Protein AF-A0A6C0B9Q9-F1 (afdb_monomer_lite)

Radius of gyration: 38.22 Å; chains: 1; bounding box: 101×55×111 Å

pLDDT: mean 83.58, std 9.98, range [48.03, 96.94]

Organism: NCBI:txid1070528

Sequence (387 aa):
MEIVSNLHEKYKLNPYMHDKLTQYLNNLPMLMQSVENHHIQKTQQLLELSDKKEKYVQNFLSTHSIFYIPQTELFIEYKDQNYAIVSDDDIAHYVLSELYDNDLKIWKYKIKKHIIKRIKENLFTTSIPDSSTIKSVLQSLTMFSSKNHIKYFLTILGDTLLGKKESFIYFIDASYKKMIRKCVEQIYAMTNKSVSDIFKYKFWDHKYEQCRMITGKCPELYLFPTKILNVISVATYLSTKYTNAEGFLTQCKEDEFIQKTLYLNQHTPENIITMFVDETMHKKGTTSYKNFYFLWRSYLKQKELPLVISDANFKTILTNLQLIQDDVIPLTSKQVYIHNVKLFLDKNPYLEDQYDVSELVDMYNESQPDETKMNEEMLRDIILLLQ

Foldseek 3Di:
DVVLVVLCVVCVPPPVSNVVSVVCVVCVVVVVVVVVVVVVVVVVVVVVLVVVLVVLLVVLCVVWVWAAQVQQRWIWTDDPQDIDTDDLVNLLVSLVVPPPDPSCVVVSVVSSVVSSVVRHVGHLLPDDGDPVLLVVQLVLPVQAPDSLLSLLVLLLVLCQLVVPDQLAAEEEAPQCVVVLVVLQVVCCVRHVGGPPPRYDNAADPDQLLRYWYNFGHGDNPRDNDDDSSSSNNSSSNSNVVQVGSVSSLVVDPPVVNSCLGSVSSVDDPLRVVVVLCVVWKDLAAKDFLVLVVLSVLLVCVVSRHHPHADPVRVVVSCVVVVQDDPRMGSIDTPPVVLSLLVVVCVVPVPDPVPDDLQVSQVVSCVVCVPDDRDDSVNSVSSVVSVD

Secondary structure (DSSP, 8-state):
-HHHHHHHHHTTT-HHHHHHHHHHHHHHHHHHHHHHHHHHHHHHHHHHHHHHHHHHHHHHHHHSEEEEETTTTEEEEEETTEEEEE-HHHHHHHHHHH---HHHHTTHHHHHHHHHHHHHHSBGGG----HHHHHHHHHH-TTSSSHHHHHHHHHHHHHHHTT-----EEEE-GGGHHHHHHHHHHHHHHH-----TTEESS--S--GGGEEEE-S---TT----S-HHHHHHHHHHHHHHTSSHHHHHHH---HHHHHHHTHHHH--HHHHHHHHHHHHEESSS-EEHHHHHHHHHHHHHHTT----S-HHHHHHHHHHTT--BTTEES-EES-HHHHHHHHHHHH-TTSTTTS-HHHHHHHHHHH-TTSPPP-HHHHHHHHHHH-

Structure (mmCIF, N/CA/C/O backbone):
data_AF-A0A6C0B9Q9-F1
#
_entry.id   AF-A0A6C0B9Q9-F1
#
loop_
_atom_site.group_PDB
_atom_site.id
_atom_site.type_symbol
_atom_site.label_atom_id
_atom_site.label_alt_id
_atom_site.label_comp_id
_atom_site.label_asym_id
_atom_site.label_entity_id
_atom_site.label_seq_id
_atom_site.pdbx_PDB_ins_code
_atom_site.Cartn_x
_atom_site.Cartn_y
_atom_site.Cartn_z
_atom_site.occupancy
_atom_site.B_iso_or_equiv
_atom_site.auth_seq_id
_atom_site.auth_comp_id
_atom_site.auth_asym_id
_atom_site.auth_atom_id
_atom_site.pdbx_PDB_model_num
ATOM 1 N N . MET A 1 1 ? -49.724 29.034 49.276 1.00 54.81 1 MET A N 1
ATOM 2 C CA . MET A 1 1 ? -50.356 29.245 50.598 1.00 54.81 1 MET A CA 1
ATOM 3 C C . MET A 1 1 ? -51.872 29.062 50.561 1.00 54.81 1 MET A C 1
ATOM 5 O O . MET A 1 1 ? -52.384 28.491 51.510 1.00 54.81 1 MET A O 1
ATOM 9 N N . GLU A 1 2 ? -52.572 29.415 49.471 1.00 66.75 2 GLU A N 1
ATOM 10 C CA . GLU A 1 2 ? -54.040 29.254 49.346 1.00 66.75 2 GLU A CA 1
ATOM 11 C C . GLU A 1 2 ? -54.577 27.853 49.677 1.00 66.75 2 GLU A C 1
ATOM 13 O O . GLU A 1 2 ? -55.586 27.737 50.356 1.00 66.75 2 GLU A O 1
ATOM 18 N N . ILE A 1 3 ? -53.901 26.775 49.265 1.00 72.44 3 ILE A N 1
ATOM 19 C CA . ILE A 1 3 ? -54.385 25.399 49.502 1.00 72.44 3 ILE A CA 1
ATOM 20 C C . ILE A 1 3 ? -54.411 25.050 51.000 1.00 72.44 3 ILE A C 1
ATOM 22 O O . ILE A 1 3 ? -55.360 24.431 51.475 1.00 72.44 3 ILE A O 1
ATOM 26 N N . VAL A 1 4 ? -53.388 25.464 51.752 1.00 72.44 4 VAL A N 1
ATOM 27 C CA . VAL A 1 4 ? -53.290 25.207 53.200 1.00 72.44 4 VAL A CA 1
ATOM 28 C C . VAL A 1 4 ? -54.299 26.070 53.956 1.00 72.44 4 VAL A C 1
ATOM 30 O O . VAL A 1 4 ? -54.987 25.568 54.842 1.00 72.44 4 VAL A O 1
ATOM 33 N N . SER A 1 5 ? -54.454 27.334 53.552 1.00 73.44 5 SER A N 1
ATOM 34 C CA . SER A 1 5 ? -55.462 28.248 54.100 1.00 73.44 5 SER A CA 1
ATOM 35 C C . SER A 1 5 ? -56.891 27.742 53.857 1.00 73.44 5 SER A C 1
ATOM 37 O O . SER A 1 5 ? -57.678 27.674 54.797 1.00 73.44 5 SER A O 1
ATOM 39 N N . ASN A 1 6 ? -57.197 27.270 52.644 1.00 77.38 6 ASN A N 1
ATOM 40 C CA . ASN A 1 6 ? -58.503 26.702 52.292 1.00 77.38 6 ASN A CA 1
ATOM 41 C C . ASN A 1 6 ? -58.812 25.408 53.065 1.00 77.38 6 ASN A C 1
ATOM 43 O O . ASN A 1 6 ? -59.960 25.161 53.436 1.00 77.38 6 ASN A O 1
ATOM 47 N N . LEU A 1 7 ? -57.805 24.568 53.333 1.00 75.75 7 LEU A N 1
ATOM 48 C CA . LEU A 1 7 ? -57.972 23.355 54.143 1.00 75.75 7 LEU A CA 1
ATOM 49 C C . LEU A 1 7 ? -58.190 23.673 55.628 1.00 75.75 7 LEU A C 1
ATOM 51 O O . LEU A 1 7 ? -59.012 23.015 56.268 1.00 75.75 7 LEU A O 1
ATOM 55 N N . HIS A 1 8 ? -57.513 24.695 56.161 1.00 75.62 8 HIS A N 1
ATOM 56 C CA . HIS A 1 8 ? -57.760 25.187 57.517 1.00 75.62 8 HIS A CA 1
ATOM 57 C C . HIS A 1 8 ? -59.175 25.751 57.675 1.00 75.62 8 HIS A C 1
ATOM 59 O O . HIS A 1 8 ? -59.837 25.444 58.665 1.00 75.62 8 HIS A O 1
ATOM 65 N N . GLU A 1 9 ? -59.675 26.518 56.700 1.00 75.44 9 GLU A N 1
ATOM 66 C CA . GLU A 1 9 ? -61.055 27.017 56.738 1.00 75.44 9 GLU A CA 1
ATOM 67 C C . GLU A 1 9 ? -62.087 25.887 56.638 1.00 75.44 9 GLU A C 1
ATOM 69 O O . GLU A 1 9 ? -63.039 25.852 57.420 1.00 75.44 9 GLU A O 1
ATOM 74 N N . LYS A 1 10 ? -61.872 24.911 55.744 1.00 78.25 10 LYS A N 1
ATOM 75 C CA . LYS A 1 10 ? -62.792 23.781 55.530 1.00 78.25 10 LYS A CA 1
ATOM 76 C C . LYS A 1 10 ? -62.972 22.891 56.767 1.00 78.25 10 LYS A C 1
ATOM 78 O O . LYS A 1 10 ? -64.062 22.363 56.976 1.00 78.25 10 LYS A O 1
ATOM 83 N N . TYR A 1 11 ? -61.930 22.708 57.580 1.00 78.50 11 TYR A N 1
ATOM 84 C CA . TYR A 1 11 ? -61.967 21.832 58.761 1.00 78.50 11 TYR A CA 1
ATOM 85 C C . TYR A 1 11 ? -62.053 22.581 60.101 1.00 78.50 11 TYR A C 1
ATOM 87 O O . TYR A 1 11 ? -62.001 21.951 61.155 1.00 78.50 11 TYR A O 1
ATOM 95 N N . LYS A 1 12 ? -62.270 23.903 60.082 1.00 75.25 12 LYS A N 1
ATOM 96 C CA . LYS A 1 12 ? -62.289 24.778 61.269 1.00 75.25 12 LYS A CA 1
ATOM 97 C C . LYS A 1 12 ? -63.290 24.366 62.359 1.00 75.25 12 LYS A C 1
ATOM 99 O O . LYS A 1 12 ? -63.026 24.576 63.537 1.00 75.25 12 LYS A O 1
ATOM 104 N N . LEU A 1 13 ? -64.430 23.786 61.976 1.00 74.75 13 LEU A N 1
ATOM 105 C CA . LEU A 1 13 ? -65.507 23.371 62.891 1.00 74.75 13 LEU A CA 1
ATOM 106 C C . LEU A 1 13 ? -65.422 21.895 63.321 1.00 74.75 13 LEU A C 1
ATOM 108 O O . LEU A 1 13 ? -66.260 21.444 64.096 1.00 74.75 13 LEU A O 1
ATOM 112 N N . ASN A 1 14 ? -64.442 21.133 62.823 1.00 81.50 14 ASN A N 1
ATOM 113 C CA . ASN A 1 14 ? -64.256 19.723 63.163 1.00 81.50 14 ASN A CA 1
ATOM 114 C C . ASN A 1 14 ? -62.919 19.543 63.911 1.00 81.50 14 ASN A C 1
ATOM 116 O O . ASN A 1 14 ? -61.877 19.438 63.258 1.00 81.50 14 ASN A O 1
ATOM 120 N N . PRO A 1 15 ? -62.936 19.481 65.259 1.00 76.81 15 PRO A N 1
ATOM 121 C CA . PRO A 1 15 ? -61.726 19.434 66.083 1.00 76.81 15 PRO A CA 1
ATOM 122 C C . PRO A 1 15 ? -60.788 18.280 65.713 1.00 76.81 15 PRO A C 1
ATOM 124 O O . PRO A 1 15 ? -59.582 18.469 65.595 1.00 76.81 15 PRO A O 1
ATOM 127 N N . TYR A 1 16 ? -61.350 17.099 65.435 1.00 81.38 16 TYR A N 1
ATOM 128 C CA . TYR A 1 16 ? -60.584 15.910 65.057 1.00 81.38 16 TYR A CA 1
ATOM 129 C C . TYR A 1 16 ? -59.839 16.096 63.727 1.00 81.38 16 TYR A C 1
ATOM 131 O O . TYR A 1 16 ? -58.659 15.762 63.606 1.00 81.38 16 TYR A O 1
ATOM 139 N N . MET A 1 17 ? -60.524 16.642 62.716 1.00 77.75 17 MET A N 1
ATOM 140 C CA . MET A 1 17 ? -59.931 16.873 61.395 1.00 77.75 17 MET A CA 1
ATOM 141 C C . MET A 1 17 ? -58.926 18.027 61.410 1.00 77.75 17 MET A C 1
ATOM 143 O O . MET A 1 17 ? -57.927 17.959 60.694 1.00 77.75 17 MET A O 1
ATOM 147 N N . HIS A 1 18 ? -59.155 19.053 62.235 1.00 79.00 18 HIS A N 1
ATOM 148 C CA . HIS A 1 18 ? -58.199 20.137 62.429 1.00 79.00 18 HIS A CA 1
ATOM 149 C C . HIS A 1 18 ? -56.908 19.626 63.080 1.00 79.00 18 HIS A C 1
ATOM 151 O O . HIS A 1 18 ? -55.828 19.934 62.579 1.00 79.00 18 HIS A O 1
ATOM 157 N N . ASP A 1 19 ? -56.983 18.815 64.137 1.00 79.19 19 ASP A N 1
ATOM 158 C CA . ASP A 1 19 ? -55.789 18.251 64.782 1.00 79.19 19 ASP A CA 1
ATOM 159 C C . ASP A 1 19 ? -55.001 17.341 63.835 1.00 79.19 19 ASP A C 1
ATOM 161 O O . ASP A 1 19 ? -53.776 17.444 63.739 1.00 79.19 19 ASP A O 1
ATOM 165 N N . LYS A 1 20 ? -55.699 16.507 63.053 1.00 79.81 20 LYS A N 1
ATOM 166 C CA . LYS A 1 20 ? -55.086 15.705 61.984 1.00 79.81 20 LYS A CA 1
ATOM 167 C C . LYS A 1 20 ? -54.379 16.580 60.948 1.00 79.81 20 LYS A C 1
ATOM 169 O O . LYS A 1 20 ? -53.249 16.269 60.576 1.00 79.81 20 LYS A O 1
ATOM 174 N N . LEU A 1 21 ? -55.010 17.664 60.488 1.00 80.56 21 LEU A N 1
ATOM 175 C CA . LEU A 1 21 ? -54.418 18.603 59.530 1.00 80.56 21 LEU A CA 1
ATOM 176 C C . LEU A 1 21 ? -53.139 19.237 60.095 1.00 80.56 21 LEU A C 1
ATOM 178 O O . LEU A 1 21 ? -52.105 19.213 59.430 1.00 80.56 21 LEU A O 1
ATOM 182 N N . THR A 1 22 ? -53.188 19.739 61.331 1.00 79.56 22 THR A N 1
ATOM 183 C CA . THR A 1 22 ? -52.029 20.326 62.017 1.00 79.56 22 THR A CA 1
ATOM 184 C C . THR A 1 22 ? -50.906 19.297 62.176 1.00 79.56 22 THR A C 1
ATOM 186 O O . THR A 1 22 ? -49.745 19.609 61.925 1.00 79.56 22 THR A O 1
ATOM 189 N N . GLN A 1 23 ? -51.232 18.044 62.510 1.00 81.94 23 GLN A N 1
ATOM 190 C CA . GLN A 1 23 ? -50.257 16.956 62.611 1.00 81.94 23 GLN A CA 1
ATOM 191 C C . GLN A 1 23 ? -49.585 16.647 61.262 1.00 81.94 23 GLN A C 1
ATOM 193 O O . GLN A 1 23 ? -48.368 16.474 61.207 1.00 81.94 23 GLN A O 1
ATOM 198 N N . TYR A 1 24 ? -50.344 16.610 60.161 1.00 82.00 24 TYR A N 1
ATOM 199 C CA . TYR A 1 24 ? -49.778 16.415 58.822 1.00 82.00 24 TYR A CA 1
ATOM 200 C C . TYR A 1 24 ? -48.910 17.595 58.378 1.00 82.00 24 TYR A C 1
ATOM 202 O O . TYR A 1 24 ? -47.845 17.367 57.812 1.00 82.00 24 TYR A O 1
ATOM 210 N N . LEU A 1 25 ? -49.324 18.834 58.661 1.00 81.69 25 LEU A N 1
ATOM 211 C CA . LEU A 1 25 ? -48.539 20.034 58.358 1.00 81.69 25 LEU A CA 1
ATOM 212 C C . LEU A 1 25 ? -47.241 20.086 59.171 1.00 81.69 25 LEU A C 1
ATOM 214 O O . LEU A 1 25 ? -46.200 20.411 58.613 1.00 81.69 25 LEU A O 1
ATOM 218 N N . ASN A 1 26 ? -47.272 19.683 60.443 1.00 82.50 26 ASN A N 1
ATOM 219 C CA . ASN A 1 26 ? -46.077 19.584 61.284 1.00 82.50 26 ASN A CA 1
ATOM 220 C C . ASN A 1 26 ? -45.117 18.474 60.819 1.00 82.50 26 ASN A C 1
ATOM 222 O O . ASN A 1 26 ? -43.904 18.618 60.947 1.00 82.50 26 ASN A O 1
ATOM 226 N N . ASN A 1 27 ? -45.638 17.386 60.240 1.00 85.75 27 ASN A N 1
ATOM 227 C CA . ASN A 1 27 ? -44.831 16.294 59.685 1.00 85.75 27 ASN A CA 1
ATOM 228 C C . ASN A 1 27 ? -44.360 16.549 58.240 1.00 85.75 27 ASN A C 1
ATOM 230 O O . ASN A 1 27 ? -43.467 15.854 57.752 1.00 85.75 27 ASN A O 1
ATOM 234 N N . LEU A 1 28 ? -44.942 17.529 57.543 1.00 86.19 28 LEU A N 1
ATOM 235 C CA . LEU A 1 28 ? -44.640 17.830 56.144 1.00 86.19 28 LEU A CA 1
ATOM 236 C C . LEU A 1 28 ? -43.171 18.235 55.912 1.00 86.19 28 LEU A C 1
ATOM 238 O O . LEU A 1 28 ? -42.593 17.714 54.959 1.00 86.19 28 LEU A O 1
ATOM 242 N N . PRO A 1 29 ? -42.523 19.073 56.752 1.00 87.62 29 PRO A N 1
ATOM 243 C CA . PRO A 1 29 ? -41.101 19.385 56.605 1.00 87.62 29 PRO A CA 1
ATOM 244 C C . PRO A 1 29 ? -40.214 18.141 56.681 1.00 87.62 29 PRO A C 1
ATOM 246 O O . PRO A 1 29 ? -39.352 17.958 55.829 1.00 87.62 29 PRO A O 1
ATOM 249 N N . MET A 1 30 ? -40.473 17.245 57.641 1.00 85.44 30 MET A N 1
ATOM 250 C CA . MET A 1 30 ? -39.747 15.973 57.769 1.00 85.44 30 MET A CA 1
ATOM 251 C C . MET A 1 30 ? -39.948 15.074 56.545 1.00 85.44 30 MET A C 1
ATOM 253 O O . MET A 1 30 ? -39.002 14.446 56.070 1.00 85.44 30 MET A O 1
ATOM 257 N N . LEU A 1 31 ? -41.170 15.019 56.008 1.00 87.19 31 LEU A N 1
ATOM 258 C CA . LEU A 1 31 ? -41.463 14.247 54.804 1.00 87.19 31 LEU A CA 1
ATOM 259 C C . LEU A 1 31 ? -40.753 14.833 53.575 1.00 87.19 31 LEU A C 1
ATOM 261 O O . LEU A 1 31 ? -40.146 14.084 52.816 1.00 87.19 31 LEU A O 1
ATOM 265 N N . MET A 1 32 ? -40.769 16.157 53.408 1.00 87.62 32 MET A N 1
ATOM 266 C CA . MET A 1 32 ? -40.069 16.843 52.316 1.00 87.62 32 MET A CA 1
ATOM 267 C C . MET A 1 32 ? -38.554 16.668 52.418 1.00 87.62 32 MET A C 1
ATOM 269 O O . MET A 1 32 ? -37.921 16.345 51.418 1.00 87.62 32 MET A O 1
ATOM 273 N N . GLN A 1 33 ? -37.989 16.763 53.622 1.00 87.81 33 GLN A N 1
ATOM 274 C CA . GLN A 1 33 ? -36.570 16.511 53.863 1.00 87.81 33 GLN A CA 1
ATOM 275 C C . GLN A 1 33 ? -36.194 15.048 53.576 1.00 87.81 33 GLN A C 1
ATOM 277 O O . GLN A 1 33 ? -35.143 14.774 53.007 1.00 87.81 33 GLN A O 1
ATOM 282 N N . SER A 1 34 ? -37.063 14.089 53.909 1.00 85.56 34 SER A N 1
ATOM 283 C CA . SER A 1 34 ? -36.870 12.676 53.557 1.00 85.56 34 SER A CA 1
ATOM 284 C C . SER A 1 34 ? -36.905 12.441 52.042 1.00 85.56 34 SER A C 1
ATOM 286 O O . SER A 1 34 ? -36.067 11.708 51.512 1.00 85.56 34 SER A O 1
ATOM 288 N N . VAL A 1 35 ? -37.834 13.091 51.330 1.00 86.75 35 VAL A N 1
ATOM 289 C CA . VAL A 1 35 ? -37.931 13.037 49.861 1.00 86.75 35 VAL A CA 1
ATOM 290 C C . VAL A 1 35 ? -36.699 13.666 49.207 1.00 86.75 35 VAL A C 1
ATOM 292 O O . VAL A 1 35 ? -36.136 13.083 48.280 1.00 86.75 35 VAL A O 1
ATOM 295 N N . GLU A 1 36 ? -36.246 14.815 49.707 1.00 87.94 36 GLU A N 1
ATOM 296 C CA . GLU A 1 36 ? -35.035 15.495 49.247 1.00 87.94 36 GLU A CA 1
ATOM 297 C C . GLU A 1 36 ? -33.789 14.630 49.472 1.00 87.94 36 GLU A C 1
ATOM 299 O O . GLU A 1 36 ? -33.034 14.384 48.531 1.00 87.94 36 GLU A O 1
ATOM 304 N N . ASN A 1 37 ? -33.618 14.074 50.674 1.00 88.69 37 ASN A N 1
ATOM 305 C CA . ASN A 1 37 ? -32.512 13.171 50.990 1.00 88.69 37 ASN A CA 1
ATOM 306 C C . ASN A 1 37 ? -32.513 11.930 50.085 1.00 88.69 37 ASN A C 1
ATOM 308 O O . ASN A 1 37 ? -31.462 11.551 49.568 1.00 88.69 37 ASN A O 1
ATOM 312 N N . HIS A 1 38 ? -33.680 11.329 49.824 1.00 82.31 38 HIS A N 1
ATOM 313 C CA . HIS A 1 38 ? -33.805 10.220 48.872 1.00 82.31 38 HIS A CA 1
ATOM 314 C C . HIS A 1 38 ? -33.414 10.627 47.449 1.00 82.31 38 HIS A C 1
ATOM 316 O O . HIS A 1 38 ? -32.749 9.863 46.746 1.00 82.31 38 HIS A O 1
ATOM 322 N N . HIS A 1 39 ? -33.819 11.818 47.005 1.00 85.69 39 HIS A N 1
ATOM 323 C CA . HIS A 1 39 ? -33.457 12.328 45.687 1.00 85.69 39 HIS A CA 1
ATOM 324 C C . HIS A 1 39 ? -31.943 12.559 45.570 1.00 85.69 39 HIS A C 1
ATOM 326 O O . HIS A 1 39 ? -31.333 12.146 44.580 1.00 85.69 39 HIS A O 1
ATOM 332 N N . ILE A 1 40 ? -31.321 13.165 46.587 1.00 87.06 40 ILE A N 1
ATOM 333 C CA . ILE A 1 40 ? -29.870 13.391 46.650 1.00 87.06 40 ILE A CA 1
ATOM 334 C C . ILE A 1 40 ? -29.118 12.057 46.625 1.00 87.06 40 ILE A C 1
ATOM 336 O O . ILE A 1 40 ? -28.251 11.871 45.773 1.00 87.06 40 ILE A O 1
ATOM 340 N N . GLN A 1 41 ? -29.492 11.100 47.481 1.00 83.88 41 GLN A N 1
ATOM 341 C CA . GLN A 1 41 ? -28.866 9.774 47.532 1.00 83.88 41 GLN A CA 1
ATOM 342 C C . GLN A 1 41 ? -28.988 9.031 46.200 1.00 83.88 41 GLN A C 1
ATOM 344 O O . GLN A 1 41 ? -28.007 8.491 45.695 1.00 83.88 41 GLN A O 1
ATOM 349 N N . LYS A 1 42 ? -30.172 9.046 45.578 1.00 79.69 42 LYS A N 1
ATOM 350 C CA . LYS A 1 42 ? -30.386 8.424 44.265 1.00 79.69 42 LYS A CA 1
ATOM 351 C C . LYS A 1 42 ? -29.531 9.078 43.178 1.00 79.69 42 LYS A C 1
ATOM 353 O O . LYS A 1 42 ? -29.005 8.386 42.311 1.00 79.69 42 LYS A O 1
ATOM 358 N N . THR A 1 43 ? -29.378 10.399 43.228 1.00 81.50 43 THR A N 1
ATOM 359 C CA . THR A 1 43 ? -28.532 11.147 42.289 1.00 81.50 43 THR A CA 1
ATOM 360 C C . THR A 1 43 ? -27.055 10.794 42.479 1.00 81.50 43 THR A C 1
ATOM 362 O O . THR A 1 43 ? -26.368 10.526 41.497 1.00 81.50 43 THR A O 1
ATOM 365 N N . GLN A 1 44 ? -26.577 10.713 43.725 1.00 84.12 44 GLN A N 1
ATOM 366 C CA . GLN A 1 44 ? -25.208 10.295 44.048 1.00 84.12 44 GLN A CA 1
ATOM 367 C C . GLN A 1 44 ? -24.923 8.860 43.589 1.00 84.12 44 GLN A C 1
ATOM 369 O O . GLN A 1 44 ? -23.938 8.632 42.893 1.00 84.12 44 GLN A O 1
ATOM 374 N N . GLN A 1 45 ? -25.826 7.915 43.862 1.00 79.31 45 GLN A N 1
ATOM 375 C CA . GLN A 1 45 ? -25.691 6.530 43.393 1.00 79.31 45 GLN A CA 1
ATOM 376 C C . GLN A 1 45 ? -25.627 6.438 41.862 1.00 79.31 45 GLN A C 1
ATOM 378 O O . GLN A 1 45 ? -24.843 5.664 41.315 1.00 79.31 45 GLN A O 1
ATOM 383 N N . LEU A 1 46 ? -26.426 7.235 41.143 1.00 81.12 46 LEU A N 1
ATOM 384 C CA . LEU A 1 46 ? -26.376 7.279 39.678 1.00 81.12 46 LEU A CA 1
ATOM 385 C C . LEU A 1 46 ? -25.035 7.810 39.153 1.00 81.12 46 LEU A C 1
ATOM 387 O O . LEU A 1 46 ? -24.543 7.294 38.146 1.00 81.12 46 LEU A O 1
ATOM 391 N N . LEU A 1 47 ? -24.450 8.808 39.821 1.00 84.38 47 LEU A N 1
ATOM 392 C CA . LEU A 1 47 ? -23.126 9.338 39.485 1.00 84.38 47 LEU A CA 1
ATOM 393 C C . LEU A 1 47 ? -22.036 8.287 39.725 1.00 84.38 47 LEU A C 1
ATOM 395 O O . LEU A 1 47 ? -21.291 7.971 38.802 1.00 84.38 47 LEU A O 1
ATOM 399 N N . GLU A 1 48 ? -22.011 7.664 40.905 1.00 83.81 48 GLU A N 1
ATOM 400 C CA . GLU A 1 48 ? -21.042 6.613 41.247 1.00 83.81 48 GLU A CA 1
ATOM 401 C C . GLU A 1 48 ? -21.107 5.425 40.277 1.00 83.81 48 GLU A C 1
ATOM 403 O O . GLU A 1 48 ? -20.078 4.931 39.809 1.00 83.81 48 GLU A O 1
ATOM 408 N N . LEU A 1 49 ? -22.316 4.981 39.918 1.00 80.50 49 LEU A N 1
ATOM 409 C CA . LEU A 1 49 ? -22.515 3.925 38.925 1.00 80.50 49 LEU A CA 1
ATOM 410 C C . LEU A 1 49 ? -22.033 4.346 37.534 1.00 80.50 49 LEU A C 1
ATOM 412 O O . LEU A 1 49 ? -21.452 3.531 36.814 1.00 80.50 49 LEU A O 1
ATOM 416 N N . SER A 1 50 ? -22.255 5.603 37.143 1.00 82.69 50 SER A N 1
ATOM 417 C CA . SER A 1 50 ? -21.753 6.133 35.873 1.00 82.69 50 SER A CA 1
ATOM 418 C C . SER A 1 50 ? -20.223 6.156 35.838 1.00 82.69 50 SER A C 1
ATOM 420 O O . SER A 1 50 ? -19.638 5.768 34.825 1.00 82.69 50 SER A O 1
ATOM 422 N N . ASP A 1 51 ? -19.578 6.518 36.946 1.00 85.44 51 ASP A N 1
ATOM 423 C CA . ASP A 1 51 ? -18.119 6.525 37.071 1.00 85.44 51 ASP A CA 1
ATOM 424 C C . ASP A 1 51 ? -17.538 5.109 37.049 1.00 85.44 51 ASP A C 1
ATOM 426 O O . ASP A 1 51 ? -16.566 4.848 36.336 1.00 85.44 51 ASP A O 1
ATOM 430 N N . LYS A 1 52 ? -18.152 4.160 37.770 1.00 84.88 52 LYS A N 1
ATOM 431 C CA . LYS A 1 52 ? -17.785 2.734 37.702 1.00 84.88 52 LYS A CA 1
ATOM 432 C C . LYS A 1 52 ? -17.898 2.203 36.271 1.00 84.88 52 LYS A C 1
ATOM 434 O O . LYS A 1 52 ? -16.992 1.526 35.787 1.00 84.88 52 LYS A O 1
ATOM 439 N N . LYS A 1 53 ? -18.994 2.537 35.582 1.00 84.50 53 LYS A N 1
ATOM 440 C CA . LYS A 1 53 ? -19.244 2.155 34.187 1.00 84.50 53 LYS A CA 1
ATOM 441 C C . LYS A 1 53 ? -18.156 2.701 33.262 1.00 84.50 53 LYS A C 1
ATOM 443 O O . LYS A 1 53 ? -17.654 1.959 32.426 1.00 84.50 53 LYS A O 1
ATOM 448 N N . GLU A 1 54 ? -17.787 3.972 33.404 1.00 86.56 54 GLU A N 1
ATOM 449 C CA . GLU A 1 54 ? -16.751 4.586 32.570 1.00 86.56 54 GLU A CA 1
ATOM 450 C C . GLU A 1 54 ? -15.374 3.968 32.834 1.00 86.56 54 GLU A C 1
ATOM 452 O O . GLU A 1 54 ? -14.682 3.601 31.888 1.00 86.56 54 GLU A O 1
ATOM 457 N N . LYS A 1 55 ? -15.012 3.748 34.105 1.00 87.56 55 LYS A N 1
ATOM 458 C CA . LYS A 1 55 ? -13.771 3.049 34.480 1.00 87.56 55 LYS A CA 1
ATOM 459 C C . LYS A 1 55 ? -13.699 1.648 33.878 1.00 87.56 55 LYS A C 1
ATOM 461 O O . LYS A 1 55 ? -12.666 1.279 33.327 1.00 87.56 55 LYS A O 1
ATOM 466 N N . TYR A 1 56 ? -14.793 0.890 33.944 1.00 88.25 56 TYR A N 1
ATOM 467 C CA . TYR A 1 56 ? -14.871 -0.437 33.335 1.00 88.25 56 TYR A CA 1
ATOM 468 C C . TYR A 1 56 ? -14.666 -0.379 31.815 1.00 88.25 56 TYR A C 1
ATOM 470 O O . TYR A 1 56 ? -13.859 -1.131 31.278 1.00 88.25 56 TYR A O 1
ATOM 478 N N . VAL A 1 57 ? -15.344 0.544 31.124 1.00 86.38 57 VAL A N 1
ATOM 479 C CA . VAL A 1 57 ? -15.221 0.720 29.665 1.00 86.38 57 VAL A CA 1
ATOM 480 C C . VAL A 1 57 ? -13.788 1.076 29.272 1.00 86.38 57 VAL A C 1
ATOM 482 O O . VAL A 1 57 ? -13.262 0.490 28.332 1.00 86.38 57 VAL A O 1
ATOM 485 N N . GLN A 1 58 ? -13.136 1.989 29.998 1.00 87.12 58 GLN A N 1
ATOM 486 C CA . GLN A 1 58 ? -11.735 2.342 29.742 1.00 87.12 58 GLN A CA 1
ATOM 487 C C . GLN A 1 58 ? -10.801 1.146 29.952 1.00 87.12 58 GLN A C 1
ATOM 489 O O . GLN A 1 58 ? -9.957 0.871 29.102 1.00 87.12 58 GLN A O 1
ATOM 494 N N . ASN A 1 59 ? -10.989 0.392 31.040 1.00 89.19 59 ASN A N 1
ATOM 495 C CA . ASN A 1 59 ? -10.190 -0.798 31.316 1.00 89.19 59 ASN A CA 1
ATOM 496 C C . ASN A 1 59 ? -10.358 -1.865 30.220 1.00 89.19 59 ASN A C 1
ATOM 498 O O . ASN A 1 59 ? -9.369 -2.412 29.731 1.00 89.19 59 ASN A O 1
ATOM 502 N N . PHE A 1 60 ? -11.597 -2.100 29.777 1.00 90.19 60 PHE A N 1
ATOM 503 C CA . PHE A 1 60 ? -11.907 -3.030 28.692 1.00 90.19 60 PHE A CA 1
ATOM 504 C C . PHE A 1 60 ? -11.208 -2.628 27.386 1.00 90.19 60 PHE A C 1
ATOM 506 O O . PHE A 1 60 ? -10.500 -3.438 26.798 1.00 90.19 60 PHE A O 1
ATOM 513 N N . LEU A 1 61 ? -11.340 -1.363 26.965 1.00 87.19 61 LEU A N 1
ATOM 514 C CA . LEU A 1 61 ? -10.722 -0.854 25.731 1.00 87.19 61 LEU A CA 1
ATOM 515 C C . LEU A 1 61 ? -9.187 -0.825 25.792 1.00 87.19 61 LEU A C 1
ATOM 517 O O . LEU A 1 61 ? -8.535 -0.918 24.758 1.00 87.19 61 LEU A O 1
ATOM 521 N N . SER A 1 62 ? -8.604 -0.690 26.987 1.00 86.38 62 SER A N 1
ATOM 522 C CA . SER A 1 62 ? -7.149 -0.770 27.171 1.00 86.38 62 SER A CA 1
ATOM 523 C C . SER A 1 62 ? -6.615 -2.205 27.129 1.00 86.38 62 SER A C 1
ATOM 525 O O . SER A 1 62 ? -5.469 -2.422 26.748 1.00 86.38 62 SER A O 1
ATOM 527 N N . THR A 1 63 ? -7.451 -3.177 27.504 1.00 88.75 63 THR A N 1
ATOM 528 C CA . THR A 1 63 ? -7.102 -4.605 27.521 1.00 88.75 63 THR A CA 1
ATOM 529 C C . THR A 1 63 ? -7.275 -5.223 26.136 1.00 88.75 63 THR A C 1
ATOM 531 O O . THR A 1 63 ? -6.396 -5.935 25.657 1.00 88.75 63 THR A O 1
ATOM 534 N N . HIS A 1 64 ? -8.389 -4.907 25.473 1.00 89.31 64 HIS A N 1
ATOM 535 C CA . HIS A 1 64 ? -8.754 -5.434 24.161 1.00 89.31 64 HIS A CA 1
ATOM 536 C C . HIS A 1 64 ? -8.555 -4.363 23.096 1.00 89.31 64 HIS A C 1
ATOM 538 O O . HIS A 1 64 ? -9.358 -3.437 22.958 1.00 89.31 64 HIS A O 1
ATOM 544 N N . SER A 1 65 ? -7.486 -4.499 22.312 1.00 92.50 65 SER A N 1
ATOM 545 C CA . SER A 1 65 ? -7.182 -3.586 21.204 1.00 92.50 65 SER A CA 1
ATOM 546 C C . SER A 1 65 ? -8.083 -3.873 20.001 1.00 92.50 65 SER A C 1
ATOM 548 O O . SER A 1 65 ? -7.669 -4.522 19.040 1.00 92.50 65 SER A O 1
ATOM 550 N N . ILE A 1 66 ? -9.331 -3.401 20.072 1.00 94.75 66 ILE A N 1
ATOM 551 C CA . ILE A 1 66 ? -10.351 -3.595 19.036 1.00 94.75 66 ILE A CA 1
ATOM 552 C C . ILE A 1 66 ? -10.536 -2.310 18.223 1.00 94.75 66 ILE A C 1
ATOM 554 O O . ILE A 1 66 ? -10.660 -1.205 18.760 1.00 94.75 66 ILE A O 1
ATOM 558 N N . PHE A 1 67 ? -10.596 -2.483 16.909 1.00 95.44 67 PHE A N 1
ATOM 559 C CA . PHE A 1 67 ? -10.776 -1.445 15.908 1.00 95.44 67 PHE A CA 1
ATOM 560 C C . PHE A 1 67 ? -11.989 -1.741 15.028 1.00 95.44 67 PHE A C 1
ATOM 562 O O . PHE A 1 67 ? -12.489 -2.865 14.987 1.00 95.44 67 PHE A O 1
ATOM 569 N N . TYR A 1 68 ? -12.432 -0.736 14.279 1.00 96.12 68 TYR A N 1
ATOM 570 C CA . TYR A 1 68 ? -13.603 -0.827 13.418 1.00 96.12 68 TYR A CA 1
ATOM 571 C C . TYR A 1 68 ? -13.300 -0.421 11.972 1.00 96.12 68 TYR A C 1
ATOM 573 O O . TYR A 1 68 ? -12.588 0.558 11.721 1.00 96.12 68 TYR A O 1
ATOM 581 N N . ILE A 1 69 ? -13.871 -1.156 11.014 1.00 94.94 69 ILE A N 1
ATOM 582 C CA . ILE A 1 69 ? -13.883 -0.803 9.590 1.00 94.94 69 ILE A CA 1
ATOM 583 C C . ILE A 1 69 ? -15.311 -0.383 9.206 1.00 94.94 69 ILE A C 1
ATOM 585 O O . ILE A 1 69 ? -16.171 -1.244 9.022 1.00 94.94 69 ILE A O 1
ATOM 589 N N . PRO A 1 70 ? -15.591 0.925 9.040 1.00 92.25 70 PRO A N 1
ATOM 590 C CA . PRO A 1 70 ? -16.946 1.405 8.766 1.00 92.25 70 PRO A CA 1
ATOM 591 C C . PRO A 1 70 ? -17.569 0.882 7.474 1.00 92.25 70 PRO A C 1
ATOM 593 O O . PRO A 1 70 ? -18.778 0.707 7.417 1.00 92.25 70 PRO A O 1
ATOM 596 N N . GLN A 1 71 ? -16.763 0.655 6.436 1.00 91.25 71 GLN A N 1
ATOM 597 C CA . GLN A 1 71 ? -17.252 0.298 5.101 1.00 91.25 71 GLN A CA 1
ATOM 598 C C . GLN A 1 71 ? -17.829 -1.119 5.025 1.00 91.25 71 GLN A C 1
ATOM 600 O O . GLN A 1 71 ? -18.679 -1.382 4.179 1.00 91.25 71 GLN A O 1
ATOM 605 N N . THR A 1 72 ? -17.334 -2.021 5.869 1.00 92.81 72 THR A N 1
ATOM 606 C CA . THR A 1 72 ? -17.703 -3.444 5.905 1.00 92.81 72 THR A CA 1
ATOM 607 C C . THR A 1 72 ? -18.324 -3.849 7.240 1.00 92.81 72 THR A C 1
ATOM 609 O O . THR A 1 72 ? -18.667 -5.010 7.425 1.00 92.81 72 THR A O 1
ATOM 612 N N . GLU A 1 73 ? -18.464 -2.895 8.166 1.00 93.19 73 GLU A N 1
ATOM 613 C CA . GLU A 1 73 ? -18.950 -3.090 9.536 1.00 93.19 73 GLU A CA 1
ATOM 614 C C . GLU A 1 73 ? -18.182 -4.162 10.332 1.00 93.19 73 GLU A C 1
ATOM 616 O O . GLU A 1 73 ? -18.709 -4.752 11.272 1.00 93.19 73 GLU A O 1
ATOM 621 N N . LEU A 1 74 ? -16.912 -4.396 9.982 1.00 94.44 74 LEU A N 1
ATOM 622 C CA . LEU A 1 74 ? -16.070 -5.398 10.631 1.00 94.44 74 LEU A CA 1
ATOM 623 C C . LEU A 1 74 ? -15.398 -4.845 11.890 1.00 94.44 74 LEU A C 1
ATOM 625 O O . LEU A 1 74 ? -14.889 -3.719 11.902 1.00 94.44 74 LEU A O 1
ATOM 629 N N . PHE A 1 75 ? -15.317 -5.688 12.918 1.00 95.94 75 PHE A N 1
ATOM 630 C CA . PHE A 1 75 ? -14.485 -5.460 14.093 1.00 95.94 75 PHE A CA 1
ATOM 631 C C . PHE A 1 75 ? -13.185 -6.242 13.960 1.00 95.94 75 PHE A C 1
ATOM 633 O O . PHE A 1 75 ? -13.189 -7.421 13.608 1.00 95.94 75 PHE A O 1
ATOM 640 N N . ILE A 1 76 ? -12.070 -5.575 14.239 1.00 96.06 76 ILE A N 1
ATOM 641 C CA . ILE A 1 76 ? -10.730 -6.135 14.106 1.00 96.06 76 ILE A CA 1
ATOM 642 C C . ILE A 1 76 ? -10.042 -6.073 15.462 1.00 96.06 76 ILE A C 1
ATOM 644 O O . ILE A 1 76 ? -9.817 -4.987 15.986 1.00 96.06 76 ILE A O 1
ATOM 648 N N . GLU A 1 77 ? -9.678 -7.221 16.012 1.00 95.25 77 GLU A N 1
ATOM 649 C CA . GLU A 1 77 ? -8.900 -7.315 17.243 1.00 95.25 77 GLU A CA 1
ATOM 650 C C . GLU A 1 77 ? -7.417 -7.493 16.912 1.00 95.25 77 GLU A C 1
ATOM 652 O O . GLU A 1 77 ? -7.048 -8.263 16.019 1.00 95.25 77 GLU A O 1
ATOM 657 N N . TYR A 1 78 ? -6.561 -6.777 17.636 1.00 94.94 78 TYR A N 1
ATOM 658 C CA . TYR A 1 78 ? -5.123 -6.995 17.620 1.00 94.94 78 TYR A CA 1
ATOM 659 C C . TYR A 1 78 ? -4.693 -7.845 18.814 1.00 94.94 78 TYR A C 1
ATOM 661 O O . TYR A 1 78 ? -4.765 -7.397 19.959 1.00 94.94 78 TYR A O 1
ATOM 669 N N . LYS A 1 79 ? -4.211 -9.059 18.537 1.00 91.38 79 LYS A N 1
ATOM 670 C CA . LYS A 1 79 ? -3.761 -10.016 19.550 1.00 91.38 79 LYS A CA 1
ATOM 671 C C . LYS A 1 79 ? -2.606 -10.862 19.025 1.00 91.38 79 LYS A C 1
ATOM 673 O O . LYS A 1 79 ? -2.565 -11.211 17.847 1.00 91.38 79 LYS A O 1
ATOM 678 N N . ASP A 1 80 ? -1.644 -11.174 19.893 1.00 87.81 80 ASP A N 1
ATOM 679 C CA . ASP A 1 80 ? -0.491 -12.027 19.571 1.00 87.81 80 ASP A CA 1
ATOM 680 C C . ASP A 1 80 ? 0.222 -11.606 18.271 1.00 87.81 80 ASP A C 1
ATOM 682 O O . ASP A 1 80 ? 0.530 -12.427 17.405 1.00 87.81 80 ASP A O 1
ATOM 686 N N . GLN A 1 81 ? 0.462 -10.297 18.119 1.00 89.00 81 GLN A N 1
ATOM 687 C CA . GLN A 1 81 ? 1.150 -9.695 16.965 1.00 89.00 81 GLN A CA 1
ATOM 688 C C . GLN A 1 81 ? 0.400 -9.855 15.632 1.00 89.00 81 GLN A C 1
ATOM 690 O O . GLN A 1 81 ? 1.004 -9.865 14.557 1.00 89.00 81 GLN A O 1
ATOM 695 N N . ASN A 1 82 ? -0.921 -10.035 15.679 1.00 92.31 82 ASN A N 1
ATOM 696 C CA . ASN A 1 82 ? -1.744 -10.249 14.500 1.00 92.31 82 ASN A CA 1
ATOM 697 C C . ASN A 1 82 ? -3.109 -9.582 14.627 1.00 92.31 82 ASN A C 1
ATOM 699 O O . ASN A 1 82 ? -3.699 -9.532 15.700 1.00 92.31 82 ASN A O 1
ATOM 703 N N . TYR A 1 83 ? -3.620 -9.111 13.495 1.00 94.81 83 TYR A N 1
ATOM 704 C CA . TYR A 1 83 ? -4.983 -8.620 13.380 1.00 94.81 83 TYR A CA 1
ATOM 705 C C . TYR A 1 83 ? -5.904 -9.736 12.889 1.00 94.81 83 TYR A C 1
ATOM 707 O O . TYR A 1 83 ? -5.600 -10.409 11.897 1.00 94.81 83 TYR A O 1
ATOM 715 N N . ALA A 1 84 ? -7.033 -9.910 13.568 1.00 94.44 84 ALA A N 1
ATOM 716 C CA . ALA A 1 84 ? -8.062 -10.882 13.226 1.00 94.44 84 ALA A CA 1
ATOM 717 C C . ALA A 1 84 ? -9.454 -10.246 13.293 1.00 94.44 84 ALA A C 1
ATOM 719 O O . ALA A 1 84 ? -9.679 -9.299 14.042 1.00 94.44 84 ALA A O 1
ATOM 720 N N . ILE A 1 85 ? -10.384 -10.765 12.491 1.00 94.75 85 ILE A N 1
ATOM 721 C CA . ILE A 1 85 ? -11.792 -10.367 12.566 1.00 94.75 85 ILE A CA 1
ATOM 722 C C . ILE A 1 85 ? -12.384 -10.977 13.836 1.00 94.75 85 ILE A C 1
ATOM 724 O O . ILE A 1 85 ? -12.197 -12.167 14.085 1.00 94.75 85 ILE A O 1
ATOM 728 N N . VAL A 1 86 ? -13.112 -10.168 14.597 1.00 94.56 86 VAL A N 1
ATOM 729 C CA . VAL A 1 86 ? -13.857 -10.581 15.789 1.00 94.56 86 VAL A CA 1
ATOM 730 C C . VAL A 1 86 ? -15.344 -10.299 15.570 1.00 94.56 86 VAL A C 1
ATOM 732 O O . VAL A 1 86 ? -15.701 -9.311 14.924 1.00 94.56 86 VAL A O 1
ATOM 735 N N . SER A 1 87 ? -16.227 -11.177 16.044 1.00 92.62 87 SER A N 1
ATOM 736 C CA . SER A 1 87 ? -17.672 -10.983 15.888 1.00 92.62 87 SER A CA 1
ATOM 737 C C . SER A 1 87 ? -18.266 -10.125 17.011 1.00 92.62 87 SER A C 1
ATOM 739 O O . SER A 1 87 ? -17.712 -10.015 18.105 1.00 92.62 87 SER A O 1
ATOM 741 N N . ASP A 1 88 ? -19.447 -9.549 16.772 1.00 88.19 88 ASP A N 1
ATOM 742 C CA . ASP A 1 88 ? -20.221 -8.845 17.807 1.00 88.19 88 ASP A CA 1
ATOM 743 C C . ASP A 1 88 ? -20.555 -9.736 19.019 1.00 88.19 88 ASP A C 1
ATOM 745 O O . ASP A 1 88 ? -20.711 -9.234 20.141 1.00 88.19 88 ASP A O 1
ATOM 749 N N . ASP A 1 89 ? -20.688 -11.047 18.799 1.00 89.31 89 ASP A N 1
ATOM 750 C CA . ASP A 1 89 ? -20.973 -12.032 19.842 1.00 89.31 89 ASP A CA 1
ATOM 751 C C . ASP A 1 89 ? -19.731 -12.338 20.682 1.00 89.31 89 ASP A C 1
ATOM 753 O O . ASP A 1 89 ? -19.837 -12.406 21.907 1.00 89.31 89 ASP A O 1
ATOM 757 N N . ASP A 1 90 ? -18.548 -12.410 20.065 1.00 90.31 90 ASP A N 1
ATOM 758 C CA . ASP A 1 90 ? -17.276 -12.550 20.785 1.00 90.31 90 ASP A CA 1
ATOM 759 C C . ASP A 1 90 ? -17.032 -11.338 21.694 1.00 90.31 90 ASP A C 1
ATOM 761 O O . ASP A 1 90 ? -16.751 -11.490 22.885 1.00 90.31 90 ASP A O 1
ATOM 765 N N . ILE A 1 91 ? -17.249 -10.121 21.174 1.00 89.88 91 ILE A N 1
ATOM 766 C CA . ILE A 1 91 ? -17.152 -8.890 21.972 1.00 89.88 91 ILE A CA 1
ATOM 767 C C . ILE A 1 91 ? -18.166 -8.927 23.120 1.00 89.88 91 ILE A C 1
ATOM 769 O O . ILE A 1 91 ? -17.849 -8.567 24.256 1.00 89.88 91 ILE A O 1
ATOM 773 N N . ALA A 1 92 ? -19.396 -9.380 22.859 1.00 87.19 92 ALA A N 1
ATOM 774 C CA . ALA A 1 92 ? -20.407 -9.525 23.902 1.00 87.19 92 ALA A CA 1
ATOM 775 C C . ALA A 1 92 ? -19.970 -10.513 24.987 1.00 87.19 92 ALA A C 1
ATOM 777 O O . ALA A 1 92 ? -20.168 -10.242 26.172 1.00 87.19 92 ALA A O 1
ATOM 778 N N . HIS A 1 93 ? -19.373 -11.634 24.589 1.00 89.25 93 HIS A N 1
ATOM 779 C CA . HIS A 1 93 ? -18.856 -12.641 25.497 1.00 89.25 93 HIS A CA 1
ATOM 780 C C . HIS A 1 93 ? -17.716 -12.087 26.362 1.00 89.25 93 HIS A C 1
ATOM 782 O O . HIS A 1 93 ? -17.737 -12.302 27.575 1.00 89.25 93 HIS A O 1
ATOM 788 N N . TYR A 1 94 ? -16.775 -11.324 25.792 1.00 89.69 94 TYR A N 1
ATOM 789 C CA . TYR A 1 94 ? -15.699 -10.669 26.553 1.00 89.69 94 TYR A CA 1
ATOM 790 C C . TYR A 1 94 ? -16.257 -9.713 27.605 1.00 89.69 94 TYR A C 1
ATOM 792 O O . TYR A 1 94 ? -15.928 -9.824 28.785 1.00 89.69 94 TYR A O 1
ATOM 800 N N . VAL A 1 95 ? -17.191 -8.845 27.204 1.00 87.00 95 VAL A N 1
ATOM 801 C CA . VAL A 1 95 ? -17.845 -7.907 28.125 1.00 87.00 95 VAL A CA 1
ATOM 802 C C . VAL A 1 95 ? -18.553 -8.654 29.258 1.00 87.00 95 VAL A C 1
ATOM 804 O O . VAL A 1 95 ? -18.405 -8.307 30.424 1.00 87.00 95 VAL A O 1
ATOM 807 N N . LEU A 1 96 ? -19.320 -9.701 28.949 1.00 84.31 96 LEU A N 1
ATOM 808 C CA . LEU A 1 96 ? -20.070 -10.445 29.965 1.00 84.31 96 LEU A CA 1
ATOM 809 C C . LEU A 1 96 ? -19.173 -11.265 30.898 1.00 84.31 96 LEU A C 1
ATOM 811 O O . LEU A 1 96 ? -19.492 -11.369 32.082 1.00 84.31 96 LEU A O 1
ATOM 815 N N . SER A 1 97 ? -18.074 -11.819 30.386 1.00 84.00 97 SER A N 1
ATOM 816 C CA . SER A 1 97 ? -17.132 -12.629 31.168 1.00 84.00 97 SER A CA 1
ATOM 817 C C . SER A 1 97 ? -16.319 -11.785 32.150 1.00 84.00 97 SER A C 1
ATOM 819 O O . SER A 1 97 ? -16.014 -12.242 33.246 1.00 84.00 97 SER A O 1
ATOM 821 N N . GLU A 1 98 ? -16.001 -10.541 31.786 1.00 82.69 98 GLU A N 1
ATOM 822 C CA . GLU A 1 98 ? -15.225 -9.617 32.624 1.00 82.69 98 GLU A CA 1
ATOM 823 C C . GLU A 1 98 ? -16.092 -8.746 33.550 1.00 82.69 98 GLU A C 1
ATOM 825 O O . GLU A 1 98 ? -15.579 -8.041 34.423 1.00 82.69 98 GLU A O 1
ATOM 830 N N . LEU A 1 99 ? -17.419 -8.781 33.391 1.00 80.44 99 LEU A N 1
ATOM 831 C CA . LEU A 1 99 ? -18.367 -8.099 34.274 1.00 80.44 99 LEU A CA 1
ATOM 832 C C . LEU A 1 99 ? -18.554 -8.883 35.583 1.00 80.44 99 LEU A C 1
ATOM 834 O O . LEU A 1 99 ? -19.532 -9.609 35.768 1.00 80.44 99 LEU A O 1
ATOM 838 N N . TYR A 1 100 ? -17.630 -8.700 36.526 1.00 72.56 100 TYR A N 1
ATOM 839 C CA . TYR A 1 100 ? -17.712 -9.324 37.853 1.00 72.56 100 TYR A CA 1
ATOM 840 C C . TYR A 1 100 ? -18.640 -8.571 38.826 1.00 72.56 100 TYR A C 1
ATOM 842 O O . TYR A 1 100 ? -19.309 -9.214 39.638 1.00 72.56 100 TYR A O 1
ATOM 850 N N . ASP A 1 101 ? -18.739 -7.240 38.717 1.00 75.75 101 ASP A N 1
ATOM 851 C CA . ASP A 1 101 ? -19.529 -6.389 39.623 1.00 75.75 101 ASP A CA 1
ATOM 852 C C . ASP A 1 101 ? -21.045 -6.575 39.407 1.00 75.75 101 ASP A C 1
ATOM 854 O O . ASP A 1 101 ? -21.576 -6.354 38.313 1.00 75.75 101 ASP A O 1
ATOM 858 N N . ASN A 1 102 ? -21.752 -6.975 40.467 1.00 72.44 102 ASN A N 1
ATOM 859 C CA . ASN A 1 102 ? -23.195 -7.208 40.443 1.00 72.44 102 ASN A CA 1
ATOM 860 C C . ASN A 1 102 ? -24.001 -5.935 40.148 1.00 72.44 102 ASN A C 1
ATOM 862 O O . ASN A 1 102 ? -25.036 -6.035 39.487 1.00 72.44 102 ASN A O 1
ATOM 866 N N . ASP A 1 103 ? -23.511 -4.757 40.544 1.00 73.06 103 ASP A N 1
ATOM 867 C CA . ASP A 1 103 ? -24.165 -3.478 40.249 1.00 73.06 103 ASP A CA 1
ATOM 868 C C . ASP A 1 103 ? -24.131 -3.187 38.739 1.00 73.06 103 ASP A C 1
ATOM 870 O O . ASP A 1 103 ? -25.126 -2.784 38.128 1.00 73.06 103 ASP A O 1
ATOM 874 N N . LEU A 1 104 ? -22.986 -3.457 38.103 1.00 77.06 104 LEU A N 1
ATOM 875 C CA . LEU A 1 104 ? -22.780 -3.240 36.670 1.00 77.06 104 LEU A CA 1
ATOM 876 C C . LEU A 1 104 ? -23.491 -4.294 35.810 1.00 77.06 104 LEU A C 1
ATOM 878 O O . LEU A 1 104 ? -23.933 -3.979 34.701 1.00 77.06 104 LEU A O 1
ATOM 882 N N . LYS A 1 105 ? -23.685 -5.521 36.317 1.00 79.00 105 LYS A N 1
ATOM 883 C CA . LYS A 1 105 ? -24.434 -6.583 35.613 1.00 79.00 105 LYS A CA 1
ATOM 884 C C . LYS A 1 105 ? -25.868 -6.178 35.279 1.00 79.00 105 LYS A C 1
ATOM 886 O O . LYS A 1 105 ? -26.369 -6.554 34.217 1.00 79.00 105 LYS A O 1
ATOM 891 N N . ILE A 1 106 ? -26.515 -5.372 36.124 1.00 78.00 106 ILE A N 1
ATOM 892 C CA . ILE A 1 106 ? -27.866 -4.843 35.863 1.00 78.00 106 ILE A CA 1
ATOM 893 C C . ILE A 1 106 ? -27.863 -4.000 34.576 1.00 78.00 106 ILE A C 1
ATOM 895 O O . ILE A 1 106 ? -28.835 -3.982 33.820 1.00 78.00 106 ILE A O 1
ATOM 899 N N . TRP A 1 107 ? -26.749 -3.324 34.285 1.00 80.50 107 TRP A N 1
ATOM 900 C CA . TRP A 1 107 ? -26.576 -2.452 33.122 1.00 80.50 107 TRP A CA 1
ATOM 901 C C . TRP A 1 107 ? -25.799 -3.107 31.974 1.00 80.50 107 TRP A C 1
ATOM 903 O O . TRP A 1 107 ? -25.435 -2.406 31.028 1.00 80.50 107 TRP A O 1
ATOM 913 N N . LYS A 1 108 ? -25.614 -4.436 31.979 1.00 82.38 108 LYS A N 1
ATOM 914 C CA . LYS A 1 108 ? -24.823 -5.174 30.973 1.00 82.38 108 LYS A CA 1
ATOM 915 C C . LYS A 1 108 ? -25.131 -4.787 29.521 1.00 82.38 108 LYS A C 1
ATOM 917 O O . LYS A 1 108 ? -24.222 -4.561 28.731 1.00 82.38 108 LYS A O 1
ATOM 922 N N . TYR A 1 109 ? -26.409 -4.614 29.177 1.00 83.31 109 TYR A N 1
ATOM 923 C CA . TYR A 1 109 ? -26.824 -4.219 27.826 1.00 83.31 109 TYR A CA 1
ATOM 924 C C . TYR A 1 109 ? -26.442 -2.772 27.485 1.00 83.31 109 TYR A C 1
ATOM 926 O O . TYR A 1 109 ? -25.999 -2.493 26.370 1.00 83.31 109 TYR A O 1
ATOM 934 N N . LYS A 1 110 ? -26.581 -1.845 28.444 1.00 84.19 110 LYS A N 1
ATOM 935 C CA . LYS A 1 110 ? -26.167 -0.443 28.274 1.00 84.19 110 LYS A CA 1
ATOM 936 C C . LYS A 1 110 ? -24.648 -0.338 28.150 1.00 84.19 110 LYS A C 1
ATOM 938 O O . LYS A 1 110 ? -24.173 0.420 27.311 1.00 84.19 110 LYS A O 1
ATOM 943 N N . ILE A 1 111 ? -23.912 -1.119 28.943 1.00 85.56 111 ILE A N 1
ATOM 944 C CA . ILE A 1 111 ? -22.448 -1.196 28.909 1.00 85.56 111 ILE A CA 1
ATOM 945 C C . ILE A 1 111 ? -21.981 -1.737 27.559 1.00 85.56 111 ILE A C 1
ATOM 947 O O . ILE A 1 111 ? -21.234 -1.037 26.882 1.00 85.56 111 ILE A O 1
ATOM 951 N N . LYS A 1 112 ? -22.499 -2.891 27.104 1.00 88.19 112 LYS A N 1
ATOM 952 C CA . LYS A 1 112 ? -22.198 -3.444 25.769 1.00 88.19 112 LYS A CA 1
ATOM 953 C C . LYS A 1 112 ? -22.421 -2.397 24.678 1.00 88.19 112 LYS A C 1
ATOM 955 O O . LYS A 1 112 ? -21.531 -2.139 23.876 1.00 88.19 112 LYS A O 1
ATOM 960 N N . LYS A 1 113 ? -23.593 -1.750 24.667 1.00 88.19 113 LYS A N 1
ATOM 961 C CA . LYS A 1 113 ? -23.919 -0.723 23.664 1.00 88.19 113 LYS A CA 1
ATOM 962 C C . LYS A 1 113 ? -22.944 0.456 23.708 1.00 88.19 113 LYS A C 1
ATOM 964 O O . LYS A 1 113 ? -22.593 0.994 22.662 1.00 88.19 113 LYS A O 1
ATOM 969 N N . HIS A 1 114 ? -22.516 0.862 24.902 1.00 89.31 114 HIS A N 1
ATOM 970 C CA . HIS A 1 114 ? -21.544 1.937 25.065 1.00 89.31 114 HIS A CA 1
ATOM 971 C C . HIS A 1 114 ? -20.147 1.530 24.576 1.00 89.31 114 HIS A C 1
ATOM 973 O O . HIS A 1 114 ? -19.526 2.303 23.855 1.00 89.31 114 HIS A O 1
ATOM 979 N N . ILE A 1 115 ? -19.699 0.309 24.882 1.00 90.94 115 ILE A N 1
ATOM 980 C CA . ILE A 1 115 ? -18.426 -0.250 24.403 1.00 90.94 115 ILE A CA 1
ATOM 981 C C . ILE A 1 115 ? -18.410 -0.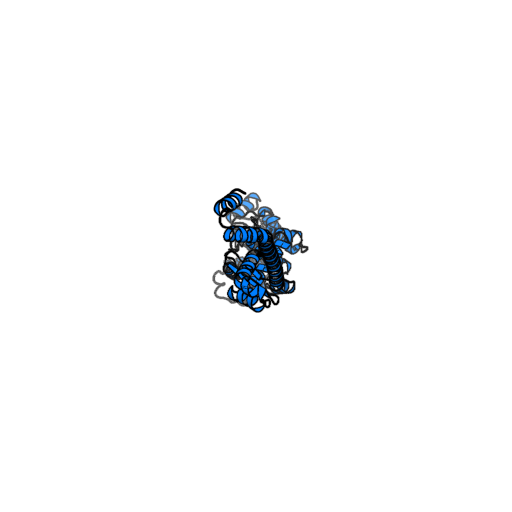320 22.878 1.00 90.94 115 ILE A C 1
ATOM 983 O O . ILE A 1 115 ? -17.509 0.238 22.265 1.00 90.94 115 ILE A O 1
ATOM 987 N N . ILE A 1 116 ? -19.439 -0.899 22.251 1.00 90.75 116 ILE A N 1
ATOM 988 C CA . ILE A 1 116 ? -19.532 -0.963 20.783 1.00 90.75 116 ILE A CA 1
ATOM 989 C C . ILE A 1 116 ? -19.496 0.438 20.170 1.00 90.75 116 ILE A C 1
ATOM 991 O O . ILE A 1 116 ? -18.811 0.653 19.175 1.00 90.75 116 ILE A O 1
ATOM 995 N N . LYS A 1 117 ? -20.185 1.417 20.774 1.00 91.88 117 LYS A N 1
ATOM 996 C CA . LYS A 1 117 ? -20.130 2.805 20.302 1.00 91.88 117 LYS A CA 1
ATOM 997 C C . LYS A 1 117 ? -18.697 3.354 20.337 1.00 91.88 117 LYS A C 1
ATOM 999 O O . LYS A 1 117 ? -18.262 3.918 19.342 1.00 91.88 117 LYS A O 1
ATOM 1004 N N . ARG A 1 118 ? -17.971 3.149 21.440 1.00 91.19 118 ARG A N 1
ATOM 1005 C CA . ARG A 1 118 ? -16.568 3.573 21.585 1.00 91.19 118 ARG A CA 1
ATOM 1006 C C . ARG A 1 118 ? -15.635 2.847 20.611 1.00 91.19 118 ARG A C 1
ATOM 1008 O O . ARG A 1 118 ? -14.766 3.480 20.030 1.00 91.19 118 ARG A O 1
ATOM 1015 N N . ILE A 1 119 ? -15.835 1.547 20.380 1.00 92.75 119 ILE A N 1
ATOM 1016 C CA . ILE A 1 119 ? -15.051 0.776 19.400 1.00 92.75 119 ILE A CA 1
ATOM 1017 C C . ILE A 1 119 ? -15.275 1.321 17.985 1.00 92.75 119 ILE A C 1
ATOM 1019 O O . ILE A 1 119 ? -14.317 1.488 17.239 1.00 92.75 119 ILE A O 1
ATOM 1023 N N . LYS A 1 120 ? -16.517 1.663 17.619 1.00 92.62 120 LYS A N 1
ATOM 1024 C CA . LYS A 1 120 ? -16.834 2.246 16.303 1.00 92.62 120 LYS A CA 1
ATOM 1025 C C . LYS A 1 120 ? -16.190 3.619 16.065 1.00 92.62 120 LYS A C 1
ATOM 1027 O O . LYS A 1 120 ? -16.042 4.015 14.913 1.00 92.62 120 LYS A O 1
ATOM 1032 N N . GLU A 1 121 ? -15.798 4.326 17.126 1.00 91.69 121 GLU A N 1
ATOM 1033 C CA . GLU A 1 121 ? -15.020 5.572 17.047 1.00 91.69 121 GLU A CA 1
ATOM 1034 C C . GLU A 1 121 ? -13.518 5.303 16.792 1.00 91.69 121 GLU A C 1
ATOM 1036 O O . GLU A 1 121 ? -12.819 6.182 16.290 1.00 91.69 121 GLU A O 1
ATOM 1041 N N . ASN A 1 122 ? -13.022 4.092 17.078 1.00 92.50 122 ASN A N 1
ATOM 1042 C CA . ASN A 1 122 ? -11.629 3.687 16.879 1.00 92.50 122 ASN A CA 1
ATOM 1043 C C . ASN A 1 122 ? -11.434 2.999 15.517 1.00 92.50 122 ASN A C 1
ATOM 1045 O O . ASN A 1 122 ? -11.668 1.799 15.353 1.00 92.50 122 ASN A O 1
ATOM 1049 N N . LEU A 1 123 ? -11.009 3.763 14.514 1.00 94.00 123 LEU A N 1
ATOM 1050 C CA . LEU A 1 123 ? -10.868 3.267 13.147 1.00 94.00 123 LEU A CA 1
ATOM 1051 C C . LEU A 1 123 ? -9.672 2.319 12.992 1.00 94.00 123 LEU A C 1
ATOM 1053 O O . LEU A 1 123 ? -8.590 2.542 13.525 1.00 94.00 123 LEU A O 1
ATOM 1057 N N . PHE A 1 124 ? -9.814 1.291 12.160 1.00 94.81 124 PHE A N 1
ATOM 1058 C CA . PHE A 1 124 ? -8.710 0.366 11.885 1.00 94.81 124 PHE A CA 1
ATOM 1059 C C . PHE A 1 124 ? -7.493 1.038 11.237 1.00 94.81 124 PHE A C 1
ATOM 1061 O O . PHE A 1 124 ? -6.347 0.680 11.511 1.00 94.81 124 PHE A O 1
ATOM 1068 N N . THR A 1 125 ? -7.725 2.065 10.423 1.00 90.19 125 THR A N 1
ATOM 1069 C CA . THR A 1 125 ? -6.664 2.821 9.748 1.00 90.19 125 THR A CA 1
ATOM 1070 C C . THR A 1 125 ? -5.772 3.617 10.704 1.00 90.19 125 THR A C 1
ATOM 1072 O O . THR A 1 125 ? -4.677 4.002 10.304 1.00 90.19 125 THR A O 1
ATOM 1075 N N . THR A 1 126 ? -6.215 3.867 11.945 1.00 91.50 126 THR A N 1
ATOM 1076 C CA . THR A 1 126 ? -5.421 4.538 12.992 1.00 91.50 126 THR A CA 1
ATOM 1077 C C . THR A 1 126 ? -4.651 3.559 13.880 1.00 91.50 126 THR A C 1
ATOM 1079 O O . THR A 1 126 ? -3.990 3.987 14.823 1.00 91.50 126 THR A O 1
ATOM 1082 N N . SER A 1 127 ? -4.722 2.253 13.598 1.00 92.81 127 SER A N 1
ATOM 1083 C CA . SER A 1 127 ? -3.950 1.241 14.322 1.00 92.81 127 SER A CA 1
ATOM 1084 C C . SER A 1 127 ? -2.438 1.483 14.224 1.00 92.81 127 SER A C 1
ATOM 1086 O O . SER A 1 127 ? -1.910 1.886 13.185 1.00 92.81 127 SER A O 1
ATOM 1088 N N . ILE A 1 128 ? -1.738 1.220 15.329 1.00 92.94 128 ILE A N 1
ATOM 1089 C CA . ILE A 1 128 ? -0.277 1.282 15.413 1.00 92.94 128 ILE A CA 1
ATOM 1090 C C . ILE A 1 128 ? 0.224 -0.151 15.627 1.00 92.94 128 ILE A C 1
ATOM 1092 O O . ILE A 1 128 ? 0.106 -0.666 16.739 1.00 92.94 128 ILE A O 1
ATOM 1096 N N . PRO A 1 129 ? 0.739 -0.821 14.583 1.00 92.81 129 PRO A N 1
ATOM 1097 C CA . PRO A 1 129 ? 1.232 -2.186 14.699 1.00 92.81 129 PRO A CA 1
ATOM 1098 C C . PRO A 1 129 ? 2.575 -2.237 15.435 1.00 92.81 129 PRO A C 1
ATOM 1100 O O . PRO A 1 129 ? 3.424 -1.354 15.275 1.00 92.81 129 PRO A O 1
ATOM 1103 N N . ASP A 1 130 ? 2.815 -3.321 16.176 1.00 93.00 130 ASP A N 1
ATOM 1104 C CA . ASP A 1 130 ? 4.103 -3.532 16.836 1.00 93.00 130 ASP A CA 1
ATOM 1105 C C . ASP A 1 130 ? 5.241 -3.760 15.837 1.00 93.00 130 ASP A C 1
ATOM 1107 O O . ASP A 1 130 ? 5.067 -4.188 14.691 1.00 93.00 130 ASP A O 1
ATOM 1111 N N . SER A 1 131 ? 6.468 -3.566 16.322 1.00 93.44 131 SER A N 1
ATOM 1112 C CA . SER A 1 131 ? 7.685 -3.792 15.537 1.00 93.44 131 SER A CA 1
ATOM 1113 C C . SER A 1 131 ? 7.806 -5.220 14.989 1.00 93.44 131 SER A C 1
ATOM 1115 O O . SER A 1 131 ? 8.391 -5.411 13.923 1.00 93.44 131 SER A O 1
ATOM 1117 N N . SER A 1 132 ? 7.285 -6.227 15.694 1.00 93.00 132 SER A N 1
ATOM 1118 C CA . SER A 1 132 ? 7.239 -7.622 15.233 1.00 93.00 132 SER A CA 1
ATOM 1119 C C . SER A 1 132 ? 6.301 -7.791 14.038 1.00 93.00 132 SER A C 1
ATOM 1121 O O . SER A 1 132 ? 6.704 -8.365 13.028 1.00 93.00 132 SER A O 1
ATOM 1123 N N . THR A 1 133 ? 5.104 -7.211 14.109 1.00 93.75 133 THR A N 1
ATOM 1124 C CA . THR A 1 133 ? 4.104 -7.208 13.034 1.00 93.75 133 THR A CA 1
ATOM 1125 C C . THR A 1 133 ? 4.645 -6.519 11.785 1.00 93.75 133 THR A C 1
ATOM 1127 O O . THR A 1 133 ? 4.583 -7.082 10.692 1.00 93.75 133 THR A O 1
ATOM 1130 N N . ILE A 1 134 ? 5.286 -5.354 11.945 1.00 94.00 134 ILE A N 1
ATOM 1131 C CA . ILE A 1 134 ? 5.955 -4.649 10.841 1.00 94.00 134 ILE A CA 1
ATOM 1132 C C . ILE A 1 134 ? 7.029 -5.545 10.209 1.00 94.00 134 ILE A C 1
ATOM 1134 O O . ILE A 1 134 ? 7.064 -5.702 8.991 1.00 94.00 134 ILE A O 1
ATOM 1138 N N . LYS A 1 135 ? 7.899 -6.166 11.017 1.00 92.50 135 LYS A N 1
ATOM 1139 C CA . LYS A 1 135 ? 8.946 -7.070 10.512 1.00 92.50 135 LYS A CA 1
ATOM 1140 C C . LYS A 1 135 ? 8.359 -8.272 9.772 1.00 92.50 135 LYS A C 1
ATOM 1142 O O . LYS A 1 135 ? 8.875 -8.605 8.711 1.00 92.50 135 LYS A O 1
ATOM 1147 N N . SER A 1 136 ? 7.291 -8.877 10.292 1.00 92.50 136 SER A N 1
ATOM 1148 C CA . SER A 1 136 ? 6.611 -10.015 9.666 1.00 92.50 136 SER A CA 1
ATOM 1149 C C . SER A 1 136 ? 6.051 -9.649 8.289 1.00 92.50 136 SER A C 1
ATOM 1151 O O . SER A 1 136 ? 6.304 -10.362 7.318 1.00 92.50 136 SER A O 1
ATOM 1153 N N . VAL A 1 137 ? 5.384 -8.495 8.166 1.00 93.44 137 VAL A N 1
ATOM 1154 C CA . VAL A 1 137 ? 4.886 -8.000 6.872 1.00 93.44 137 VAL A CA 1
ATOM 1155 C C . VAL A 1 137 ? 6.042 -7.738 5.905 1.00 93.44 137 VAL A C 1
ATOM 1157 O O . VAL A 1 137 ? 6.005 -8.212 4.771 1.00 93.44 137 VAL A O 1
ATOM 1160 N N . LEU A 1 138 ? 7.109 -7.063 6.345 1.00 92.38 138 LEU A N 1
ATOM 1161 C CA . LEU A 1 138 ? 8.276 -6.816 5.490 1.00 92.38 138 LEU A CA 1
ATOM 1162 C C . LEU A 1 138 ? 8.960 -8.117 5.040 1.00 92.38 138 LEU A C 1
ATOM 1164 O O . LEU A 1 138 ? 9.415 -8.205 3.908 1.00 92.38 138 LEU A O 1
ATOM 1168 N N . GLN A 1 139 ? 9.027 -9.132 5.900 1.00 89.94 139 GLN A N 1
ATOM 1169 C CA . GLN A 1 139 ? 9.594 -10.439 5.556 1.00 89.94 139 GLN A CA 1
ATOM 1170 C C . GLN A 1 139 ? 8.696 -11.256 4.628 1.00 89.94 139 GLN A C 1
ATOM 1172 O O . GLN A 1 139 ? 9.200 -12.129 3.936 1.00 89.94 139 GLN A O 1
ATOM 1177 N N . SER A 1 140 ? 7.389 -10.991 4.598 1.00 88.25 140 SER A N 1
ATOM 1178 C CA . SER A 1 140 ? 6.473 -11.681 3.688 1.00 88.25 140 SER A CA 1
ATOM 1179 C C . SER A 1 140 ? 6.619 -11.217 2.236 1.00 88.25 140 SER A C 1
ATOM 1181 O O . SER A 1 140 ? 6.442 -12.013 1.316 1.00 88.25 140 SER A O 1
ATOM 1183 N N . LEU A 1 141 ? 6.997 -9.954 2.024 1.00 87.88 141 LEU A N 1
ATOM 1184 C CA . LEU A 1 141 ? 7.099 -9.304 0.716 1.00 87.88 141 LEU A CA 1
ATOM 1185 C C . LEU A 1 141 ? 8.517 -9.424 0.122 1.00 87.88 141 LEU A C 1
ATOM 1187 O O . LEU A 1 141 ? 9.147 -8.431 -0.234 1.00 87.88 141 LEU A O 1
ATOM 1191 N N . THR A 1 142 ? 9.028 -10.654 0.012 1.00 85.88 142 THR A N 1
ATOM 1192 C CA . THR A 1 142 ? 10.403 -10.951 -0.448 1.00 85.88 142 THR A CA 1
ATOM 1193 C C . THR A 1 142 ? 10.665 -10.706 -1.936 1.00 85.88 142 THR A C 1
ATOM 1195 O O . THR A 1 142 ? 11.812 -10.765 -2.364 1.00 85.88 142 THR A O 1
ATOM 1198 N N . MET A 1 143 ? 9.631 -10.431 -2.732 1.00 85.25 143 MET A N 1
ATOM 1199 C CA . MET A 1 143 ? 9.740 -10.152 -4.170 1.00 85.25 143 MET A CA 1
ATOM 1200 C C . MET A 1 143 ? 10.406 -8.810 -4.496 1.00 85.25 143 MET A C 1
ATOM 1202 O O . MET A 1 143 ? 10.726 -8.558 -5.652 1.00 85.25 143 MET A O 1
ATOM 1206 N N . PHE A 1 144 ? 10.542 -7.914 -3.519 1.00 87.81 144 PHE A N 1
ATOM 1207 C CA . PHE A 1 144 ? 11.183 -6.620 -3.720 1.00 87.81 144 PHE A CA 1
ATOM 1208 C C . PHE A 1 144 ? 12.647 -6.673 -3.283 1.00 87.81 144 PHE A C 1
ATOM 1210 O O . PHE A 1 144 ? 12.975 -7.223 -2.232 1.00 87.81 144 PHE A O 1
ATOM 1217 N N . SER A 1 145 ? 13.521 -6.029 -4.056 1.00 84.94 145 SER A N 1
ATOM 1218 C CA . SER A 1 145 ? 14.977 -6.114 -3.887 1.00 84.94 145 SER A CA 1
ATOM 1219 C C . SER A 1 145 ? 15.501 -5.518 -2.575 1.00 84.94 145 SER A C 1
ATOM 1221 O O . SER A 1 145 ? 16.572 -5.902 -2.111 1.00 84.94 145 SER A O 1
ATOM 1223 N N . SER A 1 146 ? 14.775 -4.575 -1.959 1.00 89.50 146 SER A N 1
ATOM 1224 C CA . SER A 1 146 ? 15.212 -3.913 -0.725 1.00 89.50 146 SER A CA 1
ATOM 1225 C C . SER A 1 146 ? 14.065 -3.652 0.252 1.00 89.50 146 SER A C 1
ATOM 1227 O O . SER A 1 146 ? 12.900 -3.507 -0.119 1.00 89.50 146 SER A O 1
ATOM 1229 N N . LYS A 1 147 ? 14.399 -3.515 1.542 1.00 91.25 147 LYS A N 1
ATOM 1230 C CA . LYS A 1 147 ? 13.423 -3.135 2.581 1.00 91.25 147 LYS A CA 1
ATOM 1231 C C . LYS A 1 147 ? 12.811 -1.756 2.325 1.00 91.25 147 LYS A C 1
ATOM 1233 O O . LYS A 1 147 ? 11.674 -1.526 2.727 1.00 91.25 147 LYS A O 1
ATOM 1238 N N . ASN A 1 148 ? 13.561 -0.840 1.710 1.00 93.12 148 ASN A N 1
ATOM 1239 C CA . ASN A 1 148 ? 13.061 0.491 1.371 1.00 93.12 148 ASN A CA 1
ATOM 1240 C C . ASN A 1 148 ? 12.033 0.413 0.247 1.00 93.12 148 ASN A C 1
ATOM 1242 O O . ASN A 1 148 ? 10.994 1.056 0.349 1.00 93.12 148 ASN A O 1
ATOM 1246 N N . HIS A 1 149 ? 12.254 -0.465 -0.730 1.00 92.62 149 HIS A N 1
ATOM 1247 C CA . HIS A 1 149 ? 11.283 -0.754 -1.775 1.00 92.62 149 HIS A CA 1
ATOM 1248 C C . HIS A 1 149 ? 9.958 -1.269 -1.191 1.00 92.62 149 HIS A C 1
ATOM 1250 O O . HIS A 1 149 ? 8.893 -0.732 -1.488 1.00 92.62 149 HIS A O 1
ATOM 1256 N N . ILE A 1 150 ? 10.019 -2.236 -0.268 1.00 93.69 150 ILE A N 1
ATOM 1257 C CA . ILE A 1 150 ? 8.820 -2.760 0.403 1.00 93.69 150 ILE A CA 1
ATOM 1258 C C . ILE A 1 150 ? 8.095 -1.652 1.178 1.00 93.69 150 ILE A C 1
ATOM 1260 O O . ILE A 1 150 ? 6.877 -1.517 1.082 1.00 93.69 150 ILE A O 1
ATOM 1264 N N . LYS A 1 151 ? 8.831 -0.837 1.945 1.00 94.88 151 LYS A N 1
ATOM 1265 C CA . LYS A 1 151 ? 8.249 0.292 2.688 1.00 94.88 151 LYS A CA 1
ATOM 1266 C C . LYS A 1 151 ? 7.609 1.315 1.759 1.00 94.88 151 LYS A C 1
ATOM 1268 O O . LYS A 1 151 ? 6.532 1.799 2.088 1.00 94.88 151 LYS A O 1
ATOM 1273 N N . TYR A 1 152 ? 8.232 1.622 0.625 1.00 95.88 152 TYR A N 1
ATOM 1274 C CA . TYR A 1 152 ? 7.677 2.538 -0.364 1.00 95.88 152 TYR A CA 1
ATOM 1275 C C . TYR A 1 152 ? 6.366 1.994 -0.934 1.00 95.88 152 TYR A C 1
ATOM 1277 O O . TYR A 1 152 ? 5.342 2.667 -0.856 1.00 95.88 152 TYR A O 1
ATOM 1285 N N . PHE A 1 153 ? 6.357 0.732 -1.375 1.00 94.38 153 PHE A N 1
ATOM 1286 C CA . PHE A 1 153 ? 5.155 0.050 -1.858 1.00 94.38 153 PHE A CA 1
ATOM 1287 C C . PHE A 1 153 ? 4.018 0.053 -0.821 1.00 94.38 153 PHE A C 1
ATOM 1289 O O . PHE A 1 153 ? 2.880 0.398 -1.139 1.00 94.38 153 PHE A O 1
ATOM 1296 N N . LEU A 1 154 ? 4.318 -0.270 0.441 1.00 94.81 154 LEU A N 1
ATOM 1297 C CA . LEU A 1 154 ? 3.333 -0.234 1.527 1.00 94.81 154 LEU A CA 1
ATOM 1298 C C . LEU A 1 154 ? 2.838 1.188 1.823 1.00 94.81 154 LEU A C 1
ATOM 1300 O O . LEU A 1 154 ? 1.659 1.368 2.115 1.00 94.81 154 LEU A O 1
ATOM 1304 N N . THR A 1 155 ? 3.707 2.196 1.728 1.00 95.94 155 THR A N 1
ATOM 1305 C CA . THR A 1 155 ? 3.326 3.608 1.892 1.00 95.94 155 THR A CA 1
ATOM 1306 C C . THR A 1 155 ? 2.340 4.035 0.797 1.00 95.94 155 THR A C 1
ATOM 1308 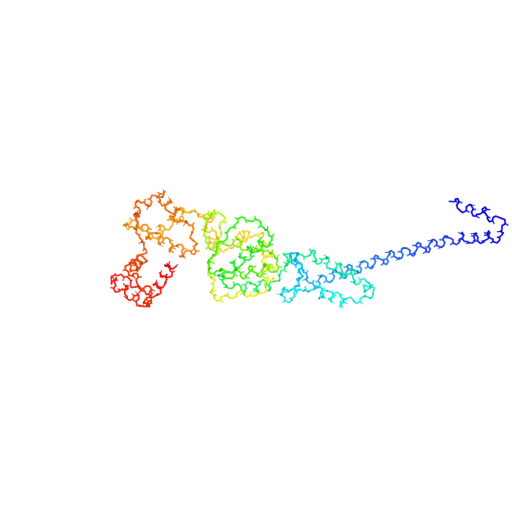O O . THR A 1 155 ? 1.307 4.610 1.126 1.00 95.94 155 THR A O 1
ATOM 1311 N N . ILE A 1 156 ? 2.576 3.652 -0.467 1.00 95.12 156 ILE A N 1
ATOM 1312 C CA . ILE A 1 156 ? 1.661 3.907 -1.602 1.00 95.12 156 ILE A CA 1
ATOM 1313 C C . ILE A 1 156 ? 0.286 3.261 -1.373 1.00 95.12 156 ILE A C 1
ATOM 1315 O O . ILE A 1 156 ? -0.761 3.890 -1.568 1.00 95.12 156 ILE A O 1
ATOM 1319 N N . LEU A 1 157 ? 0.269 1.997 -0.930 1.00 94.06 157 LEU A N 1
ATOM 1320 C CA . LEU A 1 157 ? -0.979 1.319 -0.573 1.00 94.06 157 LEU A CA 1
ATOM 1321 C C . LEU A 1 157 ? -1.704 2.059 0.556 1.00 94.06 157 LEU A C 1
ATOM 1323 O O . LEU A 1 157 ? -2.914 2.266 0.479 1.00 94.06 157 LEU A O 1
ATOM 1327 N N . GLY A 1 158 ? -0.968 2.488 1.581 1.00 94.56 158 GLY A N 1
ATOM 1328 C CA . GLY A 1 158 ? -1.504 3.250 2.702 1.00 94.56 158 GLY A CA 1
ATOM 1329 C C . GLY A 1 158 ? -2.105 4.590 2.282 1.00 94.56 158 GLY A C 1
ATOM 1330 O O . GLY A 1 158 ? -3.201 4.919 2.729 1.00 94.56 158 GLY A O 1
ATOM 1331 N N . ASP A 1 159 ? -1.451 5.327 1.382 1.00 94.25 159 ASP A N 1
ATOM 1332 C CA . ASP A 1 159 ? -1.955 6.602 0.856 1.00 94.25 159 ASP A CA 1
ATOM 1333 C C . ASP A 1 159 ? -3.306 6.419 0.169 1.00 94.25 159 ASP A C 1
ATOM 1335 O O . ASP A 1 159 ? -4.265 7.146 0.445 1.00 94.25 159 ASP A O 1
ATOM 1339 N N . THR A 1 160 ? -3.409 5.373 -0.649 1.00 92.75 160 THR A N 1
ATOM 1340 C CA . THR A 1 160 ? -4.641 5.035 -1.366 1.00 92.75 160 THR A CA 1
ATOM 1341 C C . THR A 1 160 ? -5.746 4.599 -0.400 1.00 92.75 160 THR A C 1
ATOM 1343 O O . THR A 1 160 ? -6.886 5.055 -0.498 1.00 92.75 160 THR A O 1
ATOM 1346 N N . LEU A 1 161 ? -5.413 3.779 0.602 1.00 92.69 161 LEU A N 1
ATOM 1347 C CA . LEU A 1 161 ? -6.349 3.338 1.641 1.00 92.69 161 LEU A CA 1
ATOM 1348 C C . LEU A 1 161 ? -6.842 4.484 2.526 1.00 92.69 161 LEU A C 1
ATOM 1350 O O . LEU A 1 161 ? -7.991 4.459 2.969 1.00 92.69 161 LEU A O 1
ATOM 1354 N N . LEU A 1 162 ? -6.012 5.496 2.768 1.00 92.94 162 LEU A N 1
ATOM 1355 C CA . LEU A 1 162 ? -6.379 6.704 3.508 1.00 92.94 162 LEU A CA 1
ATOM 1356 C C . LEU A 1 162 ? -7.070 7.755 2.625 1.00 92.94 162 LEU A C 1
ATOM 1358 O O . LEU A 1 162 ? -7.555 8.757 3.143 1.00 92.94 162 LEU A O 1
ATOM 1362 N N . GLY A 1 163 ? -7.176 7.520 1.313 1.00 89.44 163 GLY A N 1
ATOM 1363 C CA . GLY A 1 163 ? -7.814 8.440 0.372 1.00 89.44 163 GLY A CA 1
ATOM 1364 C C . GLY A 1 163 ? -7.016 9.726 0.145 1.00 89.44 163 GLY A C 1
ATOM 1365 O O . GLY A 1 163 ? -7.606 10.764 -0.161 1.00 89.44 163 GLY A O 1
ATOM 1366 N N . LYS A 1 164 ? -5.688 9.679 0.311 1.00 89.19 164 LYS A N 1
ATOM 1367 C CA . LYS A 1 164 ? -4.808 10.811 0.013 1.00 89.19 164 LYS A CA 1
ATOM 1368 C C . LYS A 1 164 ? -4.800 11.024 -1.498 1.00 89.19 164 LYS A C 1
ATOM 1370 O O . LYS A 1 164 ? -4.468 10.126 -2.266 1.00 89.19 164 LYS A O 1
ATOM 1375 N N . LYS A 1 165 ? -5.247 12.201 -1.932 1.00 66.25 165 LYS A N 1
ATOM 1376 C CA . LYS A 1 165 ? -5.379 12.538 -3.353 1.00 66.25 165 LYS A CA 1
ATOM 1377 C C . LYS A 1 165 ? -4.047 13.031 -3.897 1.00 66.25 165 LYS A C 1
ATOM 1379 O O . LYS A 1 165 ? -3.846 14.231 -4.050 1.00 66.25 165 LYS A O 1
ATOM 1384 N N . GLU A 1 166 ? -3.160 12.100 -4.207 1.00 71.62 166 GLU A N 1
ATOM 1385 C CA . GLU A 1 166 ? -1.973 12.395 -5.001 1.00 71.62 166 GLU A CA 1
ATOM 1386 C C . GLU A 1 166 ? -2.207 11.942 -6.439 1.00 71.62 166 GLU A C 1
ATOM 1388 O O . GLU A 1 166 ? -2.692 10.842 -6.689 1.00 71.62 166 GLU A O 1
ATOM 1393 N N . SER A 1 167 ? -1.916 12.814 -7.404 1.00 79.31 167 SER A N 1
ATOM 1394 C CA . SER A 1 167 ? -2.128 12.533 -8.833 1.00 79.31 167 SER A CA 1
ATOM 1395 C C . SER A 1 167 ? -0.944 11.771 -9.439 1.00 79.31 167 SER A C 1
ATOM 1397 O O . SER A 1 167 ? -0.527 12.078 -10.555 1.00 79.31 167 SER A O 1
ATOM 1399 N N . PHE A 1 168 ? -0.360 10.836 -8.685 1.00 89.69 168 PHE A N 1
ATOM 1400 C CA . PHE A 1 168 ? 0.787 10.047 -9.125 1.00 89.69 168 PHE A CA 1
ATOM 1401 C C . PHE A 1 168 ? 0.357 8.726 -9.750 1.00 89.69 168 PHE A C 1
ATOM 1403 O O . PHE A 1 168 ? -0.654 8.126 -9.383 1.00 89.69 168 PHE A O 1
ATOM 1410 N N . ILE A 1 169 ? 1.159 8.279 -10.709 1.00 91.00 169 ILE A N 1
ATOM 1411 C CA . ILE A 1 169 ? 0.978 7.026 -11.429 1.00 91.00 169 ILE A CA 1
ATOM 1412 C C . ILE A 1 169 ? 2.210 6.172 -11.180 1.00 91.00 169 ILE A C 1
ATOM 1414 O O . ILE A 1 169 ? 3.333 6.601 -11.450 1.00 91.00 169 ILE A O 1
ATOM 1418 N N . TYR A 1 170 ? 1.993 4.956 -10.690 1.00 92.62 170 TYR A N 1
ATOM 1419 C CA . TYR A 1 170 ? 3.067 4.037 -10.347 1.00 92.62 170 TYR A CA 1
ATOM 1420 C C . TYR A 1 170 ? 3.191 2.977 -11.431 1.00 92.62 170 TYR A C 1
ATOM 1422 O O . TYR A 1 170 ? 2.311 2.127 -11.601 1.00 92.62 170 TYR A O 1
ATOM 1430 N N . PHE A 1 171 ? 4.286 3.029 -12.179 1.00 91.81 171 PHE A N 1
ATOM 1431 C CA . PHE A 1 171 ? 4.612 2.005 -13.152 1.00 91.81 171 PHE A CA 1
ATOM 1432 C C . PHE A 1 171 ? 5.309 0.841 -12.485 1.00 91.81 171 PHE A C 1
ATOM 1434 O O . PHE A 1 171 ? 6.287 1.018 -11.763 1.00 91.81 171 PHE A O 1
ATOM 1441 N N . ILE A 1 172 ? 4.803 -0.349 -12.767 1.00 91.38 172 ILE A N 1
ATOM 1442 C CA . ILE A 1 172 ? 5.337 -1.593 -12.241 1.00 91.38 172 ILE A CA 1
ATOM 1443 C C . ILE A 1 172 ? 5.364 -2.646 -13.343 1.00 91.38 172 ILE A C 1
ATOM 1445 O O . ILE A 1 172 ? 4.500 -2.665 -14.226 1.00 91.38 172 ILE A O 1
ATOM 1449 N N . ASP A 1 173 ? 6.362 -3.523 -13.290 1.00 89.75 173 ASP A N 1
ATOM 1450 C CA . ASP A 1 173 ? 6.518 -4.594 -14.264 1.00 89.75 173 ASP A CA 1
ATOM 1451 C C . ASP A 1 173 ? 5.289 -5.525 -14.310 1.00 89.75 173 ASP A C 1
ATOM 1453 O O . ASP A 1 173 ? 4.599 -5.773 -13.313 1.00 89.75 173 ASP A O 1
ATOM 1457 N N . ALA A 1 174 ? 5.000 -6.066 -15.497 1.00 89.12 174 ALA A N 1
ATOM 1458 C CA . ALA A 1 174 ? 3.834 -6.917 -15.719 1.00 89.12 174 ALA A CA 1
ATOM 1459 C C . ALA A 1 174 ? 3.860 -8.219 -14.898 1.00 89.12 174 ALA A C 1
ATOM 1461 O O . ALA A 1 174 ? 2.786 -8.770 -14.632 1.00 89.12 174 ALA A O 1
ATOM 1462 N N . SER A 1 175 ? 5.034 -8.677 -14.448 1.00 88.81 175 SER A N 1
ATOM 1463 C CA . SER A 1 175 ? 5.178 -9.827 -13.545 1.00 88.81 175 SER A CA 1
ATOM 1464 C C . SER A 1 175 ? 4.388 -9.666 -12.240 1.00 88.81 175 SER A C 1
ATOM 1466 O O . SER A 1 175 ? 3.869 -10.644 -11.702 1.00 88.81 175 SER A O 1
ATOM 1468 N N . TYR A 1 176 ? 4.178 -8.434 -11.760 1.00 90.19 176 TYR A N 1
ATOM 1469 C CA . TYR A 1 176 ? 3.434 -8.173 -10.524 1.00 90.19 176 TYR A CA 1
ATOM 1470 C C . TYR A 1 176 ? 1.910 -8.282 -10.673 1.00 90.19 176 TYR A C 1
ATOM 1472 O O . TYR A 1 176 ? 1.211 -8.326 -9.659 1.00 90.19 176 TYR A O 1
ATOM 1480 N N . LYS A 1 177 ? 1.360 -8.371 -11.897 1.00 89.44 177 LYS A N 1
ATOM 1481 C CA . LYS A 1 177 ? -0.099 -8.358 -12.150 1.00 89.44 177 LYS A CA 1
ATOM 1482 C C . LYS A 1 177 ? -0.877 -9.342 -11.283 1.00 89.44 177 LYS A C 1
ATOM 1484 O O . LYS A 1 177 ? -1.887 -8.983 -10.678 1.00 89.44 177 LYS A O 1
ATOM 1489 N N . LYS A 1 178 ? -0.409 -10.592 -11.225 1.00 88.94 178 LYS A N 1
ATOM 1490 C CA . LYS A 1 178 ? -1.068 -11.675 -10.479 1.00 88.94 178 LYS A CA 1
ATOM 1491 C C . LYS A 1 178 ? -1.066 -11.395 -8.976 1.00 88.94 178 LYS A C 1
ATOM 1493 O O . LYS A 1 178 ? -2.072 -11.628 -8.309 1.00 88.94 178 LYS A O 1
ATOM 1498 N N . MET A 1 179 ? 0.045 -10.875 -8.457 1.00 89.44 179 MET A N 1
ATOM 1499 C CA . MET A 1 179 ? 0.184 -10.513 -7.049 1.00 89.44 179 MET A CA 1
ATOM 1500 C C . MET A 1 179 ? -0.699 -9.315 -6.697 1.00 89.44 179 MET A C 1
ATOM 1502 O O . MET A 1 179 ? -1.465 -9.394 -5.737 1.00 89.44 179 MET A O 1
ATOM 1506 N N . ILE A 1 180 ? -0.638 -8.237 -7.490 1.00 91.00 180 ILE A N 1
ATOM 1507 C CA . ILE A 1 180 ? -1.414 -7.009 -7.251 1.00 91.00 180 ILE A CA 1
ATOM 1508 C C . ILE A 1 180 ? -2.894 -7.332 -7.255 1.00 91.00 180 ILE A C 1
ATOM 1510 O O . ILE A 1 180 ? -3.597 -6.925 -6.340 1.00 91.00 180 ILE A O 1
ATOM 1514 N N . ARG A 1 181 ? -3.356 -8.129 -8.222 1.00 90.50 181 ARG A N 1
ATOM 1515 C CA . ARG A 1 181 ? -4.750 -8.562 -8.282 1.00 90.50 181 ARG A CA 1
ATOM 1516 C C . ARG A 1 181 ? -5.195 -9.257 -6.993 1.00 90.50 181 ARG A C 1
ATOM 1518 O O . ARG A 1 181 ? -6.195 -8.848 -6.418 1.00 90.50 181 ARG A O 1
ATOM 1525 N N . LYS A 1 182 ? -4.436 -10.243 -6.502 1.00 89.75 182 LYS A N 1
ATOM 1526 C CA . LYS A 1 182 ? -4.759 -10.938 -5.242 1.00 89.75 182 LYS A CA 1
ATOM 1527 C C . LYS A 1 182 ? -4.757 -9.997 -4.036 1.00 89.75 182 LYS A C 1
ATOM 1529 O O . LYS A 1 182 ? -5.633 -10.095 -3.183 1.00 89.75 182 LYS A O 1
ATOM 1534 N N . CYS A 1 183 ? -3.782 -9.092 -3.963 1.00 90.31 183 CYS A N 1
ATOM 1535 C CA . CYS A 1 183 ? -3.698 -8.094 -2.899 1.00 90.31 183 CYS A CA 1
ATOM 1536 C C . CYS A 1 183 ? -4.921 -7.160 -2.921 1.00 90.31 183 CYS A C 1
ATOM 1538 O O . CYS A 1 183 ? -5.583 -6.992 -1.901 1.00 90.31 183 CYS A O 1
ATOM 1540 N N . VAL A 1 184 ? -5.280 -6.631 -4.096 1.00 90.94 184 VAL A N 1
ATOM 1541 C CA . VAL A 1 184 ? -6.464 -5.781 -4.302 1.00 90.94 184 VAL A CA 1
ATOM 1542 C C . VAL A 1 184 ? -7.746 -6.524 -3.927 1.00 90.94 184 VAL A C 1
ATOM 1544 O O . VAL A 1 184 ? -8.565 -5.962 -3.212 1.00 90.94 184 VAL A O 1
ATOM 1547 N N . GLU A 1 185 ? -7.914 -7.778 -4.358 1.00 91.62 185 GLU A N 1
ATOM 1548 C CA . GLU A 1 185 ? -9.085 -8.605 -4.030 1.00 91.62 185 GLU A CA 1
ATOM 1549 C C . GLU A 1 185 ? -9.257 -8.757 -2.507 1.00 91.62 185 GLU A C 1
ATOM 1551 O O . GLU A 1 185 ? -10.353 -8.552 -1.983 1.00 91.62 185 GLU A O 1
ATOM 1556 N N . GLN A 1 186 ? -8.175 -9.040 -1.773 1.00 91.44 186 GLN A N 1
ATOM 1557 C CA . GLN A 1 186 ? -8.222 -9.172 -0.311 1.00 91.44 186 GLN A CA 1
ATOM 1558 C C . GLN A 1 186 ? -8.445 -7.831 0.403 1.00 91.44 186 GLN A C 1
ATOM 1560 O O . GLN A 1 186 ? -9.198 -7.767 1.373 1.00 91.44 186 GLN A O 1
ATOM 1565 N N . ILE A 1 187 ? -7.822 -6.749 -0.073 1.00 92.00 187 ILE A N 1
ATOM 1566 C CA . ILE A 1 187 ? -8.036 -5.396 0.462 1.00 92.00 187 ILE A CA 1
ATOM 1567 C C . ILE A 1 187 ? -9.489 -4.970 0.270 1.00 92.00 187 ILE A C 1
ATOM 1569 O O . ILE A 1 187 ? -10.109 -4.448 1.201 1.00 92.00 187 ILE A O 1
ATOM 1573 N N . TYR A 1 188 ? -10.035 -5.207 -0.920 1.00 92.62 188 TYR A N 1
ATOM 1574 C CA . TYR A 1 188 ? -11.409 -4.874 -1.257 1.00 92.62 188 TYR A CA 1
ATOM 1575 C C . TYR A 1 188 ? -12.393 -5.656 -0.383 1.00 92.62 188 TYR A C 1
ATOM 1577 O O . TYR A 1 188 ? -13.300 -5.054 0.184 1.00 92.62 188 TYR A O 1
ATOM 1585 N N . ALA A 1 189 ? -12.161 -6.956 -0.174 1.00 91.88 189 ALA A N 1
ATOM 1586 C CA . ALA A 1 189 ? -12.986 -7.776 0.713 1.00 91.88 189 ALA A CA 1
ATOM 1587 C C . ALA A 1 189 ? -13.047 -7.236 2.155 1.00 91.88 189 ALA A C 1
ATOM 1589 O O . ALA A 1 189 ? -14.083 -7.339 2.804 1.00 91.88 189 ALA A O 1
ATOM 1590 N N . MET A 1 190 ? -11.959 -6.636 2.654 1.00 91.06 190 MET A N 1
ATOM 1591 C CA . MET A 1 190 ? -11.897 -6.111 4.024 1.00 91.06 190 MET A CA 1
ATOM 1592 C C . MET A 1 190 ? -12.389 -4.668 4.150 1.00 91.06 190 MET A C 1
ATOM 1594 O O . MET A 1 190 ? -12.978 -4.316 5.167 1.00 91.06 190 MET A O 1
ATOM 1598 N N . THR A 1 191 ? -12.124 -3.819 3.154 1.00 90.00 191 THR A N 1
ATOM 1599 C CA . THR A 1 191 ? -12.277 -2.353 3.269 1.00 90.00 191 THR A CA 1
ATOM 1600 C C . THR A 1 191 ? -13.248 -1.734 2.266 1.00 90.00 191 THR A C 1
ATOM 1602 O O . THR A 1 191 ? -13.555 -0.548 2.382 1.00 90.00 191 THR A O 1
ATOM 1605 N N . ASN A 1 192 ? -13.711 -2.500 1.273 1.00 90.31 192 ASN A N 1
ATOM 1606 C CA . ASN A 1 192 ? -14.501 -2.026 0.133 1.00 90.31 192 ASN A CA 1
ATOM 1607 C C . ASN A 1 192 ? -13.833 -0.866 -0.646 1.00 90.31 192 ASN A C 1
ATOM 1609 O O . ASN A 1 192 ? -14.504 -0.037 -1.259 1.00 90.31 192 ASN A O 1
ATOM 1613 N N . LYS A 1 193 ? -12.495 -0.773 -0.601 1.00 87.06 193 LYS A N 1
ATOM 1614 C CA . LYS A 1 193 ? -11.700 0.213 -1.348 1.00 87.06 193 LYS A CA 1
ATOM 1615 C C . LYS A 1 193 ? -10.919 -0.473 -2.458 1.00 87.06 193 LYS A C 1
ATOM 1617 O O . LYS A 1 193 ? -10.266 -1.489 -2.224 1.00 87.06 193 LYS A O 1
ATOM 1622 N N . SER A 1 194 ? -10.966 0.104 -3.656 1.00 83.56 194 SER A N 1
ATOM 1623 C CA . SER A 1 194 ? -10.101 -0.312 -4.757 1.00 83.56 194 SER A CA 1
ATOM 1624 C C . SER A 1 194 ? -8.760 0.412 -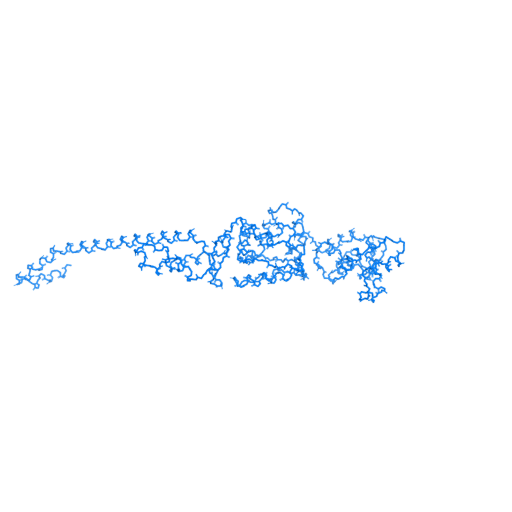4.672 1.00 83.56 194 SER A C 1
ATOM 1626 O O . SER A 1 194 ? -8.719 1.625 -4.476 1.00 83.56 194 SER A O 1
ATOM 1628 N N . VAL A 1 195 ? -7.668 -0.335 -4.839 1.00 84.00 195 VAL A N 1
ATOM 1629 C CA . VAL A 1 195 ? -6.297 0.197 -4.933 1.00 84.00 195 VAL A CA 1
ATOM 1630 C C . VAL A 1 195 ? -5.638 -0.142 -6.277 1.00 84.00 195 VAL A C 1
ATOM 1632 O O . VAL A 1 195 ? -4.434 0.015 -6.436 1.00 84.00 195 VAL A O 1
ATOM 1635 N N . SER A 1 196 ? -6.408 -0.622 -7.264 1.00 81.00 196 SER A N 1
ATOM 1636 C CA . SER A 1 196 ? -5.872 -1.052 -8.566 1.00 81.00 196 SER A CA 1
ATOM 1637 C C . SER A 1 196 ? -5.426 0.098 -9.459 1.00 81.00 196 SER A C 1
ATOM 1639 O O . SER A 1 196 ? -4.482 -0.050 -10.231 1.00 81.00 196 SER A O 1
ATOM 1641 N N . ASP A 1 197 ? -6.119 1.232 -9.388 1.00 82.88 197 ASP A N 1
ATOM 1642 C CA . ASP A 1 197 ? -6.101 2.214 -10.477 1.00 82.88 197 ASP A CA 1
ATOM 1643 C C . ASP A 1 197 ? -4.792 3.002 -10.561 1.00 82.88 197 ASP A C 1
ATOM 1645 O O . ASP A 1 197 ? -4.448 3.513 -11.631 1.00 82.88 197 ASP A O 1
ATOM 1649 N N . ILE A 1 198 ? -4.049 3.026 -9.454 1.00 88.88 198 ILE A N 1
ATOM 1650 C CA . ILE A 1 198 ? -2.762 3.706 -9.289 1.00 88.88 198 ILE A CA 1
ATOM 1651 C C . ILE A 1 198 ? -1.607 2.962 -9.974 1.00 88.88 198 ILE A C 1
ATOM 1653 O O . ILE A 1 198 ? -0.620 3.589 -10.357 1.00 88.88 198 ILE A O 1
ATOM 1657 N N . PHE A 1 199 ? -1.725 1.637 -10.141 1.00 90.88 199 PHE A N 1
ATOM 1658 C CA . PHE A 1 199 ? -0.679 0.803 -10.727 1.00 90.88 199 PHE A CA 1
ATOM 1659 C C . PHE A 1 199 ? -0.914 0.623 -12.225 1.00 90.88 199 PHE A C 1
ATOM 1661 O O . PHE A 1 199 ? -1.963 0.138 -12.659 1.00 90.88 199 PHE A O 1
ATOM 1668 N N . LYS A 1 200 ? 0.083 0.980 -13.036 1.00 90.50 200 LYS A N 1
ATOM 1669 C CA . LYS A 1 200 ? 0.053 0.821 -14.493 1.00 90.50 200 LYS A CA 1
ATOM 1670 C C . LYS A 1 200 ? 1.197 -0.077 -14.950 1.00 90.50 200 LYS A C 1
ATOM 1672 O O . LYS A 1 200 ? 2.319 0.028 -14.476 1.00 90.50 200 LYS A O 1
ATOM 1677 N N . TYR A 1 201 ? 0.908 -0.943 -15.917 1.00 88.38 201 TYR A N 1
ATOM 1678 C CA . TYR A 1 201 ? 1.884 -1.891 -16.482 1.00 88.38 201 TYR A CA 1
ATOM 1679 C C . TYR A 1 201 ? 2.416 -1.460 -17.851 1.00 88.38 201 TYR A C 1
ATOM 1681 O O . TYR A 1 201 ? 3.299 -2.095 -18.416 1.00 88.38 201 TYR A O 1
ATOM 1689 N N . LYS A 1 202 ? 1.802 -0.429 -18.435 1.00 84.06 202 LYS A N 1
ATOM 1690 C CA . LYS A 1 202 ? 2.160 0.159 -19.722 1.00 84.06 202 LYS A CA 1
ATOM 1691 C C . LYS A 1 202 ? 1.963 1.660 -19.625 1.00 84.06 202 LYS A C 1
ATOM 1693 O O . LYS A 1 202 ? 1.027 2.109 -18.961 1.00 84.06 202 LYS A O 1
ATOM 1698 N N . PHE A 1 203 ? 2.841 2.395 -20.283 1.00 82.00 203 PHE A N 1
ATOM 1699 C CA . PHE A 1 203 ? 2.790 3.843 -20.363 1.00 82.00 203 PHE A CA 1
ATOM 1700 C C . PHE A 1 203 ? 1.807 4.291 -21.458 1.00 82.00 203 PHE A C 1
ATOM 1702 O O . PHE A 1 203 ? 1.736 3.666 -22.515 1.00 82.00 203 PHE A O 1
ATOM 1709 N N . TRP A 1 204 ? 1.046 5.356 -21.186 1.00 79.69 204 TRP A N 1
ATOM 1710 C CA . TRP A 1 204 ? 0.013 5.915 -22.069 1.00 79.69 204 TRP A CA 1
ATOM 1711 C C . TRP A 1 204 ? 0.094 7.450 -22.099 1.00 79.69 204 TRP A C 1
ATOM 1713 O O . TRP A 1 204 ? -0.840 8.127 -21.678 1.00 79.69 204 TRP A O 1
ATOM 1723 N N . ASP A 1 205 ? 1.238 7.995 -22.522 1.00 77.00 205 ASP A N 1
ATOM 1724 C CA . ASP A 1 205 ? 1.486 9.446 -22.645 1.00 77.00 205 ASP A CA 1
ATOM 1725 C C . ASP A 1 205 ? 1.132 10.253 -21.379 1.00 77.00 205 ASP A C 1
ATOM 1727 O O . ASP A 1 205 ? 0.627 11.376 -21.419 1.00 77.00 205 ASP A O 1
ATOM 1731 N N . HIS A 1 206 ? 1.417 9.668 -20.213 1.00 84.25 206 HIS A N 1
ATOM 1732 C CA . HIS A 1 206 ? 1.272 10.339 -18.927 1.00 84.25 206 HIS A CA 1
ATOM 1733 C C . HIS A 1 206 ? 2.366 11.397 -18.733 1.00 84.25 206 HIS A C 1
ATOM 1735 O O . HIS A 1 206 ? 3.483 11.261 -19.232 1.00 84.25 206 HIS A O 1
ATOM 1741 N N . LYS A 1 207 ? 2.077 12.452 -17.961 1.00 86.94 207 LYS A N 1
ATOM 1742 C CA . LYS A 1 207 ? 3.090 13.462 -17.632 1.00 86.94 207 LYS A CA 1
ATOM 1743 C C . LYS A 1 207 ? 4.191 12.832 -16.790 1.00 86.94 207 LYS A C 1
ATOM 1745 O O . LYS A 1 207 ? 3.928 12.337 -15.698 1.00 86.94 207 LYS A O 1
ATOM 1750 N N . TYR A 1 208 ? 5.420 12.911 -17.276 1.00 88.12 208 TYR A N 1
ATOM 1751 C CA . TYR A 1 208 ? 6.612 12.328 -16.660 1.00 88.12 208 TYR A CA 1
ATOM 1752 C C . TYR A 1 208 ? 6.803 12.750 -15.192 1.00 88.12 208 TYR A C 1
ATOM 1754 O O . TYR A 1 208 ? 7.066 11.913 -14.331 1.00 88.12 208 TYR A O 1
ATOM 1762 N N . GLU A 1 209 ? 6.514 14.013 -14.870 1.00 88.38 209 GLU A N 1
ATOM 1763 C CA . GLU A 1 209 ? 6.534 14.563 -13.505 1.00 88.38 209 GLU A CA 1
ATOM 1764 C C . GLU A 1 209 ? 5.639 13.789 -12.517 1.00 88.38 209 GLU A C 1
ATOM 1766 O O . GLU A 1 209 ? 5.965 13.674 -11.332 1.00 88.38 209 GLU A O 1
ATOM 1771 N N . GLN A 1 210 ? 4.527 13.230 -13.005 1.00 90.12 210 GLN A N 1
ATOM 1772 C CA . GLN A 1 210 ? 3.542 12.476 -12.223 1.00 90.12 210 GLN A CA 1
ATOM 1773 C C . GLN A 1 210 ? 3.847 10.974 -12.158 1.00 90.12 210 GLN A C 1
ATOM 1775 O O . GLN A 1 210 ? 3.146 10.225 -11.481 1.00 90.12 210 GLN A O 1
ATOM 1780 N N . CYS A 1 211 ? 4.875 10.517 -12.866 1.00 91.31 211 CYS A N 1
ATOM 1781 C CA . CYS A 1 211 ? 5.193 9.106 -12.994 1.00 91.31 211 CYS A CA 1
ATOM 1782 C C . CYS A 1 211 ? 6.230 8.693 -11.945 1.00 91.31 211 CYS A C 1
ATOM 1784 O O . CYS A 1 211 ? 7.206 9.404 -11.694 1.00 91.31 211 CYS A O 1
ATOM 1786 N N . ARG A 1 212 ? 6.019 7.534 -11.325 1.00 93.19 212 ARG A N 1
ATOM 1787 C CA . ARG A 1 212 ? 6.942 6.899 -10.379 1.00 93.19 212 ARG A CA 1
ATOM 1788 C C . ARG A 1 212 ? 7.190 5.466 -10.810 1.00 93.19 212 ARG A C 1
ATOM 1790 O O . ARG A 1 212 ? 6.277 4.807 -11.305 1.00 93.19 212 ARG A O 1
ATOM 1797 N N . MET A 1 213 ? 8.410 4.987 -10.621 1.00 92.00 213 MET A N 1
ATOM 1798 C CA . MET A 1 213 ? 8.796 3.626 -10.977 1.00 92.00 213 MET A CA 1
ATOM 1799 C C . MET A 1 213 ? 8.867 2.724 -9.747 1.00 92.00 213 MET A C 1
ATOM 1801 O O . MET A 1 213 ? 9.441 3.090 -8.727 1.00 92.00 213 MET A O 1
ATOM 1805 N N . ILE A 1 214 ? 8.324 1.517 -9.876 1.00 91.44 214 ILE A N 1
ATOM 1806 C CA . ILE A 1 214 ? 8.496 0.404 -8.943 1.00 91.44 214 ILE A CA 1
ATOM 1807 C C . ILE A 1 214 ? 9.275 -0.671 -9.704 1.00 91.44 214 ILE A C 1
ATOM 1809 O O . ILE A 1 214 ? 8.721 -1.361 -10.561 1.00 91.44 214 ILE A O 1
ATOM 1813 N N . THR A 1 215 ? 10.580 -0.733 -9.448 1.00 87.19 215 THR A N 1
ATOM 1814 C CA . THR A 1 215 ? 11.541 -1.579 -10.175 1.00 87.19 215 THR A CA 1
ATOM 1815 C C . THR A 1 215 ? 11.555 -3.040 -9.703 1.00 87.19 215 THR A C 1
ATOM 1817 O O . THR A 1 215 ? 10.946 -3.400 -8.695 1.00 87.19 215 THR A O 1
ATOM 1820 N N . GLY A 1 216 ? 12.273 -3.905 -10.419 1.00 84.88 216 GLY A N 1
ATOM 1821 C CA . GLY A 1 216 ? 12.353 -5.333 -10.112 1.00 84.88 216 GLY A CA 1
ATOM 1822 C C . GLY A 1 216 ? 11.284 -6.195 -10.787 1.00 84.88 216 GLY A C 1
ATOM 1823 O O . GLY A 1 216 ? 10.497 -5.739 -11.619 1.00 84.88 216 GLY A O 1
ATOM 1824 N N . LYS A 1 217 ? 11.294 -7.491 -10.453 1.00 85.75 217 LYS A N 1
ATOM 1825 C CA . LYS A 1 217 ? 10.415 -8.512 -11.035 1.00 85.75 217 LYS A CA 1
ATOM 1826 C C . LYS A 1 217 ? 9.819 -9.396 -9.951 1.00 85.75 217 LYS A C 1
ATOM 1828 O O . LYS A 1 217 ? 10.510 -9.823 -9.028 1.00 85.75 217 LYS A O 1
ATOM 1833 N N . CYS A 1 218 ? 8.541 -9.723 -10.099 1.00 86.44 218 CYS A N 1
ATOM 1834 C CA . CYS A 1 218 ? 7.867 -10.661 -9.215 1.00 86.44 218 CYS A CA 1
ATOM 1835 C C . CYS A 1 218 ? 8.125 -12.104 -9.683 1.00 86.44 218 CYS A C 1
ATOM 1837 O O . CYS A 1 218 ? 7.847 -12.412 -10.844 1.00 86.44 218 CYS A O 1
ATOM 1839 N N . PRO A 1 219 ? 8.610 -13.009 -8.814 1.00 86.62 219 PRO A N 1
ATOM 1840 C CA . PRO A 1 219 ? 8.739 -14.421 -9.167 1.00 86.62 219 PRO A CA 1
ATOM 1841 C C . PRO A 1 219 ? 7.377 -15.034 -9.538 1.00 86.62 219 PRO A C 1
ATOM 1843 O O . PRO A 1 219 ? 6.394 -14.830 -8.827 1.00 86.62 219 PRO A O 1
ATOM 1846 N N . GLU A 1 220 ? 7.300 -15.834 -10.606 1.00 77.75 220 GLU A N 1
ATOM 1847 C CA . GLU A 1 220 ? 6.022 -16.386 -11.108 1.00 77.75 220 GLU A CA 1
ATOM 1848 C C . GLU A 1 220 ? 5.262 -17.241 -10.080 1.00 77.75 220 GLU A C 1
ATOM 1850 O O . GLU A 1 220 ? 4.025 -17.218 -10.000 1.00 77.75 220 GLU A O 1
ATOM 1855 N N . LEU A 1 221 ? 6.018 -17.991 -9.275 1.00 78.56 221 LEU A N 1
ATOM 1856 C CA . LEU A 1 221 ? 5.513 -18.864 -8.217 1.00 78.56 221 LEU A CA 1
ATOM 1857 C C . LEU A 1 221 ? 5.304 -18.132 -6.888 1.00 78.56 221 LEU A C 1
ATOM 1859 O O . LEU A 1 221 ? 4.988 -18.769 -5.884 1.00 78.56 221 LEU A O 1
ATOM 1863 N N . TYR A 1 222 ? 5.452 -16.805 -6.853 1.00 80.69 222 TYR A N 1
ATOM 1864 C CA . TYR A 1 222 ? 5.188 -16.043 -5.645 1.00 80.69 222 TYR A CA 1
ATOM 1865 C C . TYR A 1 222 ? 3.692 -16.103 -5.308 1.00 80.69 222 TYR A C 1
ATOM 1867 O O . TYR A 1 222 ? 2.832 -15.481 -5.943 1.00 80.69 222 TYR A O 1
ATOM 1875 N N . LEU A 1 223 ? 3.360 -16.880 -4.281 1.00 74.81 223 LEU A N 1
ATOM 1876 C CA . LEU A 1 223 ? 2.061 -16.806 -3.636 1.00 74.81 223 LEU A CA 1
ATOM 1877 C C . LEU A 1 223 ? 2.132 -15.658 -2.650 1.00 74.81 223 LEU A C 1
ATOM 1879 O O . LEU A 1 223 ? 2.909 -15.757 -1.710 1.00 74.81 223 LEU A O 1
ATOM 1883 N N . PHE A 1 224 ? 1.307 -14.625 -2.853 1.00 75.69 224 PHE A N 1
ATOM 1884 C CA . PHE A 1 224 ? 1.096 -13.565 -1.869 1.00 75.69 224 PHE A CA 1
ATOM 1885 C C . PHE A 1 224 ? 0.701 -14.224 -0.547 1.00 75.69 224 PHE A C 1
ATOM 1887 O O . PHE A 1 224 ? -0.436 -14.700 -0.421 1.00 75.69 224 PHE A O 1
ATOM 1894 N N . PRO A 1 225 ? 1.643 -14.357 0.395 1.00 62.62 225 PRO A N 1
ATOM 1895 C CA . PRO A 1 225 ? 1.337 -14.966 1.654 1.00 62.62 225 PRO A CA 1
ATOM 1896 C C . PRO A 1 225 ? 0.670 -13.875 2.486 1.00 62.62 225 PRO A C 1
ATOM 1898 O O . PRO A 1 225 ? 0.850 -12.687 2.240 1.00 62.62 225 PRO A O 1
ATOM 1901 N N . THR A 1 226 ? -0.007 -14.282 3.544 1.00 66.00 226 THR A N 1
ATOM 1902 C CA . THR A 1 226 ? -0.244 -13.467 4.739 1.00 66.00 226 THR A CA 1
ATOM 1903 C C . THR A 1 226 ? -1.567 -12.731 4.904 1.00 66.00 226 THR A C 1
ATOM 1905 O O . THR A 1 226 ? -2.332 -12.415 3.998 1.00 66.00 226 THR A O 1
ATOM 1908 N N . LYS A 1 227 ? -1.799 -12.539 6.202 1.00 88.25 227 LYS A N 1
ATOM 1909 C CA . LYS A 1 227 ? -2.892 -11.885 6.893 1.00 88.25 227 LYS A CA 1
ATOM 1910 C C . LYS A 1 227 ? -3.014 -10.452 6.385 1.00 88.25 227 LYS A C 1
ATOM 1912 O O . LYS A 1 227 ? -2.303 -9.564 6.855 1.00 88.25 227 LYS A O 1
ATOM 1917 N N . ILE A 1 228 ? -3.922 -10.230 5.440 1.00 92.25 228 ILE A N 1
ATOM 1918 C CA . ILE A 1 228 ? -4.093 -8.930 4.784 1.00 92.25 228 ILE A CA 1
ATOM 1919 C C . ILE A 1 228 ? -4.337 -7.780 5.767 1.00 92.25 228 ILE A C 1
ATOM 1921 O O . ILE A 1 228 ? -3.892 -6.665 5.526 1.00 92.25 228 ILE A O 1
ATOM 1925 N N . LEU A 1 229 ? -4.967 -8.048 6.913 1.00 94.56 229 LEU A N 1
ATOM 1926 C CA . LEU A 1 229 ? -5.176 -7.049 7.959 1.00 94.56 229 LEU A CA 1
ATOM 1927 C C . LEU A 1 229 ? -3.844 -6.502 8.500 1.00 94.56 229 LEU A C 1
ATOM 1929 O O . LEU A 1 229 ? -3.701 -5.291 8.645 1.00 94.56 229 LEU A O 1
ATOM 1933 N N . ASN A 1 230 ? -2.830 -7.354 8.697 1.00 95.00 230 ASN A N 1
ATOM 1934 C CA . ASN A 1 230 ? -1.492 -6.895 9.081 1.00 95.00 230 ASN A CA 1
ATOM 1935 C C . ASN A 1 230 ? -0.899 -5.986 7.994 1.00 95.00 230 ASN A C 1
ATOM 1937 O O . ASN A 1 230 ? -0.329 -4.946 8.313 1.00 95.00 230 ASN A O 1
ATOM 1941 N N . VAL A 1 231 ? -1.062 -6.349 6.716 1.00 94.56 231 VAL A N 1
ATOM 1942 C CA . VAL A 1 231 ? -0.587 -5.538 5.582 1.00 94.56 231 VAL A CA 1
ATOM 1943 C C . VAL A 1 231 ? -1.280 -4.176 5.561 1.00 94.56 231 VAL A C 1
ATOM 1945 O O . VAL A 1 231 ? -0.599 -3.162 5.451 1.00 94.56 231 VAL A O 1
ATOM 1948 N N . ILE A 1 232 ? -2.607 -4.142 5.717 1.00 95.19 232 ILE A N 1
ATOM 1949 C CA . ILE A 1 232 ? -3.404 -2.909 5.742 1.00 95.19 232 ILE A CA 1
ATOM 1950 C C . ILE A 1 232 ? -2.955 -2.003 6.893 1.00 95.19 232 ILE A C 1
ATOM 1952 O O . ILE A 1 232 ? -2.658 -0.838 6.649 1.00 95.19 232 ILE A O 1
ATOM 1956 N N . SER A 1 233 ? -2.848 -2.537 8.114 1.00 95.62 233 SER A N 1
ATOM 1957 C CA . SER A 1 233 ? -2.424 -1.766 9.291 1.00 95.62 233 SER A CA 1
ATOM 1958 C C . SER A 1 233 ? -1.011 -1.197 9.127 1.00 95.62 233 SER A C 1
ATOM 1960 O O . SER A 1 233 ? -0.781 -0.008 9.351 1.00 95.62 233 SER A O 1
ATOM 1962 N N . VAL A 1 234 ? -0.058 -2.012 8.659 1.00 96.25 234 VAL A N 1
ATOM 1963 C CA . VAL A 1 234 ? 1.315 -1.550 8.407 1.00 96.25 234 VAL A CA 1
ATOM 1964 C C . VAL A 1 234 ? 1.345 -0.504 7.290 1.00 96.25 234 VAL A C 1
ATOM 1966 O O . VAL A 1 234 ? 2.047 0.495 7.428 1.00 96.25 234 VAL A O 1
ATOM 1969 N N . ALA A 1 235 ? 0.575 -0.680 6.216 1.00 95.81 235 ALA A N 1
ATOM 1970 C CA . ALA A 1 235 ? 0.489 0.279 5.118 1.00 95.81 235 ALA A CA 1
ATOM 1971 C C . ALA A 1 235 ? -0.050 1.643 5.585 1.00 95.81 235 ALA A C 1
ATOM 1973 O O . ALA A 1 235 ? 0.592 2.671 5.355 1.00 95.81 235 ALA A O 1
ATOM 1974 N N . THR A 1 236 ? -1.182 1.672 6.299 1.00 96.25 236 THR A N 1
ATOM 1975 C CA . THR A 1 236 ? -1.773 2.924 6.808 1.00 96.25 236 THR A CA 1
ATOM 1976 C C . THR A 1 236 ? -0.893 3.586 7.866 1.00 96.25 236 THR A C 1
ATOM 1978 O O . THR A 1 236 ? -0.760 4.813 7.873 1.00 96.25 236 THR A O 1
ATOM 1981 N N . TYR A 1 237 ? -0.225 2.794 8.710 1.00 96.94 237 TYR A N 1
ATOM 1982 C CA . TYR A 1 237 ? 0.760 3.292 9.667 1.00 96.94 237 TYR A CA 1
ATOM 1983 C C . TYR A 1 237 ? 1.955 3.951 8.967 1.00 96.94 237 TYR A C 1
ATOM 1985 O O . TYR A 1 237 ? 2.305 5.080 9.305 1.00 96.94 237 TYR A O 1
ATOM 1993 N N . LEU A 1 238 ? 2.567 3.292 7.974 1.00 96.06 238 LEU A N 1
ATOM 1994 C CA . LEU A 1 238 ? 3.714 3.840 7.240 1.00 96.06 238 LEU A CA 1
ATOM 1995 C C . LEU A 1 238 ? 3.343 5.118 6.478 1.00 96.06 238 LEU A C 1
ATOM 1997 O O . LEU A 1 238 ? 4.055 6.114 6.576 1.00 96.06 238 LEU A O 1
ATOM 2001 N N . SER A 1 239 ? 2.196 5.113 5.801 1.00 96.19 239 SER A N 1
ATOM 2002 C CA . SER A 1 239 ? 1.635 6.288 5.130 1.00 96.19 239 SER A CA 1
ATOM 2003 C C . SER A 1 239 ? 1.407 7.461 6.086 1.00 96.19 239 SER A C 1
ATOM 2005 O O . SER A 1 239 ? 1.703 8.605 5.751 1.00 96.19 239 SER A O 1
ATOM 2007 N N . THR A 1 240 ? 0.919 7.211 7.301 1.00 95.56 240 THR A N 1
ATOM 2008 C CA . THR A 1 240 ? 0.745 8.267 8.312 1.00 95.56 240 THR A CA 1
ATOM 2009 C C . THR A 1 240 ? 2.089 8.742 8.863 1.00 95.56 240 THR A C 1
ATOM 2011 O O . THR A 1 240 ? 2.319 9.942 8.975 1.00 95.56 240 THR A O 1
ATOM 2014 N N . LYS A 1 241 ? 3.006 7.813 9.153 1.00 95.50 241 LYS A N 1
ATOM 2015 C CA . LYS A 1 241 ? 4.341 8.095 9.695 1.00 95.50 241 LYS A CA 1
ATOM 2016 C C . LYS A 1 241 ? 5.185 8.967 8.766 1.00 95.50 241 LYS A C 1
ATOM 2018 O O . LYS A 1 241 ? 5.901 9.841 9.245 1.00 95.50 241 LYS A O 1
ATOM 2023 N N . TYR A 1 242 ? 5.132 8.699 7.465 1.00 94.94 242 TYR A N 1
ATOM 2024 C CA . TYR A 1 242 ? 5.902 9.421 6.452 1.00 94.94 242 TYR A CA 1
ATOM 2025 C C . TYR A 1 242 ? 5.116 10.550 5.782 1.00 94.94 242 TYR A C 1
ATOM 2027 O O . TYR A 1 242 ? 5.621 11.158 4.844 1.00 94.94 242 TYR A O 1
ATOM 2035 N N . THR A 1 243 ? 3.899 10.844 6.248 1.00 94.19 243 THR A N 1
ATOM 2036 C CA . THR A 1 243 ? 2.926 11.754 5.619 1.00 94.19 243 THR A CA 1
ATOM 2037 C C . THR A 1 243 ? 2.378 11.261 4.278 1.00 94.19 243 THR A C 1
ATOM 2039 O O . THR A 1 243 ? 1.173 11.383 4.070 1.00 94.19 243 THR A O 1
ATOM 2042 N N . ASN A 1 244 ? 3.204 10.699 3.394 1.00 94.19 244 ASN A N 1
ATOM 2043 C CA . ASN A 1 244 ? 2.844 10.075 2.114 1.00 94.19 244 ASN A CA 1
ATOM 2044 C C . ASN A 1 244 ? 4.067 9.366 1.488 1.00 94.19 244 ASN A C 1
ATOM 2046 O O . ASN A 1 244 ? 5.162 9.356 2.060 1.00 94.19 244 ASN A O 1
ATOM 2050 N N . ALA A 1 245 ? 3.888 8.767 0.310 1.00 93.75 245 ALA A N 1
ATOM 2051 C CA . ALA A 1 245 ? 4.928 8.093 -0.460 1.00 93.75 245 ALA A CA 1
ATOM 2052 C C . ALA A 1 245 ? 6.086 9.031 -0.844 1.00 93.75 245 ALA A C 1
ATOM 2054 O O . ALA A 1 245 ? 7.247 8.642 -0.725 1.00 93.75 245 ALA A O 1
ATOM 2055 N N . GLU A 1 246 ? 5.810 10.277 -1.235 1.00 92.62 246 GLU A N 1
ATOM 2056 C CA . GLU A 1 246 ? 6.860 11.268 -1.528 1.00 92.62 246 GLU A CA 1
ATOM 2057 C C . GLU A 1 246 ? 7.646 11.656 -0.263 1.00 92.62 246 GLU A C 1
ATOM 2059 O O . GLU A 1 246 ? 8.874 11.747 -0.270 1.00 92.62 246 GLU A O 1
ATOM 2064 N N . GLY A 1 247 ? 6.954 11.808 0.863 1.00 93.94 247 GLY A N 1
ATOM 2065 C CA . GLY A 1 247 ? 7.526 12.067 2.178 1.00 93.94 247 GLY A CA 1
ATOM 2066 C C . GLY A 1 247 ? 8.431 10.929 2.642 1.00 93.94 247 GLY A C 1
ATOM 2067 O O . GLY A 1 247 ? 9.472 11.183 3.247 1.00 93.94 247 GLY A O 1
ATOM 2068 N N . PHE A 1 248 ? 8.123 9.683 2.272 1.00 95.56 248 PHE A N 1
ATOM 2069 C CA . PHE A 1 248 ? 9.056 8.571 2.448 1.00 95.56 248 PHE A CA 1
ATOM 2070 C C . PHE A 1 248 ? 10.325 8.752 1.604 1.00 95.56 248 PHE A C 1
ATOM 2072 O O . PHE A 1 248 ? 11.423 8.583 2.137 1.00 95.56 248 PHE A O 1
ATOM 2079 N N . LEU A 1 249 ? 10.202 9.115 0.320 1.00 93.62 249 LEU A N 1
ATOM 2080 C CA . LEU A 1 249 ? 11.357 9.304 -0.568 1.00 93.62 249 LEU A CA 1
ATOM 2081 C C . LEU A 1 249 ? 12.294 10.407 -0.065 1.00 93.62 249 LEU A C 1
ATOM 2083 O O . LEU A 1 249 ? 13.501 10.194 -0.031 1.00 93.62 249 LEU A O 1
ATOM 2087 N N . THR A 1 250 ? 11.753 11.532 0.412 1.00 91.81 250 THR A N 1
ATOM 2088 C CA . THR A 1 250 ? 12.563 12.635 0.976 1.00 91.81 250 THR A CA 1
ATOM 2089 C C . THR A 1 250 ? 13.356 12.247 2.228 1.00 91.81 250 THR A C 1
ATOM 2091 O O . THR A 1 250 ? 14.388 12.847 2.517 1.00 91.81 250 THR A O 1
ATOM 2094 N N . GLN A 1 251 ? 12.891 11.246 2.980 1.00 91.62 251 GLN A N 1
ATOM 2095 C CA . GLN A 1 251 ? 13.555 10.743 4.188 1.00 91.62 251 GLN A CA 1
ATOM 2096 C C . GLN A 1 251 ? 14.429 9.509 3.921 1.00 91.62 251 GLN A C 1
ATOM 2098 O O . GLN A 1 251 ? 15.149 9.047 4.815 1.00 91.62 251 GLN A O 1
ATOM 2103 N N . CYS A 1 252 ? 14.343 8.936 2.721 1.00 91.50 252 CYS A N 1
ATOM 2104 C CA . CYS A 1 252 ? 15.143 7.793 2.322 1.00 91.50 252 CYS A CA 1
ATOM 2105 C C . CYS A 1 252 ? 16.595 8.237 2.081 1.00 91.50 252 CYS A C 1
ATOM 2107 O O . CYS A 1 252 ? 16.848 9.335 1.601 1.00 91.50 252 CYS A O 1
ATOM 2109 N N . LYS A 1 253 ? 17.561 7.386 2.445 1.00 90.31 253 LYS A N 1
ATOM 2110 C CA . LYS A 1 253 ? 19.005 7.664 2.298 1.00 90.31 253 LYS A CA 1
ATOM 2111 C C . LYS A 1 253 ? 19.662 6.863 1.171 1.00 90.31 253 LYS A C 1
ATOM 2113 O O . LYS A 1 253 ? 20.879 6.852 1.055 1.00 90.31 253 LYS A O 1
ATOM 2118 N N . GLU A 1 254 ? 18.872 6.095 0.428 1.00 91.62 254 GLU A N 1
ATOM 2119 C CA . GLU A 1 254 ? 19.364 5.197 -0.613 1.00 91.62 254 GLU A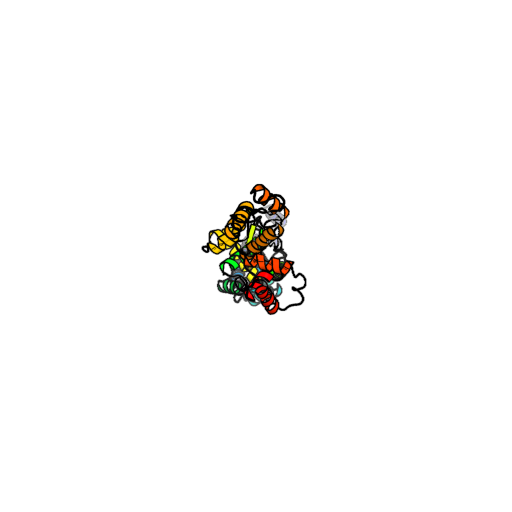 CA 1
ATOM 2120 C C . G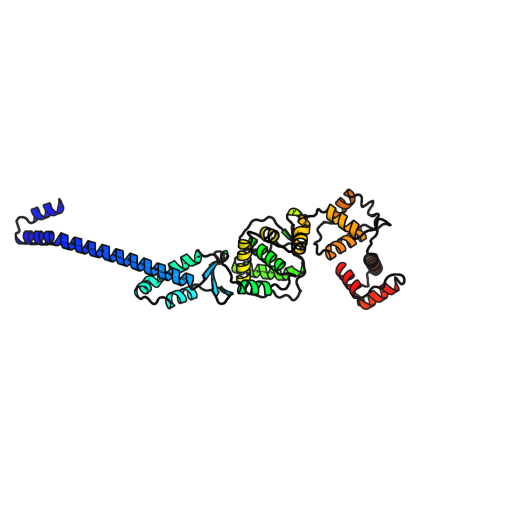LU A 1 254 ? 19.212 5.882 -1.971 1.00 91.62 254 GLU A C 1
ATOM 2122 O O . GLU A 1 254 ? 18.185 5.742 -2.635 1.00 91.62 254 GLU A O 1
ATOM 2127 N N . ASP A 1 255 ? 20.233 6.649 -2.359 1.00 88.81 255 ASP A N 1
ATOM 2128 C CA . ASP A 1 255 ? 20.189 7.503 -3.552 1.00 88.81 255 ASP A CA 1
ATOM 2129 C C . ASP A 1 255 ? 19.875 6.715 -4.829 1.00 88.81 255 ASP A C 1
ATOM 2131 O O . ASP A 1 255 ? 19.073 7.163 -5.644 1.00 88.81 255 ASP A O 1
ATOM 2135 N N . GLU A 1 256 ? 20.428 5.507 -4.978 1.00 89.56 256 GLU A N 1
ATOM 2136 C CA . GLU A 1 256 ? 20.165 4.650 -6.140 1.00 89.56 256 GLU A CA 1
ATOM 2137 C C . GLU A 1 256 ? 18.677 4.270 -6.251 1.00 89.56 256 GLU A C 1
ATOM 2139 O O . GLU A 1 256 ? 18.089 4.323 -7.333 1.00 89.56 256 GLU A O 1
ATOM 2144 N N . PHE A 1 257 ? 18.038 3.924 -5.129 1.00 90.50 257 PHE A N 1
ATOM 2145 C CA . PHE A 1 257 ? 16.611 3.600 -5.091 1.00 90.50 257 PHE A CA 1
ATOM 2146 C C . PHE A 1 257 ? 15.749 4.821 -5.436 1.00 90.50 257 PHE A C 1
ATOM 2148 O O . PHE A 1 257 ? 14.789 4.705 -6.203 1.00 90.50 257 PHE A O 1
ATOM 2155 N N . ILE A 1 258 ? 16.105 5.994 -4.905 1.00 91.94 258 ILE A N 1
ATOM 2156 C CA . ILE A 1 258 ? 15.392 7.250 -5.170 1.00 91.94 258 ILE A CA 1
ATOM 2157 C C . ILE A 1 258 ? 15.512 7.624 -6.650 1.00 91.94 258 ILE A C 1
ATOM 2159 O O . ILE A 1 258 ? 14.498 7.904 -7.285 1.00 91.94 258 ILE A O 1
ATOM 2163 N N . GLN A 1 259 ? 16.721 7.573 -7.214 1.00 90.75 259 GLN A N 1
ATOM 2164 C CA . GLN A 1 259 ? 16.973 7.871 -8.627 1.00 90.75 259 GLN A CA 1
ATOM 2165 C C . GLN A 1 259 ? 16.191 6.935 -9.550 1.00 90.75 259 GLN A C 1
ATOM 2167 O O . GLN A 1 259 ? 15.542 7.400 -10.483 1.00 90.75 259 GLN A O 1
ATOM 2172 N N . LYS A 1 260 ? 16.172 5.627 -9.262 1.00 90.56 260 LYS A N 1
ATOM 2173 C CA . LYS A 1 260 ? 15.363 4.665 -10.029 1.00 90.56 260 LYS A CA 1
ATOM 2174 C C . LYS A 1 260 ? 13.869 4.970 -9.930 1.00 90.56 260 LYS A C 1
ATOM 2176 O O . LYS A 1 260 ? 13.180 4.978 -10.945 1.00 90.56 260 LYS A O 1
ATOM 2181 N N . THR A 1 261 ? 13.373 5.267 -8.731 1.00 91.81 261 THR A N 1
ATOM 2182 C CA . THR A 1 261 ? 11.951 5.564 -8.486 1.00 91.81 261 THR A CA 1
ATOM 2183 C C . THR A 1 261 ? 11.497 6.855 -9.177 1.00 91.81 261 THR A C 1
ATOM 2185 O O . THR A 1 261 ? 10.396 6.911 -9.731 1.00 91.81 261 THR A O 1
ATOM 2188 N N . LEU A 1 262 ? 12.346 7.888 -9.166 1.00 92.12 262 LEU A N 1
ATOM 2189 C CA . LEU A 1 262 ? 12.083 9.217 -9.727 1.00 92.12 262 LEU A CA 1
ATOM 2190 C C . LEU A 1 262 ? 12.603 9.394 -11.159 1.00 92.12 262 LEU A C 1
ATOM 2192 O O . LEU A 1 262 ? 12.546 10.506 -11.679 1.00 92.12 262 LEU A O 1
ATOM 2196 N N . TYR A 1 263 ? 13.061 8.328 -11.817 1.00 91.88 263 TYR A N 1
ATOM 2197 C CA . TYR A 1 263 ? 13.728 8.412 -13.118 1.00 91.88 263 TYR A CA 1
ATOM 2198 C C . TYR A 1 263 ? 12.923 9.223 -14.146 1.00 91.88 263 TYR A C 1
ATOM 2200 O O . TYR A 1 263 ? 13.431 10.165 -14.745 1.00 91.88 263 TYR A O 1
ATOM 2208 N N . LEU A 1 264 ? 11.628 8.926 -14.301 1.00 89.38 264 LEU A N 1
ATOM 2209 C CA . LEU A 1 264 ? 10.772 9.661 -15.238 1.00 89.38 264 LEU A CA 1
ATOM 2210 C C . LEU A 1 264 ? 10.490 11.096 -14.795 1.00 89.38 264 LEU A C 1
ATOM 2212 O O . LEU A 1 264 ? 10.326 11.956 -15.641 1.00 89.38 264 LEU A O 1
ATOM 2216 N N . ASN A 1 265 ? 10.471 11.387 -13.498 1.00 89.88 265 ASN A N 1
ATOM 2217 C CA . ASN A 1 265 ? 10.282 12.752 -13.012 1.00 89.88 265 ASN A CA 1
ATOM 2218 C C . ASN A 1 265 ? 11.504 13.645 -13.308 1.00 89.88 265 ASN A C 1
ATOM 2220 O O . ASN A 1 265 ? 11.346 14.841 -13.527 1.00 89.88 265 ASN A O 1
ATOM 2224 N N . GLN A 1 266 ? 12.704 13.059 -13.339 1.00 88.62 266 GLN A N 1
ATOM 2225 C CA . GLN A 1 266 ? 13.974 13.778 -13.491 1.00 88.62 266 GLN A CA 1
ATOM 2226 C C . GLN A 1 266 ? 14.440 13.921 -14.947 1.00 88.62 266 GLN A C 1
ATOM 2228 O O . GLN A 1 266 ? 15.373 14.676 -15.224 1.00 88.62 266 GLN A O 1
ATOM 2233 N N . HIS A 1 267 ? 13.806 13.218 -15.884 1.00 89.00 267 HIS A N 1
ATOM 2234 C CA . HIS A 1 267 ? 14.196 13.202 -17.290 1.00 89.00 267 HIS A CA 1
ATOM 2235 C C . HIS A 1 267 ? 13.034 13.586 -18.207 1.00 89.00 267 HIS A C 1
ATOM 2237 O O . HIS A 1 267 ? 11.871 13.367 -17.891 1.00 89.00 267 HIS A O 1
ATOM 2243 N N . THR A 1 268 ? 13.351 14.133 -19.379 1.00 88.56 268 THR A N 1
ATOM 2244 C CA . THR A 1 268 ? 12.382 14.341 -20.463 1.00 88.56 268 THR A CA 1
ATOM 2245 C C . THR A 1 268 ? 12.528 13.239 -21.516 1.00 88.56 268 THR A C 1
ATOM 2247 O O . THR A 1 268 ? 13.593 12.616 -21.593 1.00 88.56 268 THR A O 1
ATOM 2250 N N . PRO A 1 269 ? 11.505 12.991 -22.353 1.00 87.38 269 PRO A N 1
ATOM 2251 C CA . PRO A 1 269 ? 11.614 12.063 -23.479 1.00 87.38 269 PRO A CA 1
ATOM 2252 C C . PRO A 1 269 ? 12.866 12.295 -24.346 1.00 87.38 269 PRO A C 1
ATOM 2254 O O . PRO A 1 269 ? 13.579 11.348 -24.677 1.00 87.38 269 PRO A O 1
ATOM 2257 N N . GLU A 1 270 ? 13.178 13.556 -24.653 1.00 88.69 270 GLU A N 1
ATOM 2258 C CA . GLU A 1 270 ? 14.335 13.967 -25.456 1.00 88.69 270 GLU A CA 1
ATOM 2259 C C . GLU A 1 270 ? 15.659 13.643 -24.760 1.00 88.69 270 GLU A C 1
ATOM 2261 O O . GLU A 1 270 ? 16.589 13.134 -25.392 1.00 88.69 270 GLU A O 1
ATOM 2266 N N . ASN A 1 271 ? 15.740 13.892 -23.449 1.00 89.56 271 ASN A N 1
ATOM 2267 C CA . ASN A 1 271 ? 16.936 13.597 -22.665 1.00 89.56 271 ASN A CA 1
ATOM 2268 C C . ASN A 1 271 ? 17.203 12.090 -22.621 1.00 89.56 271 ASN A C 1
ATOM 2270 O O . ASN A 1 271 ? 18.342 11.676 -22.818 1.00 89.56 271 ASN A O 1
ATOM 2274 N N . ILE A 1 272 ? 16.168 11.262 -22.432 1.00 89.69 272 ILE A N 1
ATOM 2275 C CA . ILE A 1 272 ? 16.329 9.798 -22.410 1.00 89.69 272 ILE A CA 1
ATOM 2276 C C . ILE A 1 272 ? 16.791 9.286 -23.779 1.00 89.69 272 ILE A C 1
ATOM 2278 O O . ILE A 1 272 ? 17.674 8.435 -23.845 1.00 89.69 272 ILE A O 1
ATOM 2282 N N . ILE A 1 273 ? 16.242 9.817 -24.878 1.00 88.25 273 ILE A N 1
ATOM 2283 C CA . ILE A 1 273 ? 16.681 9.447 -26.233 1.00 88.25 273 ILE A CA 1
ATOM 2284 C C . ILE A 1 273 ? 18.137 9.860 -26.469 1.00 88.25 273 ILE A C 1
ATOM 2286 O O . ILE A 1 273 ? 18.908 9.082 -27.027 1.00 88.25 273 ILE A O 1
ATOM 2290 N N . THR A 1 274 ? 18.533 11.048 -26.014 1.00 87.81 274 THR A N 1
ATOM 2291 C CA . THR A 1 274 ? 19.920 11.524 -26.129 1.00 87.81 274 THR A CA 1
ATOM 2292 C C . THR A 1 274 ? 20.875 10.620 -25.347 1.00 87.81 274 THR A C 1
ATOM 2294 O O . THR A 1 274 ? 21.861 10.147 -25.907 1.00 87.81 274 THR A O 1
ATOM 2297 N N . MET A 1 275 ? 20.536 10.275 -24.100 1.00 88.19 275 MET A N 1
ATOM 2298 C CA . MET A 1 275 ? 21.305 9.323 -23.288 1.00 88.19 275 MET A CA 1
ATOM 2299 C C . MET A 1 275 ? 21.398 7.945 -23.950 1.00 88.19 275 MET A C 1
ATOM 2301 O O . MET A 1 275 ? 22.470 7.345 -23.984 1.00 88.19 275 MET A O 1
ATOM 2305 N N . PHE A 1 276 ? 20.297 7.449 -24.519 1.00 89.25 276 PHE A N 1
ATOM 2306 C CA . PHE A 1 276 ? 20.288 6.204 -25.282 1.00 89.25 276 PHE A CA 1
ATOM 2307 C C . PHE A 1 276 ? 21.266 6.256 -26.460 1.00 89.25 276 PHE A C 1
ATOM 2309 O O . PHE A 1 276 ? 22.071 5.338 -26.620 1.00 89.25 276 PHE A O 1
ATOM 2316 N N . VAL A 1 277 ? 21.226 7.317 -27.268 1.00 86.25 277 VAL A N 1
ATOM 2317 C CA . VAL A 1 277 ? 22.127 7.499 -28.415 1.00 86.25 277 VAL A CA 1
ATOM 2318 C C . VAL A 1 277 ? 23.581 7.542 -27.959 1.00 86.25 277 VAL A C 1
ATOM 2320 O O . VAL A 1 277 ? 24.417 6.822 -28.507 1.00 86.25 277 VAL A O 1
ATOM 2323 N N . ASP A 1 278 ? 23.881 8.325 -26.929 1.00 85.88 278 ASP A N 1
ATOM 2324 C CA . ASP A 1 278 ? 25.241 8.484 -26.425 1.00 85.88 278 ASP A CA 1
ATOM 2325 C C . ASP A 1 278 ? 25.793 7.189 -25.820 1.00 85.88 278 ASP A C 1
ATOM 2327 O O . ASP A 1 278 ? 26.970 6.874 -26.016 1.00 85.88 278 ASP A O 1
ATOM 2331 N N . GLU A 1 279 ? 24.965 6.399 -25.132 1.00 84.12 279 GLU A N 1
ATOM 2332 C CA . GLU A 1 279 ? 25.364 5.117 -24.545 1.00 84.12 279 GLU A CA 1
ATOM 2333 C C . GLU A 1 279 ? 25.511 4.023 -25.616 1.00 84.12 279 GLU A C 1
ATOM 2335 O O . GLU A 1 279 ? 26.515 3.306 -25.622 1.00 84.12 279 GLU A O 1
ATOM 2340 N N . THR A 1 280 ? 24.569 3.923 -26.560 1.00 78.56 280 THR A N 1
ATOM 2341 C CA . THR A 1 280 ? 24.400 2.736 -27.422 1.00 78.56 280 THR A CA 1
ATOM 2342 C C . THR A 1 280 ? 24.786 2.920 -28.887 1.00 78.56 280 THR A C 1
ATOM 2344 O O . THR A 1 280 ? 24.864 1.917 -29.597 1.00 78.56 280 THR A O 1
ATOM 2347 N N . MET A 1 281 ? 25.107 4.138 -29.349 1.00 81.31 281 MET A N 1
ATOM 2348 C CA . MET A 1 281 ? 25.391 4.408 -30.767 1.00 81.31 281 MET A CA 1
ATOM 2349 C C . MET A 1 281 ? 26.744 5.093 -31.035 1.00 81.31 281 MET A C 1
ATOM 2351 O O . MET A 1 281 ? 27.264 5.868 -30.235 1.00 81.31 281 MET A O 1
ATOM 2355 N N . HIS A 1 282 ? 27.317 4.842 -32.212 1.00 78.44 282 HIS A N 1
ATOM 2356 C CA . HIS A 1 282 ? 28.466 5.547 -32.780 1.00 78.44 282 HIS A CA 1
ATOM 2357 C C . HIS A 1 282 ? 28.057 6.345 -34.024 1.00 78.44 282 HIS A C 1
ATOM 2359 O O . HIS A 1 282 ? 27.239 5.898 -34.823 1.00 78.44 282 HIS A O 1
ATOM 2365 N N . LYS A 1 283 ? 28.718 7.487 -34.259 1.00 76.12 283 LYS A N 1
ATOM 2366 C CA . LYS A 1 283 ? 28.501 8.367 -35.429 1.00 76.12 283 LYS A CA 1
ATOM 2367 C C . LYS A 1 283 ? 29.080 7.835 -36.755 1.00 76.12 283 LYS A C 1
ATOM 2369 O O . LYS A 1 283 ? 29.272 8.605 -37.690 1.00 76.12 283 LYS A O 1
ATOM 2374 N N . LYS A 1 284 ? 29.450 6.553 -36.830 1.00 70.62 284 LYS A N 1
ATOM 2375 C CA . LYS A 1 284 ? 30.057 5.938 -38.022 1.00 70.62 284 LYS A CA 1
ATOM 2376 C C . LYS A 1 284 ? 29.116 4.878 -38.587 1.00 70.62 284 LYS A C 1
ATOM 2378 O O . LYS A 1 284 ? 28.972 3.821 -37.981 1.00 70.62 284 LYS A O 1
ATOM 2383 N N . GLY A 1 285 ? 28.527 5.153 -39.748 1.00 72.00 285 GLY A N 1
ATOM 2384 C CA . GLY A 1 285 ? 27.605 4.263 -40.465 1.00 72.00 285 GLY A CA 1
ATOM 2385 C C . GLY A 1 285 ? 26.132 4.661 -40.334 1.00 72.00 285 GLY A C 1
ATOM 2386 O O . GLY A 1 285 ? 25.817 5.749 -39.852 1.00 72.00 285 GLY A O 1
ATOM 2387 N N . THR A 1 286 ? 25.246 3.803 -40.835 1.00 75.94 286 THR A N 1
ATOM 2388 C CA . THR A 1 286 ? 23.801 4.041 -40.893 1.00 75.94 286 THR A CA 1
ATOM 2389 C C . THR A 1 286 ? 23.028 2.822 -40.396 1.00 75.94 286 THR A C 1
ATOM 2391 O O . THR A 1 286 ? 23.435 1.680 -40.600 1.00 75.94 286 THR A O 1
ATOM 2394 N N . THR A 1 287 ? 21.885 3.063 -39.758 1.00 79.00 287 THR A N 1
ATOM 2395 C CA . THR A 1 287 ? 20.961 2.031 -39.273 1.00 79.00 287 THR A CA 1
ATOM 2396 C C . THR A 1 287 ? 19.544 2.357 -39.739 1.00 79.00 287 THR A C 1
ATOM 2398 O O . THR A 1 287 ? 19.161 3.522 -39.840 1.00 79.00 287 THR A O 1
ATOM 2401 N N . SER A 1 288 ? 18.740 1.331 -40.023 1.00 80.50 288 SER A N 1
ATOM 2402 C CA . SER A 1 288 ? 17.317 1.511 -40.329 1.00 80.50 288 SER A CA 1
ATOM 2403 C C . SER A 1 288 ? 16.519 1.877 -39.075 1.00 80.50 288 SER A C 1
ATOM 2405 O O . SER A 1 288 ? 16.819 1.397 -37.977 1.00 80.50 288 SER A O 1
ATOM 2407 N N . TYR A 1 289 ? 15.436 2.644 -39.229 1.00 80.75 289 TYR A N 1
ATOM 2408 C CA . TYR A 1 289 ? 14.534 2.969 -38.118 1.00 80.75 289 TYR A CA 1
ATOM 2409 C C . TYR A 1 289 ? 14.093 1.734 -37.312 1.00 80.75 289 TYR A C 1
ATOM 2411 O O . TYR A 1 289 ? 14.135 1.744 -36.084 1.00 80.75 289 TYR A O 1
ATOM 2419 N N . LYS A 1 290 ? 13.743 0.628 -37.986 1.00 76.81 290 LYS A N 1
ATOM 2420 C CA . LYS A 1 290 ? 13.320 -0.624 -37.329 1.00 76.81 290 LYS A CA 1
ATOM 2421 C C . LYS A 1 290 ? 14.392 -1.203 -36.401 1.00 76.81 290 LYS A C 1
ATOM 2423 O O . LYS A 1 290 ? 14.073 -1.739 -35.341 1.00 76.81 290 LYS A O 1
ATOM 2428 N N . ASN A 1 291 ? 15.660 -1.125 -36.798 1.00 73.06 291 ASN A N 1
ATOM 2429 C CA . ASN A 1 291 ? 16.772 -1.631 -35.997 1.00 73.06 291 ASN A CA 1
ATOM 2430 C C . ASN A 1 291 ? 17.114 -0.685 -34.851 1.00 73.06 291 ASN A C 1
ATOM 2432 O O . ASN A 1 291 ? 17.369 -1.138 -33.740 1.00 73.06 291 ASN A O 1
ATOM 2436 N N . PHE A 1 292 ? 17.023 0.618 -35.087 1.00 81.25 292 PHE A N 1
ATOM 2437 C CA . PHE A 1 292 ? 17.217 1.616 -34.047 1.00 81.25 292 PHE A CA 1
ATOM 2438 C C . PHE A 1 292 ? 16.122 1.570 -32.973 1.00 81.25 292 PHE A C 1
ATOM 2440 O O . PHE A 1 292 ? 16.428 1.545 -31.785 1.00 81.25 292 PHE A O 1
ATOM 2447 N N . TYR A 1 293 ? 14.851 1.473 -33.375 1.00 82.12 293 TYR A N 1
ATOM 2448 C CA . TYR A 1 293 ? 13.724 1.325 -32.450 1.00 82.12 293 TYR A CA 1
ATOM 2449 C C . TYR A 1 293 ? 13.800 0.017 -31.651 1.00 82.12 293 TYR A C 1
ATOM 2451 O O . TYR A 1 293 ? 13.433 -0.040 -30.479 1.00 82.12 293 TYR A O 1
ATOM 2459 N N . PHE A 1 294 ? 14.330 -1.043 -32.260 1.00 76.81 294 PHE A N 1
ATOM 2460 C CA . PHE A 1 294 ? 14.612 -2.280 -31.543 1.00 76.81 294 PHE A CA 1
ATOM 2461 C C . PHE A 1 294 ? 15.684 -2.095 -30.458 1.00 76.81 294 PHE A C 1
ATOM 2463 O O . PHE A 1 294 ? 15.463 -2.481 -29.311 1.00 76.81 294 PHE A O 1
ATOM 2470 N N . LEU A 1 295 ? 16.808 -1.455 -30.790 1.00 80.69 295 LEU A N 1
ATOM 2471 C CA . LEU A 1 295 ? 17.863 -1.149 -29.819 1.00 80.69 295 LEU A CA 1
ATOM 2472 C C . LEU A 1 295 ? 17.346 -0.247 -28.693 1.00 80.69 295 LEU A C 1
ATOM 2474 O O . LEU A 1 295 ? 17.698 -0.453 -27.536 1.00 80.69 295 LEU A O 1
ATOM 2478 N N . TRP A 1 296 ? 16.442 0.681 -29.010 1.00 84.81 296 TRP A N 1
ATOM 2479 C CA . TRP A 1 296 ? 15.727 1.484 -28.022 1.00 84.81 296 TRP A CA 1
ATOM 2480 C C . TRP A 1 296 ? 14.904 0.624 -27.053 1.00 84.81 296 TRP A C 1
ATOM 2482 O O . TRP A 1 296 ? 15.025 0.772 -25.838 1.00 84.81 296 TRP A O 1
ATOM 2492 N N . ARG A 1 297 ? 14.104 -0.325 -27.556 1.00 81.38 297 ARG A N 1
ATOM 2493 C CA . ARG A 1 297 ? 13.346 -1.251 -26.694 1.00 81.38 297 ARG A CA 1
ATOM 2494 C C . ARG A 1 297 ? 14.267 -2.089 -25.804 1.00 81.38 297 ARG A C 1
ATOM 2496 O O . ARG A 1 297 ? 13.968 -2.265 -24.624 1.00 81.38 297 ARG A O 1
ATOM 2503 N N . SER A 1 298 ? 15.387 -2.561 -26.350 1.00 78.56 298 SER A N 1
ATOM 2504 C CA . SER A 1 298 ? 16.406 -3.295 -25.592 1.00 78.56 298 SER A CA 1
ATOM 2505 C C . SER A 1 298 ? 17.025 -2.427 -24.490 1.00 78.56 298 SER A C 1
ATOM 2507 O O . SER A 1 298 ? 17.120 -2.861 -23.344 1.00 78.56 298 SER A O 1
ATOM 2509 N N . TYR A 1 299 ? 17.369 -1.176 -24.803 1.00 85.00 299 TYR A N 1
ATOM 2510 C CA . TYR A 1 299 ? 17.891 -0.206 -23.839 1.00 85.00 299 TYR A CA 1
ATOM 2511 C C . TYR A 1 299 ? 16.927 0.026 -22.671 1.00 85.00 299 TYR A C 1
ATOM 2513 O O . TYR A 1 299 ? 17.329 -0.052 -21.510 1.00 85.00 299 TYR A O 1
ATOM 2521 N N . LEU A 1 300 ? 15.641 0.242 -22.960 1.00 85.81 300 LEU A N 1
ATOM 2522 C CA . LEU A 1 300 ? 14.625 0.417 -21.921 1.00 85.81 300 LEU A CA 1
ATOM 2523 C C . LEU A 1 300 ? 14.522 -0.809 -21.008 1.00 85.81 300 LEU A C 1
ATOM 2525 O O . LEU A 1 300 ? 14.465 -0.662 -19.790 1.00 85.81 300 LEU A O 1
ATOM 2529 N N . LYS A 1 301 ? 14.567 -2.017 -21.580 1.00 82.44 301 LYS A N 1
ATOM 2530 C CA . LYS A 1 301 ? 14.515 -3.270 -20.818 1.00 82.44 301 LYS A CA 1
ATOM 2531 C C . LYS A 1 301 ? 15.742 -3.452 -19.922 1.00 82.44 301 LYS A C 1
ATOM 2533 O O . LYS A 1 301 ? 15.583 -3.854 -18.773 1.00 82.44 301 LYS A O 1
ATOM 2538 N N . GLN A 1 302 ? 16.934 -3.086 -20.401 1.00 81.75 302 GLN A N 1
ATOM 2539 C CA . GLN A 1 302 ? 18.170 -3.087 -19.603 1.00 81.75 302 GLN A CA 1
ATOM 2540 C C . GLN A 1 302 ? 18.114 -2.098 -18.427 1.00 81.75 302 GLN A C 1
ATOM 2542 O O . GLN A 1 302 ? 18.685 -2.368 -17.374 1.00 81.75 302 GLN A O 1
ATOM 2547 N N . LYS A 1 303 ? 17.413 -0.968 -18.580 1.00 82.88 303 LYS A N 1
ATOM 2548 C CA . LYS A 1 303 ? 17.209 0.029 -17.512 1.00 82.88 303 LYS A CA 1
ATOM 2549 C C . LYS A 1 303 ? 15.971 -0.246 -16.638 1.00 82.88 303 LYS A C 1
ATOM 2551 O O . LYS A 1 303 ? 15.660 0.577 -15.783 1.00 82.88 303 LYS A O 1
ATOM 2556 N N . GLU A 1 304 ? 15.271 -1.368 -16.839 1.00 82.50 304 GLU A N 1
ATOM 2557 C CA . GLU A 1 304 ? 14.000 -1.710 -16.168 1.00 82.50 304 GLU A CA 1
ATOM 2558 C C . GLU A 1 304 ? 12.894 -0.646 -16.339 1.00 82.50 304 GLU A C 1
ATOM 2560 O O . GLU A 1 304 ? 12.073 -0.412 -15.450 1.00 82.50 304 GLU A O 1
ATOM 2565 N N . LEU A 1 305 ? 12.861 0.008 -17.501 1.00 84.69 305 LEU A N 1
ATOM 2566 C CA . LEU A 1 305 ? 11.880 1.037 -17.832 1.00 84.69 305 LEU A CA 1
ATOM 2567 C C . LEU A 1 305 ? 10.740 0.461 -18.686 1.00 84.69 305 LEU A C 1
ATOM 2569 O O . LEU A 1 305 ? 10.981 -0.359 -19.578 1.00 84.69 305 LEU A O 1
ATOM 2573 N N . PRO A 1 306 ? 9.487 0.913 -18.479 1.00 82.69 306 PRO A N 1
ATOM 2574 C CA . PRO A 1 306 ? 8.405 0.608 -19.402 1.00 82.69 306 PRO A CA 1
ATOM 2575 C C . PRO A 1 306 ? 8.667 1.282 -20.757 1.00 82.69 306 PRO A C 1
ATOM 2577 O O . PRO A 1 306 ? 9.560 2.117 -20.898 1.00 82.69 306 PRO A O 1
ATOM 2580 N N . LEU A 1 307 ? 7.863 0.956 -21.771 1.00 83.50 307 LEU A N 1
ATOM 2581 C CA . LEU A 1 307 ? 7.908 1.665 -23.052 1.00 83.50 307 LEU A CA 1
ATOM 2582 C C . LEU A 1 307 ? 7.390 3.101 -22.879 1.00 83.50 307 LEU A C 1
ATOM 2584 O O . LEU A 1 307 ? 6.213 3.363 -23.086 1.00 83.50 307 LEU A O 1
ATOM 2588 N N . VAL A 1 308 ? 8.272 4.004 -22.460 1.00 83.88 308 VAL A N 1
ATOM 2589 C CA . VAL A 1 308 ? 7.956 5.372 -22.011 1.00 83.88 308 VAL A CA 1
ATOM 2590 C C . VAL A 1 308 ? 7.610 6.341 -23.141 1.00 83.88 308 VAL A C 1
ATOM 2592 O O . VAL A 1 308 ? 7.083 7.413 -22.883 1.00 83.88 308 VAL A O 1
ATOM 2595 N N . ILE A 1 309 ? 7.880 5.977 -24.396 1.00 83.69 309 ILE A N 1
ATOM 2596 C CA . ILE A 1 309 ? 7.601 6.809 -25.571 1.00 83.69 309 ILE A CA 1
ATOM 2597 C C . ILE A 1 309 ? 6.888 5.942 -26.611 1.00 83.69 309 ILE A C 1
ATOM 2599 O O . ILE A 1 309 ? 7.380 4.870 -26.976 1.00 83.69 309 ILE A O 1
ATOM 2603 N N . SER A 1 310 ? 5.726 6.400 -27.083 1.00 82.88 310 SER A N 1
ATOM 2604 C CA . SER A 1 310 ? 4.997 5.751 -28.178 1.00 82.88 310 SER A CA 1
ATOM 2605 C C . SER A 1 310 ? 5.795 5.815 -29.488 1.00 82.88 310 SER A C 1
ATOM 2607 O O . SER A 1 310 ? 6.600 6.719 -29.685 1.00 82.88 310 SER A O 1
ATOM 2609 N N . ASP A 1 311 ? 5.575 4.875 -30.410 1.00 81.31 311 ASP A N 1
ATOM 2610 C CA . ASP A 1 311 ? 6.289 4.830 -31.701 1.00 81.31 311 ASP A CA 1
ATOM 2611 C C . ASP A 1 311 ? 6.169 6.155 -32.488 1.00 81.31 311 ASP A C 1
ATOM 2613 O O . ASP A 1 311 ? 7.161 6.705 -32.971 1.00 81.31 311 ASP A O 1
ATOM 2617 N N . ALA A 1 312 ? 4.963 6.735 -32.509 1.00 82.88 312 ALA A N 1
ATOM 2618 C CA . ALA A 1 312 ? 4.685 8.020 -33.151 1.00 82.88 312 ALA A CA 1
ATOM 2619 C C . ALA A 1 312 ? 5.442 9.192 -32.496 1.00 82.88 312 ALA A C 1
ATOM 2621 O O . ALA A 1 312 ? 6.055 10.008 -33.193 1.00 82.88 312 ALA A O 1
ATOM 2622 N N . ASN A 1 313 ? 5.445 9.264 -31.160 1.00 85.06 313 ASN A N 1
ATOM 2623 C CA . ASN A 1 313 ? 6.171 10.311 -30.435 1.00 85.06 313 ASN A CA 1
ATOM 2624 C C . ASN A 1 313 ? 7.685 10.125 -30.577 1.00 85.06 313 ASN A C 1
ATOM 2626 O O . ASN A 1 313 ? 8.411 11.102 -30.732 1.00 85.06 313 ASN A O 1
ATOM 2630 N N . PHE A 1 314 ? 8.161 8.880 -30.616 1.00 86.06 314 PHE A N 1
ATOM 2631 C CA . PHE A 1 314 ? 9.568 8.561 -30.818 1.00 86.06 314 PHE A CA 1
ATOM 2632 C C . PHE A 1 314 ? 10.060 9.061 -32.179 1.00 86.06 314 PHE A C 1
ATOM 2634 O O . PHE A 1 314 ? 11.080 9.744 -32.233 1.00 86.06 314 PHE A O 1
ATOM 2641 N N . LYS A 1 315 ? 9.311 8.815 -33.269 1.00 84.94 315 LYS A N 1
ATOM 2642 C CA . LYS A 1 315 ? 9.636 9.384 -34.592 1.00 84.94 315 LYS A CA 1
ATOM 2643 C C . LYS A 1 315 ? 9.692 10.907 -34.559 1.00 84.94 315 LYS A C 1
ATOM 2645 O O . LYS A 1 315 ? 10.676 11.480 -35.011 1.00 84.94 315 LYS A O 1
ATOM 2650 N N . THR A 1 316 ? 8.676 11.544 -33.975 1.00 87.00 316 THR A N 1
ATOM 2651 C CA . THR A 1 316 ? 8.608 13.008 -33.855 1.00 87.00 316 THR A CA 1
ATOM 2652 C C . THR A 1 316 ? 9.825 13.574 -33.117 1.00 87.00 316 THR A C 1
ATOM 2654 O O . THR A 1 316 ? 10.445 14.526 -33.589 1.00 87.00 316 THR A O 1
ATOM 2657 N N . ILE A 1 317 ? 10.220 12.966 -31.993 1.00 86.44 317 ILE A N 1
ATOM 2658 C CA . ILE A 1 317 ? 11.388 13.408 -31.223 1.00 86.44 317 ILE A CA 1
ATOM 2659 C C . ILE A 1 317 ? 12.680 13.207 -32.022 1.00 86.44 317 ILE A C 1
ATOM 2661 O O . ILE A 1 317 ? 13.510 14.111 -32.060 1.00 86.44 317 ILE A O 1
ATOM 2665 N N . LEU A 1 318 ? 12.849 12.075 -32.712 1.00 86.75 318 LEU A N 1
ATOM 2666 C CA . LEU A 1 318 ? 14.026 11.853 -33.558 1.00 86.75 318 LEU A CA 1
ATOM 2667 C C . LEU A 1 318 ? 14.136 12.874 -34.693 1.00 86.75 318 LEU A C 1
ATOM 2669 O O . LEU A 1 318 ? 15.239 13.337 -34.981 1.00 86.75 318 LEU A O 1
ATOM 2673 N N . THR A 1 319 ? 13.017 13.247 -35.318 1.00 86.69 319 THR A N 1
ATOM 2674 C CA . THR A 1 319 ? 12.990 14.299 -36.343 1.00 86.69 319 THR A CA 1
ATOM 2675 C C . THR A 1 319 ? 13.392 15.649 -35.752 1.00 86.69 319 THR A C 1
ATOM 2677 O O . THR A 1 319 ? 14.237 16.334 -36.325 1.00 86.69 319 THR A O 1
ATOM 2680 N N . ASN A 1 320 ? 12.865 16.003 -34.577 1.00 87.69 320 ASN A N 1
ATOM 2681 C CA . ASN A 1 320 ? 13.205 17.252 -33.889 1.00 87.69 320 ASN A CA 1
ATOM 2682 C C . ASN A 1 320 ? 14.681 17.312 -33.469 1.00 87.69 320 ASN A C 1
ATOM 2684 O O . ASN A 1 320 ? 15.309 18.363 -33.570 1.00 87.69 320 ASN A O 1
ATOM 2688 N N . LEU A 1 321 ? 15.250 16.180 -33.047 1.00 86.00 321 LEU A N 1
ATOM 2689 C CA . LEU A 1 321 ? 16.671 16.040 -32.716 1.00 86.00 321 LEU A CA 1
ATOM 2690 C C . LEU A 1 321 ? 17.575 15.912 -33.957 1.00 86.00 321 LEU A C 1
ATOM 2692 O O . LEU A 1 321 ? 18.787 15.781 -33.808 1.00 86.00 321 LEU A O 1
ATOM 2696 N N . GLN A 1 322 ? 17.009 15.943 -35.170 1.00 83.06 322 GLN A N 1
ATOM 2697 C CA . GLN A 1 322 ? 17.724 15.775 -36.443 1.00 83.06 322 GLN A CA 1
ATOM 2698 C C . GLN A 1 322 ? 18.499 14.447 -36.540 1.00 83.06 322 GLN A C 1
ATOM 2700 O O . GLN A 1 322 ? 19.537 14.357 -37.195 1.00 83.06 322 GLN A O 1
ATOM 2705 N N . LEU A 1 323 ? 17.985 13.397 -35.894 1.00 80.19 323 LEU A N 1
ATOM 2706 C CA . LEU A 1 323 ? 18.592 12.063 -35.845 1.00 80.19 323 LEU A CA 1
ATOM 2707 C C . LEU A 1 323 ? 1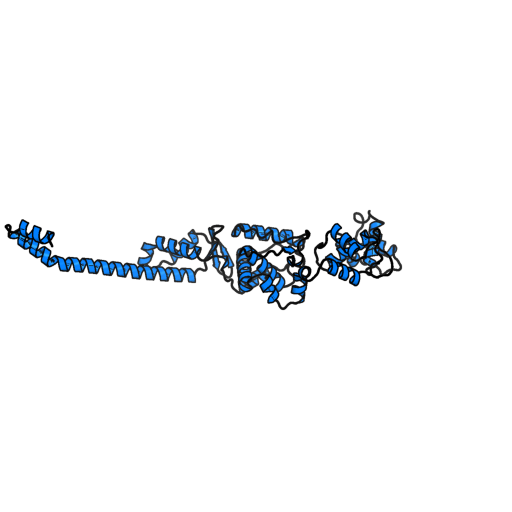8.064 11.110 -36.927 1.00 80.19 323 LEU A C 1
ATOM 2709 O O . LEU A 1 323 ? 18.574 10.001 -37.053 1.00 80.19 323 LEU A O 1
ATOM 2713 N N . ILE A 1 324 ? 17.050 11.510 -37.698 1.00 80.62 324 ILE A N 1
ATOM 2714 C CA . ILE A 1 324 ? 16.430 10.685 -38.742 1.00 80.62 324 ILE A CA 1
ATOM 2715 C C . ILE A 1 324 ? 16.227 11.492 -40.029 1.00 80.62 324 ILE A C 1
ATOM 2717 O O . ILE A 1 324 ? 15.750 12.626 -39.985 1.00 80.62 324 ILE A O 1
ATOM 2721 N N . GLN A 1 325 ? 16.576 10.895 -41.170 1.00 76.25 325 GLN A N 1
ATOM 2722 C CA . GLN A 1 325 ? 16.302 11.402 -42.519 1.00 76.25 325 GLN A CA 1
ATOM 2723 C C . GLN A 1 325 ? 15.805 10.231 -43.377 1.00 76.25 325 GLN A C 1
ATOM 2725 O O . GLN A 1 325 ? 16.501 9.227 -43.485 1.00 76.25 325 GLN A O 1
ATOM 2730 N N . ASP A 1 326 ? 14.594 10.326 -43.937 1.00 73.00 326 ASP A N 1
ATOM 2731 C CA . ASP A 1 326 ? 13.990 9.296 -44.806 1.00 73.00 326 ASP A CA 1
ATOM 2732 C C . ASP A 1 326 ? 14.057 7.853 -44.242 1.00 73.00 326 ASP A C 1
ATOM 2734 O O . ASP A 1 326 ? 14.464 6.917 -44.925 1.00 73.00 326 ASP A O 1
ATOM 2738 N N . ASP A 1 327 ? 13.687 7.667 -42.964 1.00 75.44 327 ASP A N 1
ATOM 2739 C CA . ASP A 1 327 ? 13.762 6.395 -42.205 1.00 75.44 327 ASP A CA 1
ATOM 2740 C C . ASP A 1 327 ? 15.182 5.797 -42.031 1.00 75.44 327 ASP A C 1
ATOM 2742 O O . ASP A 1 327 ? 15.350 4.701 -41.471 1.00 75.44 327 ASP A O 1
ATOM 2746 N N . VAL A 1 328 ? 16.215 6.541 -42.430 1.00 74.25 328 VAL A N 1
ATOM 2747 C CA . VAL A 1 328 ? 17.626 6.225 -42.211 1.00 74.25 328 VAL A CA 1
ATOM 2748 C C . VAL A 1 328 ? 18.164 7.058 -41.053 1.00 74.25 328 VAL A C 1
ATOM 2750 O O . VAL A 1 328 ? 17.950 8.267 -40.955 1.00 74.25 328 VAL A O 1
ATOM 2753 N N . ILE A 1 329 ? 18.884 6.393 -40.156 1.00 80.06 329 ILE A N 1
ATOM 2754 C CA . ILE A 1 329 ? 19.516 7.016 -38.997 1.00 80.06 329 ILE A CA 1
ATOM 2755 C C . ILE A 1 329 ? 21.030 6.960 -39.218 1.00 80.06 329 ILE A C 1
ATOM 2757 O O . ILE A 1 329 ? 21.562 5.860 -39.383 1.00 80.06 329 ILE A O 1
ATOM 2761 N N . PRO A 1 330 ? 21.750 8.098 -39.229 1.00 76.44 330 PRO A N 1
ATOM 2762 C CA . PRO A 1 330 ? 23.189 8.167 -39.501 1.00 76.44 330 PRO A CA 1
ATOM 2763 C C . PRO A 1 330 ? 24.031 7.776 -38.275 1.00 76.44 330 PRO A C 1
ATOM 2765 O O . PRO A 1 330 ? 24.991 8.450 -37.900 1.00 76.44 330 PRO A O 1
ATOM 2768 N N . LEU A 1 331 ? 23.622 6.700 -37.608 1.00 77.19 331 LEU A N 1
ATOM 2769 C CA . LEU A 1 331 ? 24.255 6.132 -36.431 1.00 77.19 331 LEU A CA 1
ATOM 2770 C C . LEU A 1 331 ? 24.307 4.609 -36.582 1.00 77.19 331 LEU A C 1
ATOM 2772 O O . LEU A 1 331 ? 23.405 4.010 -37.169 1.00 77.19 331 LEU A O 1
ATOM 2776 N N . THR A 1 332 ? 25.322 3.981 -35.995 1.00 76.38 332 THR A N 1
ATOM 2777 C CA . THR A 1 332 ? 25.453 2.515 -35.917 1.00 76.38 332 THR A CA 1
ATOM 2778 C C . THR A 1 332 ? 25.563 2.079 -34.466 1.00 76.38 332 THR A C 1
ATOM 2780 O O . THR A 1 332 ? 26.158 2.785 -33.653 1.00 76.38 332 THR A O 1
ATOM 2783 N N . SER A 1 333 ? 25.014 0.912 -34.136 1.00 72.56 333 SER A N 1
ATOM 2784 C CA . SER A 1 333 ? 25.068 0.350 -32.783 1.00 72.56 333 SER A CA 1
ATOM 2785 C C . SER A 1 333 ? 26.505 0.132 -32.296 1.00 72.56 333 SER A C 1
ATOM 2787 O O . SER A 1 333 ? 27.322 -0.443 -33.014 1.00 72.56 333 SER A O 1
ATOM 2789 N N . LYS A 1 334 ? 26.803 0.509 -31.045 1.00 71.56 334 LYS A N 1
ATOM 2790 C CA . LYS A 1 334 ? 27.992 0.017 -30.320 1.00 71.56 334 LYS A CA 1
ATOM 2791 C C . LYS A 1 334 ? 27.840 -1.454 -29.930 1.00 71.56 334 LYS A C 1
ATOM 2793 O O . LYS A 1 334 ? 28.824 -2.151 -29.712 1.00 71.56 334 LYS A O 1
ATOM 2798 N N . GLN A 1 335 ? 26.599 -1.925 -29.822 1.00 67.50 335 GLN A N 1
ATOM 2799 C CA . GLN A 1 335 ? 26.238 -3.293 -29.464 1.00 67.50 335 GLN A CA 1
ATOM 2800 C C . GLN A 1 335 ? 26.138 -4.142 -30.737 1.00 67.50 335 GLN A C 1
ATOM 2802 O O . GLN A 1 335 ? 25.046 -4.538 -31.152 1.00 67.50 335 GLN A O 1
ATOM 2807 N N . VAL A 1 336 ? 27.292 -4.379 -31.366 1.00 64.56 336 VAL A N 1
ATOM 2808 C CA . VAL A 1 336 ? 27.429 -5.130 -32.628 1.00 64.56 336 VAL A CA 1
ATOM 2809 C C . VAL A 1 336 ? 26.759 -6.508 -32.530 1.00 64.56 336 VAL A C 1
ATOM 2811 O O . VAL A 1 336 ? 25.963 -6.861 -33.391 1.00 64.56 336 VAL A O 1
ATOM 2814 N N . TYR A 1 337 ? 26.936 -7.215 -31.410 1.00 63.25 337 TYR A N 1
ATOM 2815 C CA . TYR A 1 337 ? 26.339 -8.537 -31.172 1.00 63.25 337 TYR A CA 1
ATOM 2816 C C . TYR A 1 337 ? 24.807 -8.537 -31.209 1.00 63.25 337 TYR A C 1
ATOM 2818 O O . TYR A 1 337 ? 24.206 -9.357 -31.887 1.00 63.25 337 TYR A O 1
ATOM 2826 N N . ILE A 1 338 ? 24.152 -7.583 -30.539 1.00 64.19 338 ILE A N 1
ATOM 2827 C CA . ILE A 1 338 ? 22.680 -7.505 -30.510 1.00 64.19 338 ILE A CA 1
ATOM 2828 C C . ILE A 1 338 ? 22.132 -7.211 -31.912 1.00 64.19 338 ILE A C 1
ATOM 2830 O O . ILE A 1 338 ? 21.098 -7.744 -32.316 1.00 64.19 338 ILE A O 1
ATOM 2834 N N . HIS A 1 339 ? 22.841 -6.373 -32.669 1.00 65.44 339 HIS A N 1
ATOM 2835 C CA . HIS A 1 339 ? 22.492 -6.069 -34.049 1.00 65.44 339 HIS A CA 1
ATOM 2836 C C . HIS A 1 339 ? 22.642 -7.296 -34.961 1.00 65.44 339 HIS A C 1
ATOM 2838 O O . HIS A 1 339 ? 21.733 -7.604 -35.731 1.00 65.44 339 HIS A O 1
ATOM 2844 N N . ASN A 1 340 ? 23.752 -8.020 -34.836 1.00 68.44 340 ASN A N 1
ATOM 2845 C CA . ASN A 1 340 ? 24.069 -9.169 -35.675 1.00 68.44 340 ASN A CA 1
ATOM 2846 C C . ASN A 1 340 ? 23.184 -10.378 -35.375 1.00 68.44 340 ASN A C 1
ATOM 2848 O O . ASN A 1 340 ? 22.735 -11.038 -36.309 1.00 68.44 340 ASN A O 1
ATOM 2852 N N . VAL A 1 341 ? 22.849 -10.621 -34.105 1.00 68.38 341 VAL A N 1
ATOM 2853 C CA . VAL A 1 341 ? 21.895 -11.668 -33.708 1.00 68.38 341 VAL A CA 1
ATOM 2854 C C . VAL A 1 341 ? 20.513 -11.389 -34.279 1.00 68.38 341 VAL A C 1
ATOM 2856 O O . VAL A 1 341 ? 19.890 -12.283 -34.843 1.00 68.38 341 VAL A O 1
ATOM 2859 N N . LYS A 1 342 ? 20.046 -10.137 -34.231 1.00 66.62 342 LYS A N 1
ATOM 2860 C CA . LYS A 1 342 ? 18.771 -9.786 -34.860 1.00 66.62 342 LYS A CA 1
ATOM 2861 C C . LYS A 1 342 ? 18.805 -9.976 -36.379 1.00 66.62 342 LYS A C 1
ATOM 2863 O O . LYS A 1 342 ? 17.871 -10.541 -36.930 1.00 66.62 342 LYS A O 1
ATOM 2868 N N . LEU A 1 343 ? 19.877 -9.554 -37.057 1.00 70.06 343 LEU A N 1
ATOM 2869 C CA . LEU A 1 343 ? 20.033 -9.790 -38.498 1.00 70.06 343 LEU A CA 1
ATOM 2870 C C . LEU A 1 343 ? 20.061 -11.284 -38.846 1.00 70.06 343 LEU A C 1
ATOM 2872 O O . LEU A 1 343 ? 19.561 -11.676 -39.899 1.00 70.06 343 LEU A O 1
ATOM 2876 N N . PHE A 1 344 ? 20.659 -12.107 -37.986 1.00 73.62 344 PHE A N 1
ATOM 2877 C CA . PHE A 1 344 ? 20.676 -13.557 -38.132 1.00 73.62 344 PHE A CA 1
ATOM 2878 C C . PHE A 1 344 ? 19.268 -14.155 -37.994 1.00 73.62 344 PHE A C 1
ATOM 2880 O O . PHE A 1 344 ? 18.870 -14.948 -38.846 1.00 73.62 344 PHE A O 1
ATOM 2887 N N . LEU A 1 345 ? 18.494 -13.728 -36.993 1.00 69.62 345 LEU A N 1
ATOM 2888 C CA . LEU A 1 345 ? 17.110 -14.173 -36.794 1.00 69.62 345 LEU A CA 1
ATOM 2889 C C . LEU A 1 345 ? 16.179 -13.691 -37.919 1.00 69.62 345 LEU A C 1
ATOM 2891 O O . LEU A 1 345 ? 15.422 -14.486 -38.467 1.00 69.62 345 LEU A O 1
ATOM 2895 N N . ASP A 1 346 ? 16.305 -12.432 -38.355 1.00 71.38 346 ASP A N 1
ATOM 2896 C CA . ASP A 1 346 ? 15.523 -11.867 -39.468 1.00 71.38 346 ASP A CA 1
ATOM 2897 C C . ASP A 1 346 ? 15.776 -12.619 -40.793 1.00 71.38 346 ASP A C 1
ATOM 2899 O O . ASP A 1 346 ? 14.877 -12.746 -41.627 1.00 71.38 346 ASP A O 1
ATOM 2903 N N . LYS A 1 347 ? 16.998 -13.130 -41.007 1.00 74.75 347 LYS A N 1
ATOM 2904 C CA . LYS A 1 347 ? 17.348 -13.954 -42.179 1.00 74.75 347 LYS A CA 1
ATOM 2905 C C . LYS A 1 347 ? 16.836 -15.389 -42.082 1.00 74.75 347 LYS A C 1
ATOM 2907 O O . LYS A 1 347 ? 16.715 -16.046 -43.114 1.00 74.75 347 LYS A O 1
ATOM 2912 N N . ASN A 1 348 ? 16.535 -15.866 -40.877 1.00 71.06 348 ASN A N 1
ATOM 2913 C CA . ASN A 1 348 ? 16.156 -17.247 -40.617 1.00 71.06 348 ASN A CA 1
ATOM 2914 C C . ASN A 1 348 ? 14.875 -17.331 -39.756 1.00 71.06 348 ASN A C 1
ATOM 2916 O O . ASN A 1 348 ? 14.901 -17.864 -38.646 1.00 71.06 348 ASN A O 1
ATOM 2920 N N . PRO A 1 349 ? 13.728 -16.849 -40.271 1.00 62.69 349 PRO A N 1
ATOM 2921 C CA . PRO A 1 349 ? 12.492 -16.689 -39.497 1.00 62.69 349 PRO A CA 1
ATOM 2922 C C . PRO A 1 349 ? 11.850 -18.007 -39.027 1.00 62.69 349 PRO A C 1
ATOM 2924 O O . PRO A 1 349 ? 10.935 -17.981 -38.216 1.00 62.69 349 PRO A O 1
ATOM 2927 N N . TYR A 1 350 ? 12.301 -19.159 -39.532 1.00 63.22 350 TYR A N 1
ATOM 2928 C CA . TYR A 1 350 ? 11.779 -20.483 -39.168 1.00 63.22 350 TYR A CA 1
ATOM 2929 C C . TYR A 1 350 ? 12.513 -21.128 -37.982 1.00 63.22 350 TYR A C 1
ATOM 2931 O O . TYR A 1 350 ? 12.133 -22.217 -37.557 1.00 63.22 350 TYR A O 1
ATOM 2939 N N . LEU A 1 351 ? 13.579 -20.496 -37.473 1.00 61.81 351 LEU A N 1
ATOM 2940 C CA . LEU A 1 351 ? 14.427 -21.097 -36.444 1.00 61.81 351 LEU A CA 1
ATOM 2941 C C . LEU A 1 351 ? 13.860 -20.983 -35.021 1.00 61.81 351 LEU A C 1
ATOM 2943 O O . LEU A 1 351 ? 14.212 -21.809 -34.186 1.00 61.81 351 LEU A O 1
ATOM 2947 N N . GLU A 1 352 ? 12.985 -20.009 -34.741 1.00 54.78 352 GLU A N 1
ATOM 2948 C CA . GLU A 1 352 ? 12.463 -19.768 -33.380 1.00 54.78 352 GLU A CA 1
ATOM 2949 C C . GLU A 1 352 ? 11.624 -20.933 -32.823 1.00 54.78 352 GLU A C 1
ATOM 2951 O O . GLU A 1 352 ? 11.602 -21.131 -31.611 1.00 54.78 352 GLU A O 1
ATOM 2956 N N . ASP A 1 353 ? 10.983 -21.725 -33.690 1.00 56.59 353 ASP A N 1
ATOM 2957 C CA . ASP A 1 353 ? 10.066 -22.805 -33.290 1.00 56.59 353 ASP A CA 1
ATOM 2958 C C . ASP A 1 353 ? 10.653 -24.223 -33.456 1.00 56.59 353 ASP A C 1
ATOM 2960 O O . ASP A 1 353 ? 10.010 -25.198 -33.062 1.00 56.59 353 ASP A O 1
ATOM 2964 N N . GLN A 1 354 ? 11.834 -24.372 -34.073 1.00 54.06 354 GLN A N 1
ATOM 2965 C CA . GLN A 1 354 ? 12.364 -25.683 -34.497 1.00 54.06 354 GLN A CA 1
ATOM 2966 C C . GLN A 1 354 ? 13.686 -26.104 -33.849 1.00 54.06 354 GLN A C 1
ATOM 2968 O O . GLN A 1 354 ? 13.996 -27.292 -33.897 1.00 54.06 354 GLN A O 1
ATOM 2973 N N . TYR A 1 355 ? 14.445 -25.176 -33.265 1.00 59.53 355 TYR A N 1
ATOM 2974 C CA . TYR A 1 355 ? 15.810 -25.440 -32.803 1.00 59.53 355 TYR A CA 1
ATOM 2975 C C . TYR A 1 355 ? 15.977 -25.113 -31.324 1.00 59.53 355 TYR A C 1
ATOM 2977 O O . TYR A 1 355 ? 15.462 -24.107 -30.827 1.00 59.53 355 TYR A O 1
ATOM 2985 N N . ASP A 1 356 ? 16.739 -25.954 -30.628 1.00 69.94 356 ASP A N 1
ATOM 2986 C CA . ASP A 1 356 ? 17.147 -25.671 -29.258 1.00 69.94 356 ASP A CA 1
ATOM 2987 C C . ASP A 1 356 ? 18.158 -24.514 -29.228 1.00 69.94 356 ASP A C 1
ATOM 2989 O O . ASP A 1 356 ? 18.900 -24.255 -30.178 1.00 69.94 356 ASP A O 1
ATOM 2993 N N . VAL A 1 357 ? 18.217 -23.795 -28.103 1.00 66.12 357 VAL A N 1
ATOM 2994 C CA . VAL A 1 357 ? 19.074 -22.603 -27.968 1.00 66.12 357 VAL A CA 1
ATOM 2995 C C . VAL A 1 357 ? 20.558 -22.913 -28.208 1.00 66.12 357 VAL A C 1
ATOM 2997 O O . VAL A 1 357 ? 21.276 -22.067 -28.734 1.00 66.12 357 VAL A O 1
ATOM 3000 N N . SER A 1 358 ? 21.008 -24.122 -27.871 1.00 68.94 358 SER A N 1
ATOM 3001 C CA . SER A 1 358 ? 22.362 -24.605 -28.158 1.00 68.94 358 SER A CA 1
ATOM 3002 C C . SER A 1 358 ? 22.645 -24.673 -29.663 1.00 68.94 358 SER A C 1
ATOM 3004 O O . SER A 1 358 ? 23.679 -24.197 -30.119 1.00 68.94 358 SER A O 1
ATOM 3006 N N . GLU A 1 359 ? 21.693 -25.178 -30.451 1.00 72.00 359 GLU A N 1
ATOM 3007 C CA . GLU A 1 359 ? 21.827 -25.302 -31.908 1.00 72.00 359 GLU A CA 1
ATOM 3008 C C . GLU A 1 359 ? 21.818 -23.926 -32.584 1.00 72.00 359 GLU A C 1
ATOM 3010 O O . GLU A 1 359 ? 22.599 -23.669 -33.498 1.00 72.00 359 GLU A O 1
ATOM 3015 N N . LEU A 1 360 ? 20.999 -22.994 -32.085 1.00 71.75 360 LEU A N 1
ATOM 3016 C CA . LEU A 1 360 ? 20.979 -21.611 -32.567 1.00 71.75 360 LEU A CA 1
ATOM 3017 C C . LEU A 1 360 ? 22.303 -20.873 -32.318 1.00 71.75 360 LEU A C 1
ATOM 3019 O O . LEU A 1 360 ? 22.726 -20.067 -33.150 1.00 71.75 360 LEU A O 1
ATOM 3023 N N . VAL A 1 361 ? 22.956 -21.135 -31.182 1.00 72.44 361 VAL A N 1
ATOM 3024 C CA . VAL A 1 361 ? 24.280 -20.578 -30.868 1.00 72.44 361 VAL A CA 1
ATOM 3025 C C . VAL A 1 361 ? 25.332 -21.107 -31.831 1.00 72.44 361 VAL A C 1
ATOM 3027 O O . VAL A 1 361 ? 26.124 -20.318 -32.350 1.00 72.44 361 VAL A O 1
ATOM 3030 N N . ASP A 1 362 ? 25.328 -22.412 -32.088 1.00 75.19 362 ASP A N 1
ATOM 3031 C CA . ASP A 1 362 ? 26.278 -23.039 -33.004 1.00 75.19 362 ASP A CA 1
ATOM 3032 C C . ASP A 1 362 ? 26.092 -22.501 -34.427 1.00 75.19 362 ASP A C 1
ATOM 3034 O O . ASP A 1 362 ? 27.052 -22.020 -35.030 1.00 75.19 362 ASP A O 1
ATOM 3038 N N . MET A 1 363 ? 24.849 -22.422 -34.912 1.00 72.19 363 MET A N 1
ATOM 3039 C CA . MET A 1 363 ? 24.535 -21.844 -36.223 1.00 72.19 363 MET A CA 1
ATOM 3040 C C . MET A 1 363 ? 24.944 -20.369 -36.342 1.00 72.19 363 MET A C 1
ATOM 3042 O O . MET A 1 363 ? 25.455 -19.943 -37.381 1.00 72.19 363 MET A O 1
ATOM 3046 N N . TYR A 1 364 ? 24.735 -19.567 -35.294 1.00 75.69 364 TYR A N 1
ATOM 3047 C CA . TYR A 1 364 ? 25.171 -18.171 -35.293 1.00 75.69 364 TYR A CA 1
ATOM 3048 C C . TYR A 1 364 ? 26.698 -18.066 -35.357 1.00 75.69 364 TYR A C 1
ATOM 3050 O O . TYR A 1 364 ? 27.227 -17.325 -36.188 1.00 75.69 364 TYR A O 1
ATOM 3058 N N . ASN A 1 365 ? 27.402 -18.830 -34.519 1.00 77.38 365 ASN A N 1
ATOM 3059 C CA . ASN A 1 365 ? 28.862 -18.831 -34.450 1.00 77.38 365 ASN A CA 1
ATOM 3060 C C . ASN A 1 365 ? 29.507 -19.339 -35.748 1.00 77.38 365 ASN A C 1
ATOM 3062 O O . ASN A 1 365 ? 30.567 -18.850 -36.132 1.00 77.38 365 ASN A O 1
ATOM 3066 N N . GLU A 1 366 ? 28.866 -20.277 -36.446 1.00 75.00 366 GLU A N 1
ATOM 3067 C CA . GLU A 1 366 ? 29.277 -20.718 -37.782 1.00 75.00 366 GLU A CA 1
ATOM 3068 C C . GLU A 1 366 ? 29.031 -19.649 -38.855 1.00 75.00 366 GLU A C 1
ATOM 3070 O O . GLU A 1 366 ? 29.830 -19.501 -39.780 1.00 75.00 366 GLU A O 1
ATOM 3075 N N . SER A 1 367 ? 27.953 -18.868 -38.730 1.00 70.31 367 SER A N 1
ATOM 3076 C CA . SER A 1 367 ? 27.619 -17.799 -39.681 1.00 70.31 367 SER A CA 1
ATOM 3077 C C . SER A 1 367 ? 28.500 -16.545 -39.557 1.00 70.31 367 SER A C 1
ATOM 3079 O O . SER A 1 367 ? 28.546 -15.739 -40.488 1.00 70.31 367 SER A O 1
ATOM 3081 N N . GLN A 1 368 ? 29.189 -16.376 -38.421 1.00 67.25 368 GLN A N 1
ATOM 3082 C CA . GLN A 1 368 ? 30.010 -15.208 -38.068 1.00 67.25 368 GLN A CA 1
ATOM 3083 C C . GLN A 1 368 ? 31.366 -15.650 -37.463 1.00 67.25 368 GLN A C 1
ATOM 3085 O O . GLN A 1 368 ? 31.631 -15.400 -36.285 1.00 67.25 368 GLN A O 1
ATOM 3090 N N . PRO A 1 369 ? 32.250 -16.313 -38.236 1.00 59.72 369 PRO A N 1
ATOM 3091 C CA . PRO A 1 369 ? 33.471 -16.937 -37.708 1.00 59.72 369 PRO A CA 1
ATOM 3092 C C . PRO A 1 369 ? 34.530 -15.941 -37.199 1.00 59.72 369 PRO A C 1
ATOM 3094 O O . PRO A 1 369 ? 35.384 -16.320 -36.397 1.00 59.72 369 PRO A O 1
ATOM 3097 N N . ASP A 1 370 ? 34.468 -14.683 -37.648 1.00 54.09 370 ASP A N 1
ATOM 3098 C CA . ASP A 1 370 ? 35.433 -13.623 -37.324 1.00 54.09 370 ASP A CA 1
ATOM 3099 C C . ASP A 1 370 ? 34.990 -12.722 -36.150 1.00 54.09 370 ASP A C 1
ATOM 3101 O O . ASP A 1 370 ? 35.714 -11.802 -35.761 1.00 54.09 370 ASP A O 1
ATOM 3105 N N . GLU A 1 371 ? 33.811 -12.968 -35.567 1.00 63.25 371 GLU A N 1
ATOM 3106 C CA . GLU A 1 371 ? 33.277 -12.204 -34.434 1.00 63.25 371 GLU A CA 1
ATOM 3107 C C . GLU A 1 371 ? 33.392 -12.968 -33.104 1.00 63.25 371 GLU A C 1
ATOM 3109 O O . GLU A 1 371 ? 33.626 -14.177 -33.057 1.00 63.25 371 GLU A O 1
ATOM 3114 N N . THR A 1 372 ? 33.246 -12.259 -31.978 1.00 60.19 372 THR A N 1
ATOM 3115 C CA . THR A 1 372 ? 33.270 -12.896 -30.652 1.00 60.19 372 THR A CA 1
ATOM 3116 C C . THR A 1 372 ? 32.165 -13.941 -30.559 1.00 60.19 372 THR A C 1
ATOM 3118 O O . THR A 1 372 ? 30.990 -13.621 -30.743 1.00 60.19 372 THR A O 1
ATOM 3121 N N . LYS A 1 373 ? 32.559 -15.179 -30.240 1.00 65.06 373 LYS A N 1
ATOM 3122 C CA . LYS A 1 373 ? 31.642 -16.312 -30.124 1.00 65.06 373 LYS A CA 1
ATOM 3123 C C . LYS A 1 373 ? 30.542 -16.014 -29.112 1.00 65.06 373 LYS A C 1
ATOM 3125 O O . LYS A 1 373 ? 30.814 -15.676 -27.960 1.00 65.06 373 LYS A O 1
ATOM 3130 N N . MET A 1 374 ? 29.307 -16.169 -29.558 1.00 70.69 374 MET A N 1
ATOM 3131 C CA . MET A 1 374 ? 28.119 -16.105 -28.730 1.00 70.69 374 MET A CA 1
ATOM 3132 C C . MET A 1 374 ? 28.010 -17.381 -27.896 1.00 70.69 374 MET A C 1
ATOM 3134 O O . MET A 1 374 ? 28.369 -18.464 -28.357 1.00 70.69 374 MET A O 1
ATOM 3138 N N . ASN A 1 375 ? 27.525 -17.261 -26.665 1.00 70.19 375 ASN A N 1
ATOM 3139 C CA . ASN A 1 375 ? 27.195 -18.405 -25.821 1.00 70.19 375 ASN A CA 1
ATOM 3140 C C . ASN A 1 375 ? 25.676 -18.469 -25.588 1.00 70.19 375 ASN A C 1
ATOM 3142 O O . ASN A 1 375 ? 24.945 -17.526 -25.901 1.00 70.19 375 ASN A O 1
ATOM 3146 N N . GLU A 1 376 ? 25.203 -19.586 -25.036 1.00 62.06 376 GLU A N 1
ATOM 3147 C CA . GLU A 1 376 ? 23.773 -19.785 -24.779 1.00 62.06 376 GLU A CA 1
ATOM 3148 C C . GLU A 1 376 ? 23.179 -18.724 -23.861 1.00 62.06 376 GLU A C 1
ATOM 3150 O O . GLU A 1 376 ? 22.060 -18.292 -24.094 1.00 62.06 376 GLU A O 1
ATOM 3155 N N . GLU A 1 377 ? 23.906 -18.274 -22.842 1.00 58.47 377 GLU A N 1
ATOM 3156 C CA . GLU A 1 377 ? 23.406 -17.276 -21.893 1.00 58.47 377 GLU A CA 1
ATOM 3157 C C . GLU A 1 377 ? 23.181 -15.918 -22.579 1.00 58.47 377 GLU A C 1
ATOM 3159 O O . GLU A 1 377 ? 22.109 -15.333 -22.456 1.00 58.47 377 GLU A O 1
ATOM 3164 N N . MET A 1 378 ? 24.126 -15.480 -23.417 1.00 59.66 378 MET A N 1
ATOM 3165 C CA . MET A 1 378 ? 24.016 -14.259 -24.218 1.00 59.66 378 MET A CA 1
ATOM 3166 C C . MET A 1 378 ? 22.895 -14.353 -25.251 1.00 59.66 378 MET A C 1
ATOM 3168 O O . MET A 1 378 ? 22.151 -13.390 -25.426 1.00 59.66 378 MET A O 1
ATOM 3172 N N . LEU A 1 379 ? 22.746 -15.497 -25.930 1.00 68.31 379 LEU A N 1
ATOM 3173 C CA . LEU A 1 379 ? 21.651 -15.675 -26.879 1.00 68.31 379 LEU A CA 1
ATOM 3174 C C . LEU A 1 379 ? 20.299 -15.727 -26.157 1.00 68.31 379 LEU A C 1
ATOM 3176 O O . LEU A 1 379 ? 19.361 -15.086 -26.615 1.00 68.31 379 LEU A O 1
ATOM 3180 N N . ARG A 1 380 ? 20.192 -16.418 -25.013 1.00 64.75 380 ARG A N 1
ATOM 3181 C CA . ARG A 1 380 ? 18.973 -16.428 -24.185 1.00 64.75 380 ARG A CA 1
ATOM 3182 C C . ARG A 1 380 ? 18.620 -15.032 -23.717 1.00 64.75 380 ARG A C 1
ATOM 3184 O O . ARG A 1 380 ? 17.458 -14.668 -23.811 1.00 64.75 380 ARG A O 1
ATOM 3191 N N . ASP A 1 381 ? 19.589 -14.243 -23.272 1.00 60.44 381 ASP A N 1
ATOM 3192 C CA . ASP A 1 381 ? 19.354 -12.862 -22.865 1.00 60.44 381 ASP A CA 1
ATOM 3193 C C . ASP A 1 381 ? 18.893 -12.002 -24.042 1.00 60.44 381 ASP A C 1
ATOM 3195 O O . ASP A 1 381 ? 17.958 -11.221 -23.892 1.00 60.44 381 ASP A O 1
ATOM 3199 N N . ILE A 1 382 ? 19.467 -12.174 -25.236 1.00 65.69 382 ILE A N 1
ATOM 3200 C CA . ILE A 1 382 ? 19.041 -11.447 -26.440 1.00 65.69 382 ILE A CA 1
ATOM 3201 C C . ILE A 1 382 ? 17.651 -11.902 -26.907 1.00 65.69 382 ILE A C 1
ATOM 3203 O O . ILE A 1 382 ? 16.822 -11.051 -27.214 1.00 65.69 382 ILE A O 1
ATOM 3207 N N . ILE A 1 383 ? 17.349 -13.203 -26.898 1.00 64.75 383 ILE A N 1
ATOM 3208 C CA . ILE A 1 383 ? 16.018 -13.760 -27.203 1.00 64.75 383 ILE A CA 1
ATOM 3209 C C . ILE A 1 383 ? 14.993 -13.286 -26.172 1.00 64.75 383 ILE A C 1
ATOM 3211 O O . ILE A 1 383 ? 13.906 -12.840 -26.532 1.00 64.75 383 ILE A O 1
ATOM 3215 N N . LEU A 1 384 ? 15.347 -13.289 -24.888 1.00 59.03 384 LEU A N 1
ATOM 3216 C CA . LEU A 1 384 ? 14.518 -12.713 -23.842 1.00 59.03 384 LEU A CA 1
ATOM 3217 C C . LEU A 1 384 ? 14.327 -11.223 -24.081 1.00 59.03 384 LEU A C 1
ATOM 3219 O O . LEU A 1 384 ? 13.224 -10.757 -23.867 1.00 59.03 384 LEU A O 1
ATOM 3223 N N . LEU A 1 385 ? 15.334 -10.461 -24.522 1.00 53.91 385 LEU A N 1
ATOM 3224 C CA . LEU A 1 385 ? 15.197 -9.049 -24.911 1.00 53.91 385 LEU A CA 1
ATOM 3225 C C . LEU A 1 385 ? 14.318 -8.860 -26.168 1.00 53.91 385 LEU A C 1
ATOM 3227 O O . LEU A 1 385 ? 13.686 -7.808 -26.287 1.00 53.91 385 LEU A O 1
ATOM 3231 N N . LEU A 1 386 ? 14.262 -9.854 -27.062 1.00 52.56 386 LEU A N 1
ATOM 3232 C CA . LEU A 1 386 ? 13.449 -9.889 -28.286 1.00 52.56 386 LEU A CA 1
ATOM 3233 C C . LEU A 1 386 ? 11.960 -10.198 -28.018 1.00 52.56 386 LEU A C 1
ATOM 3235 O O . LEU A 1 386 ? 11.113 -9.655 -28.732 1.00 52.56 386 LEU A O 1
ATOM 3239 N N . GLN A 1 387 ? 11.647 -10.987 -26.980 1.00 48.03 387 GLN A N 1
ATOM 3240 C CA . GLN A 1 387 ? 10.289 -11.250 -26.462 1.00 48.03 387 GLN A CA 1
ATOM 3241 C C . GLN A 1 387 ? 9.759 -10.089 -25.596 1.00 48.03 387 GLN A C 1
ATOM 3243 O O . GLN A 1 387 ? 8.607 -9.649 -25.833 1.00 48.03 387 GLN A O 1
#